Protein AF-A0A812TA51-F1 (afdb_monomer)

pLDDT: mean 84.19, std 13.65, range [32.12, 98.38]

Nearest PDB structures (foldseek):
  8odw-assembly1_A  TM=7.036E-01  e=1.328E-13  Gynuella sunshinyii
  3uov-assembly1_B  TM=6.657E-01  e=6.209E-14  Pseudomonas putida
  3uox-assembly2_B  TM=6.621E-01  e=3.345E-13  Pseudomonas putida
  3uox-assembly3_A  TM=6.411E-01  e=1.564E-13  Pseudomonas putida
  3uov-assembly1_A  TM=6.539E-01  e=4.893E-13  Pseudomonas putida

Structure (mmCIF, N/CA/C/O backbone):
data_AF-A0A812TA51-F1
#
_entry.id   AF-A0A812TA51-F1
#
loop_
_atom_site.group_PDB
_atom_site.id
_atom_site.type_symbol
_atom_site.label_atom_id
_atom_site.label_alt_id
_atom_site.label_comp_id
_atom_site.label_asym_id
_atom_site.label_entity_id
_atom_site.label_seq_id
_atom_site.pdbx_PDB_ins_code
_atom_site.Cartn_x
_atom_site.Cartn_y
_atom_site.Cartn_z
_atom_site.occupancy
_atom_site.B_iso_or_equiv
_atom_site.auth_seq_id
_atom_site.auth_comp_id
_atom_site.auth_asym_id
_atom_site.auth_atom_id
_atom_site.pdbx_PDB_model_num
ATOM 1 N N . MET A 1 1 ? 15.847 -28.244 -24.852 1.00 55.25 1 MET A N 1
ATOM 2 C CA . MET A 1 1 ? 16.273 -29.662 -24.983 1.00 55.25 1 MET A CA 1
ATOM 3 C C . MET A 1 1 ? 16.470 -30.056 -26.441 1.00 55.25 1 MET A C 1
ATOM 5 O O . MET A 1 1 ? 15.527 -29.988 -27.220 1.00 55.25 1 MET A O 1
ATOM 9 N N . GLY A 1 2 ? 17.674 -30.485 -26.818 1.00 74.06 2 GLY A N 1
ATOM 10 C CA . GLY A 1 2 ? 17.892 -31.100 -28.129 1.00 74.06 2 GLY A CA 1
ATOM 11 C C . GLY A 1 2 ? 19.292 -30.904 -28.686 1.00 74.06 2 GLY A C 1
ATOM 12 O O . GLY A 1 2 ? 19.811 -31.839 -29.279 1.00 74.06 2 GLY A O 1
ATOM 13 N N . ARG A 1 3 ? 19.920 -29.742 -28.461 1.00 85.31 3 ARG A N 1
ATOM 14 C CA . ARG A 1 3 ? 21.224 -29.397 -29.049 1.00 85.31 3 ARG A CA 1
ATOM 15 C C . ARG A 1 3 ? 22.321 -30.416 -28.737 1.00 85.31 3 ARG A C 1
ATOM 17 O O . ARG A 1 3 ? 23.038 -30.824 -29.641 1.00 85.31 3 ARG A O 1
ATOM 24 N N . HIS A 1 4 ? 22.444 -30.836 -27.481 1.00 81.25 4 HIS A N 1
ATOM 25 C CA . HIS A 1 4 ? 23.480 -31.762 -27.007 1.00 81.25 4 HIS A CA 1
ATOM 26 C C . HIS A 1 4 ? 23.044 -33.230 -26.970 1.00 81.25 4 HIS A C 1
ATOM 28 O O . HIS A 1 4 ? 23.866 -34.093 -26.674 1.00 81.25 4 HIS A O 1
ATOM 34 N N . THR A 1 5 ? 21.770 -33.516 -27.252 1.00 83.25 5 THR A N 1
ATOM 35 C CA . THR A 1 5 ? 21.203 -34.873 -27.234 1.00 83.25 5 THR A CA 1
ATOM 36 C C . THR A 1 5 ? 20.758 -35.308 -28.628 1.00 83.25 5 THR A C 1
ATOM 38 O O . THR A 1 5 ? 21.472 -36.036 -29.305 1.00 83.25 5 THR A O 1
ATOM 41 N N . ARG A 1 6 ? 19.586 -34.854 -29.083 1.00 84.62 6 ARG A N 1
ATOM 42 C CA . ARG A 1 6 ? 18.958 -35.260 -30.355 1.00 84.62 6 ARG A CA 1
ATOM 43 C C . ARG A 1 6 ? 19.627 -34.665 -31.602 1.00 84.62 6 ARG A C 1
ATOM 45 O O . ARG A 1 6 ? 19.520 -35.235 -32.681 1.00 84.62 6 ARG A O 1
ATOM 52 N N . TRP A 1 7 ? 20.271 -33.515 -31.449 1.00 88.56 7 TRP A N 1
ATOM 53 C CA . TRP A 1 7 ? 20.865 -32.713 -32.519 1.00 88.56 7 TRP A CA 1
ATOM 54 C C . TRP A 1 7 ? 22.360 -32.469 -32.276 1.00 88.56 7 TRP A C 1
ATOM 56 O O . TRP A 1 7 ? 22.900 -31.437 -32.672 1.00 88.56 7 TRP A O 1
ATOM 66 N N . SER A 1 8 ? 23.039 -33.411 -31.610 1.00 88.38 8 SER A N 1
ATOM 67 C CA . SER A 1 8 ? 24.464 -33.302 -31.264 1.00 88.38 8 SER A CA 1
ATOM 68 C C . SER A 1 8 ? 25.380 -33.157 -32.481 1.00 88.38 8 SER A C 1
ATOM 70 O O . SER A 1 8 ? 26.480 -32.631 -32.351 1.00 88.38 8 SER A O 1
ATOM 72 N N . GLN A 1 9 ? 24.922 -33.617 -33.646 1.00 92.44 9 GLN A N 1
ATOM 73 C CA . GLN A 1 9 ? 25.617 -33.548 -34.929 1.00 92.44 9 GLN A CA 1
ATOM 74 C C . GLN A 1 9 ? 25.598 -32.162 -35.585 1.00 92.44 9 GLN A C 1
ATOM 76 O O . GLN A 1 9 ? 26.424 -31.916 -36.455 1.00 92.44 9 GLN A O 1
ATOM 81 N N . LEU A 1 10 ? 24.662 -31.283 -35.209 1.00 92.69 10 LEU A N 1
ATOM 82 C CA . LEU A 1 10 ? 24.579 -29.937 -35.780 1.00 92.69 10 LEU A CA 1
ATOM 83 C C . LEU A 1 10 ? 25.637 -29.021 -35.157 1.00 92.69 10 LEU A C 1
ATOM 85 O O . LEU A 1 10 ? 26.047 -29.216 -34.011 1.00 92.69 10 LEU A O 1
ATOM 89 N N . THR A 1 11 ? 26.058 -27.999 -35.892 1.00 92.12 11 THR A N 1
ATOM 90 C CA . THR A 1 11 ? 26.741 -26.824 -35.338 1.00 92.12 11 THR A CA 1
ATOM 91 C C . THR A 1 11 ? 25.745 -25.925 -34.598 1.00 92.12 11 THR A C 1
ATOM 93 O O . THR A 1 11 ? 24.528 -26.074 -34.722 1.00 92.12 11 THR A O 1
ATOM 96 N N . ASP A 1 12 ? 26.245 -24.970 -33.813 1.00 90.38 12 ASP A N 1
ATOM 97 C CA . ASP A 1 12 ? 25.374 -24.036 -33.087 1.00 90.38 12 ASP A CA 1
ATOM 98 C C . ASP A 1 12 ? 24.570 -23.146 -34.043 1.00 90.38 12 ASP A C 1
ATOM 100 O O . ASP A 1 12 ? 23.387 -22.924 -33.807 1.00 90.38 12 ASP A O 1
ATOM 104 N N . ALA A 1 13 ? 25.171 -22.713 -35.157 1.00 92.69 13 ALA A N 1
ATOM 105 C CA . ALA A 1 13 ? 24.486 -21.929 -36.184 1.00 92.69 13 ALA A CA 1
ATOM 106 C C . ALA A 1 13 ? 23.358 -22.728 -36.860 1.00 92.69 13 ALA A C 1
ATOM 108 O O . ALA A 1 13 ? 22.232 -22.247 -36.952 1.00 92.69 13 ALA A O 1
ATOM 109 N N . GLU A 1 14 ? 23.625 -23.975 -37.260 1.00 94.38 14 GLU A N 1
ATOM 110 C CA . GLU A 1 14 ? 22.601 -24.850 -37.852 1.00 94.38 14 GLU A CA 1
ATOM 111 C C . GLU A 1 14 ? 21.464 -25.148 -36.867 1.00 94.38 14 GLU A C 1
ATOM 113 O O . GLU A 1 14 ? 20.295 -25.200 -37.250 1.00 94.38 14 GLU A O 1
ATOM 118 N N . PHE A 1 15 ? 21.785 -25.321 -35.581 1.00 93.56 15 PHE A N 1
ATOM 119 C CA . PHE A 1 15 ? 20.768 -25.519 -34.556 1.00 93.56 15 PHE A CA 1
ATOM 120 C C . PHE A 1 15 ? 19.924 -24.260 -34.314 1.00 93.56 15 PHE A C 1
ATOM 122 O O . PHE A 1 15 ? 18.725 -24.389 -34.071 1.00 93.56 15 PHE A O 1
ATOM 129 N N . LEU A 1 16 ? 20.508 -23.059 -34.390 1.00 93.50 16 LEU A N 1
ATOM 130 C CA . LEU A 1 16 ? 19.763 -21.802 -34.264 1.00 93.50 16 LEU A CA 1
ATOM 131 C C . LEU A 1 16 ? 18.792 -21.589 -35.428 1.00 93.50 16 LEU A C 1
ATOM 133 O O . LEU A 1 16 ? 17.656 -21.195 -35.179 1.00 93.50 16 LEU A O 1
ATOM 137 N N . GLU A 1 17 ? 19.180 -21.916 -36.664 1.00 95.19 17 GLU A N 1
ATOM 138 C CA . GLU A 1 17 ? 18.256 -21.878 -37.809 1.00 95.19 17 GLU A CA 1
ATOM 139 C C . GLU A 1 17 ? 17.095 -22.865 -37.622 1.00 95.19 17 GLU A C 1
ATOM 141 O O . GLU A 1 17 ? 15.931 -22.510 -37.804 1.00 95.19 17 GLU A O 1
ATOM 146 N N . LEU A 1 18 ? 17.380 -24.081 -37.141 1.00 93.88 18 LEU A N 1
ATOM 147 C CA . LEU A 1 18 ? 16.334 -25.046 -36.793 1.00 93.88 18 LEU A CA 1
ATOM 148 C C . LEU A 1 18 ? 15.418 -24.525 -35.670 1.00 93.88 18 LEU A C 1
ATOM 150 O O . LEU A 1 18 ? 14.198 -24.686 -35.732 1.00 93.88 18 LEU A O 1
ATOM 154 N N . ALA A 1 19 ? 15.988 -23.915 -34.628 1.00 93.19 19 ALA A N 1
ATOM 155 C CA . ALA A 1 19 ? 15.228 -23.332 -33.526 1.00 93.19 19 ALA A CA 1
ATOM 156 C C . ALA A 1 19 ? 14.328 -22.189 -34.011 1.00 93.19 19 ALA A C 1
ATOM 158 O O . ALA A 1 19 ? 13.166 -22.129 -33.612 1.00 93.19 19 ALA A O 1
ATOM 159 N N . LYS A 1 20 ? 14.827 -21.344 -34.918 1.00 95.31 20 LYS A N 1
ATOM 160 C CA . LYS A 1 20 ? 14.058 -20.278 -35.560 1.00 95.31 20 LYS A CA 1
ATOM 161 C C . LYS A 1 20 ? 12.870 -20.833 -36.345 1.00 95.31 20 LYS A C 1
ATOM 163 O O . LYS A 1 20 ? 11.744 -20.416 -36.091 1.00 95.31 20 LYS A O 1
ATOM 168 N N . SER A 1 21 ? 13.078 -21.838 -37.200 1.00 95.81 21 SER A N 1
ATOM 169 C CA . SER A 1 21 ? 11.971 -22.488 -37.920 1.00 95.81 21 SER A CA 1
ATOM 170 C C . SER A 1 21 ? 10.935 -23.109 -36.973 1.00 95.81 21 SER A C 1
ATOM 172 O O . SER A 1 21 ? 9.736 -23.051 -37.239 1.00 95.81 21 SER A O 1
ATOM 174 N N . ASN A 1 22 ? 11.366 -23.664 -35.833 1.00 94.94 22 ASN A N 1
ATOM 175 C CA . ASN A 1 22 ? 10.446 -24.184 -34.818 1.00 94.94 22 ASN A CA 1
ATOM 176 C C . ASN A 1 22 ? 9.636 -23.071 -34.136 1.00 94.94 22 ASN A C 1
ATOM 178 O O . ASN A 1 22 ? 8.450 -23.267 -33.876 1.00 94.94 22 ASN A O 1
ATOM 182 N N . VAL A 1 23 ? 10.246 -21.915 -33.853 1.00 95.38 23 VAL A N 1
ATOM 183 C CA . VAL A 1 23 ? 9.545 -20.742 -33.303 1.00 95.38 23 VAL A CA 1
ATOM 184 C C . VAL A 1 23 ? 8.532 -20.194 -34.308 1.00 95.38 23 VAL A C 1
ATOM 186 O O . VAL A 1 23 ? 7.398 -19.914 -33.926 1.00 95.38 23 VAL A O 1
ATOM 189 N N . GLU A 1 24 ? 8.883 -20.108 -35.592 1.00 96.69 24 GLU A N 1
ATOM 190 C CA . GLU A 1 24 ? 7.961 -19.692 -36.658 1.00 96.69 24 GLU A CA 1
ATOM 191 C C . GLU A 1 24 ? 6.761 -20.645 -36.772 1.00 96.69 24 GLU A C 1
ATOM 193 O O . GLU A 1 24 ? 5.610 -20.202 -36.789 1.00 96.69 24 GLU A O 1
ATOM 198 N N . ALA A 1 25 ? 7.013 -21.958 -36.768 1.00 97.19 25 ALA A N 1
ATOM 199 C CA . ALA A 1 25 ? 5.963 -22.972 -36.791 1.00 97.19 25 ALA A CA 1
ATOM 200 C C . ALA A 1 25 ? 5.070 -22.912 -35.540 1.00 97.19 25 ALA A C 1
ATOM 202 O O . ALA A 1 25 ? 3.845 -22.976 -35.652 1.00 97.19 25 ALA A O 1
ATOM 203 N N . LEU A 1 26 ? 5.666 -22.738 -34.355 1.00 95.75 26 LEU A N 1
ATOM 204 C CA . LEU A 1 26 ? 4.941 -22.570 -33.096 1.00 95.75 26 LEU A CA 1
ATOM 205 C C . LEU A 1 26 ? 4.053 -21.320 -33.136 1.00 95.75 26 LEU A C 1
ATOM 207 O O . LEU A 1 26 ? 2.868 -21.393 -32.832 1.00 95.75 26 LEU A O 1
ATOM 211 N N . ASN A 1 27 ? 4.593 -20.185 -33.577 1.00 96.44 27 ASN A N 1
ATOM 212 C CA . ASN A 1 27 ? 3.855 -18.929 -33.691 1.00 96.44 27 ASN A CA 1
ATOM 213 C C . ASN A 1 27 ? 2.714 -18.990 -34.709 1.00 96.44 27 ASN A C 1
ATOM 215 O O . ASN A 1 27 ? 1.698 -18.318 -34.523 1.00 96.44 27 ASN A O 1
ATOM 219 N N . ARG A 1 28 ? 2.873 -19.776 -35.780 1.00 96.94 28 ARG A N 1
ATOM 220 C CA . ARG A 1 28 ? 1.803 -20.058 -36.742 1.00 96.94 28 ARG A CA 1
ATOM 221 C C . ARG A 1 28 ? 0.717 -20.933 -36.118 1.00 96.94 28 ARG A C 1
ATOM 223 O O . ARG A 1 28 ? -0.456 -20.651 -36.315 1.00 96.94 28 ARG A O 1
ATOM 230 N N . ALA A 1 29 ? 1.093 -21.955 -35.349 1.00 96.12 29 ALA A N 1
ATOM 231 C CA . ALA A 1 29 ? 0.146 -22.844 -34.673 1.00 96.12 29 ALA A CA 1
ATOM 232 C C . ALA A 1 29 ? -0.656 -22.148 -33.558 1.00 96.12 29 ALA A C 1
ATOM 234 O O . ALA A 1 29 ? -1.759 -22.578 -33.236 1.00 96.12 29 ALA A O 1
ATOM 235 N N . LEU A 1 30 ? -0.105 -21.085 -32.971 1.00 94.31 30 LEU A N 1
ATOM 236 C CA . LEU A 1 30 ? -0.722 -20.316 -31.890 1.00 94.31 30 LEU A CA 1
ATOM 237 C C . LEU A 1 30 ? -1.511 -19.089 -32.378 1.00 94.31 30 LEU A C 1
ATOM 239 O O . LEU A 1 30 ? -1.933 -18.291 -31.549 1.00 94.31 30 LEU A O 1
ATOM 243 N N . GLU A 1 31 ? -1.692 -18.888 -33.689 1.00 94.44 31 GLU A N 1
ATOM 244 C CA . GLU A 1 31 ? -2.226 -17.619 -34.208 1.00 94.44 31 GLU A CA 1
ATOM 245 C C . GLU A 1 31 ? -3.636 -17.264 -33.720 1.00 94.44 31 GLU A C 1
ATOM 247 O O . GLU A 1 31 ? -3.907 -16.089 -33.479 1.00 94.44 31 GLU A O 1
ATOM 252 N N . ASP A 1 32 ? -4.479 -18.278 -33.517 1.00 95.12 32 ASP A N 1
ATOM 253 C CA . ASP A 1 32 ? -5.867 -18.137 -33.065 1.00 95.12 32 ASP A CA 1
ATOM 254 C C . ASP A 1 32 ? -6.017 -18.355 -31.548 1.00 95.12 32 ASP A C 1
ATOM 256 O O . ASP A 1 32 ? -7.131 -18.429 -31.026 1.00 95.12 32 ASP A O 1
ATOM 260 N N . VAL A 1 33 ? -4.901 -18.479 -30.820 1.00 94.50 33 VAL A N 1
ATOM 261 C CA . VAL A 1 33 ? -4.892 -18.655 -29.365 1.00 94.50 33 VAL A CA 1
ATOM 262 C C . VAL A 1 33 ? -4.462 -17.338 -28.709 1.00 94.50 33 VAL A C 1
ATOM 264 O O . VAL A 1 33 ? -3.353 -16.863 -28.964 1.00 94.50 33 VAL A O 1
ATOM 267 N N . PRO A 1 34 ? -5.292 -16.734 -27.838 1.00 90.12 34 PRO A N 1
ATOM 268 C CA . PRO A 1 34 ? -4.911 -15.519 -27.123 1.00 90.12 34 PRO A CA 1
ATOM 269 C C . PRO A 1 34 ? -3.630 -15.721 -26.300 1.00 90.12 34 PRO A C 1
ATOM 271 O O . PRO A 1 34 ? -3.508 -16.694 -25.550 1.00 90.12 34 PRO A O 1
ATOM 274 N N . ALA A 1 35 ? -2.669 -14.802 -26.426 1.00 85.50 35 ALA A N 1
ATOM 275 C CA . ALA A 1 35 ? -1.326 -14.948 -25.859 1.00 85.50 35 ALA A CA 1
ATOM 276 C C . ALA A 1 35 ? -1.325 -15.131 -24.332 1.00 85.50 35 ALA A C 1
ATOM 278 O O . ALA A 1 35 ? -0.478 -15.836 -23.782 1.00 85.50 35 ALA A O 1
ATOM 279 N N . GLU A 1 36 ? -2.276 -14.515 -23.628 1.00 85.69 36 GLU A N 1
ATOM 280 C CA . GLU A 1 36 ? -2.511 -14.640 -22.186 1.00 85.69 36 GLU A CA 1
ATOM 281 C C . GLU A 1 36 ? -2.886 -16.058 -21.728 1.00 85.69 36 GLU A C 1
ATOM 283 O O . GLU A 1 36 ? -2.722 -16.380 -20.553 1.00 85.69 36 GLU A O 1
ATOM 288 N N . GLN A 1 37 ? -3.330 -16.933 -22.634 1.00 89.81 37 GLN A N 1
ATOM 289 C CA . GLN A 1 37 ? -3.605 -18.342 -22.329 1.00 89.81 37 GLN A CA 1
ATOM 290 C C . GLN A 1 37 ? -2.374 -19.237 -22.525 1.00 89.81 37 GLN A C 1
ATOM 292 O O . GLN A 1 37 ? -2.401 -20.420 -22.182 1.00 89.81 37 GLN A O 1
ATOM 297 N N . ILE A 1 38 ? -1.281 -18.689 -23.060 1.00 92.19 38 ILE A N 1
ATOM 298 C CA . ILE A 1 38 ? -0.128 -19.462 -23.512 1.00 92.19 38 ILE A CA 1
ATOM 299 C C . ILE A 1 38 ? 1.029 -19.300 -22.530 1.00 92.19 38 ILE A C 1
ATOM 301 O O . ILE A 1 38 ? 1.453 -18.190 -22.190 1.00 92.19 38 ILE A O 1
ATOM 305 N N . ARG A 1 39 ? 1.580 -20.443 -22.109 1.00 93.69 39 ARG A N 1
ATOM 306 C CA . ARG A 1 39 ? 2.831 -20.521 -21.352 1.00 93.69 39 ARG A CA 1
ATOM 307 C C . ARG A 1 39 ? 3.829 -21.371 -22.118 1.00 93.69 39 ARG A C 1
ATOM 309 O O . ARG A 1 39 ? 3.510 -22.501 -22.482 1.00 93.69 39 ARG A O 1
ATOM 316 N N . ILE A 1 40 ? 5.031 -20.849 -22.323 1.00 93.19 40 ILE A N 1
ATOM 317 C CA . ILE A 1 40 ? 6.144 -21.608 -22.884 1.00 93.19 40 ILE A CA 1
ATOM 318 C C . ILE A 1 40 ? 7.143 -21.924 -21.780 1.00 93.19 40 ILE A C 1
ATOM 320 O O . ILE A 1 40 ? 7.471 -21.071 -20.960 1.00 93.19 40 ILE A O 1
ATOM 324 N N . HIS A 1 41 ? 7.615 -23.164 -21.753 1.00 92.62 41 HIS A N 1
ATOM 325 C CA . HIS A 1 41 ? 8.649 -23.602 -20.832 1.00 92.62 41 HIS A CA 1
ATOM 326 C C . HIS A 1 41 ? 9.933 -23.906 -21.600 1.00 92.62 41 HIS A C 1
ATOM 328 O O . HIS A 1 41 ? 9.934 -24.711 -22.532 1.00 92.62 41 HIS A O 1
ATOM 334 N N . VAL A 1 42 ? 11.018 -23.254 -21.193 1.00 90.38 42 VAL A N 1
ATOM 335 C CA . VAL A 1 42 ? 12.348 -23.395 -21.776 1.00 90.38 42 VAL A CA 1
ATOM 336 C C . VAL A 1 42 ? 13.291 -23.966 -20.720 1.00 90.38 42 VAL A C 1
ATOM 338 O O . VAL A 1 42 ? 13.522 -23.349 -19.682 1.00 90.38 42 VAL A O 1
ATOM 341 N N . CYS A 1 43 ? 13.845 -25.143 -21.012 1.00 89.31 43 CYS A N 1
ATOM 342 C CA . CYS A 1 43 ? 14.869 -25.801 -20.204 1.00 89.31 43 CYS A CA 1
ATOM 343 C C . CYS A 1 43 ? 15.913 -26.517 -21.069 1.00 89.31 43 CYS A C 1
ATOM 345 O O . CYS A 1 43 ? 15.698 -26.849 -22.253 1.00 89.31 43 CYS A O 1
ATOM 347 N N . TRP A 1 44 ? 17.038 -26.820 -20.436 1.00 88.62 44 TRP A N 1
ATOM 348 C CA . TRP A 1 44 ? 18.145 -27.577 -21.008 1.00 88.62 44 TRP A CA 1
ATOM 349 C C . TRP A 1 44 ? 17.991 -29.082 -20.791 1.00 88.62 44 TRP A C 1
ATOM 351 O O . TRP A 1 44 ? 18.412 -29.878 -21.632 1.00 88.62 44 TRP A O 1
ATOM 361 N N . GLY A 1 45 ? 17.199 -29.475 -19.796 1.00 85.50 45 GLY A N 1
ATOM 362 C CA . GLY A 1 45 ? 16.646 -30.816 -19.664 1.00 85.50 45 GLY A CA 1
ATOM 363 C C . GLY A 1 45 ? 16.499 -31.233 -18.214 1.00 85.50 45 GLY A C 1
ATOM 364 O O . GLY A 1 45 ? 17.415 -31.072 -17.418 1.00 85.50 45 GLY A O 1
ATOM 365 N N . ASN A 1 46 ? 15.356 -31.831 -17.878 1.00 85.88 46 ASN A N 1
ATOM 366 C CA . ASN A 1 46 ? 15.040 -32.189 -16.499 1.00 85.88 46 ASN A CA 1
ATOM 367 C C . ASN A 1 46 ? 15.635 -33.550 -16.101 1.00 85.88 46 ASN A C 1
ATOM 369 O O . ASN A 1 46 ? 14.924 -34.547 -15.966 1.00 85.88 46 ASN A O 1
ATOM 373 N N . TYR A 1 47 ? 16.959 -33.603 -15.976 1.00 82.62 47 TYR A N 1
ATOM 374 C CA . TYR A 1 47 ? 17.696 -34.765 -15.486 1.00 82.62 47 TYR A CA 1
ATOM 375 C C . TYR A 1 47 ? 18.972 -34.330 -14.760 1.00 82.62 47 TYR A C 1
ATOM 377 O O . TYR A 1 47 ? 19.574 -33.307 -15.089 1.00 82.62 47 TYR A O 1
ATOM 385 N N . ALA A 1 48 ? 19.413 -35.140 -13.796 1.00 79.81 48 ALA A N 1
ATOM 386 C CA . ALA A 1 48 ? 20.678 -34.937 -13.098 1.00 79.81 48 ALA A CA 1
ATOM 387 C C . ALA A 1 48 ? 21.848 -35.344 -14.014 1.00 79.81 48 ALA A C 1
ATOM 389 O O . ALA A 1 48 ? 22.252 -36.506 -14.053 1.00 79.81 48 ALA A O 1
ATOM 390 N N . GLY A 1 49 ? 22.350 -34.395 -14.804 1.00 81.69 49 GLY A N 1
ATOM 391 C CA . GLY A 1 49 ? 23.436 -34.604 -15.758 1.00 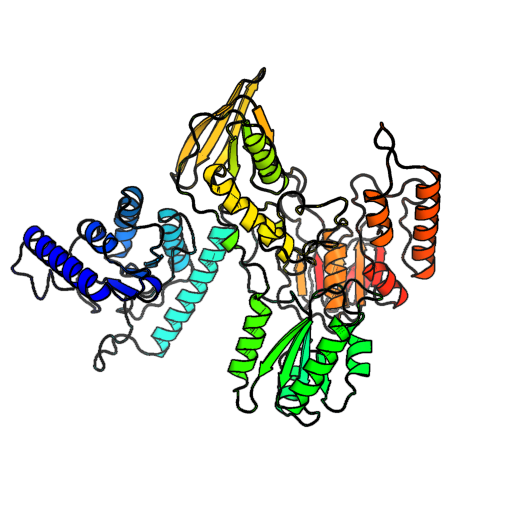81.69 49 GLY A CA 1
ATOM 392 C C . GLY A 1 49 ? 24.488 -33.497 -15.728 1.00 81.69 49 GLY A C 1
ATOM 393 O O . GLY A 1 49 ? 24.330 -32.508 -15.018 1.00 81.69 49 GLY A O 1
ATOM 394 N N . PRO A 1 50 ? 25.587 -33.651 -16.490 1.00 84.50 50 PRO A N 1
ATOM 395 C CA . PRO A 1 50 ? 26.720 -32.739 -16.396 1.00 84.50 50 PRO A CA 1
ATOM 396 C C . PRO A 1 50 ? 26.492 -31.381 -17.073 1.00 84.50 50 PRO A C 1
ATOM 398 O O . PRO A 1 50 ? 27.276 -30.480 -16.804 1.00 84.50 50 PRO A O 1
ATOM 401 N N . HIS A 1 51 ? 25.505 -31.240 -17.976 1.00 88.12 51 HIS A N 1
ATOM 402 C CA . HIS A 1 51 ? 25.045 -29.944 -18.534 1.00 88.12 51 HIS A CA 1
ATOM 403 C C . HIS A 1 51 ? 26.161 -29.018 -19.103 1.00 88.12 51 HIS A C 1
ATOM 405 O O . HIS A 1 51 ? 26.029 -27.813 -19.289 1.00 88.12 51 HIS A O 1
ATOM 411 N N . HIS A 1 52 ? 27.321 -29.597 -19.429 1.00 87.62 52 HIS A N 1
ATOM 412 C CA . HIS A 1 52 ? 28.525 -28.885 -19.883 1.00 87.62 52 HIS A CA 1
ATOM 413 C C . HIS A 1 52 ? 28.515 -28.553 -21.383 1.00 87.62 52 HIS A C 1
ATOM 415 O O . HIS A 1 52 ? 29.376 -27.810 -21.846 1.00 87.62 52 HIS A O 1
ATOM 421 N N . LYS A 1 53 ? 27.565 -29.118 -22.138 1.00 88.38 53 LYS A N 1
ATOM 422 C CA . LYS A 1 53 ? 27.368 -28.891 -23.583 1.00 88.38 53 LYS A CA 1
ATOM 423 C C . LYS A 1 53 ? 26.076 -28.139 -23.892 1.00 88.38 53 LYS A C 1
ATOM 425 O O . LYS A 1 53 ? 25.635 -28.120 -25.039 1.00 88.38 53 LYS A O 1
ATOM 430 N N . ASP A 1 54 ? 25.453 -27.577 -22.867 1.00 89.75 54 ASP A N 1
ATOM 431 C CA . ASP A 1 54 ? 24.256 -26.780 -23.036 1.00 89.75 54 ASP A CA 1
ATOM 432 C C . ASP A 1 54 ? 24.545 -25.521 -23.841 1.00 89.75 54 ASP A C 1
ATOM 434 O O . ASP A 1 54 ? 25.594 -24.890 -23.699 1.00 89.75 54 ASP A O 1
ATOM 438 N N . MET A 1 55 ? 23.596 -25.179 -24.709 1.00 89.38 55 MET A N 1
ATOM 439 C CA . MET A 1 55 ? 23.698 -23.991 -25.540 1.00 89.38 55 MET A CA 1
ATOM 440 C C . MET A 1 55 ? 23.632 -22.733 -24.664 1.00 89.38 55 MET A C 1
ATOM 442 O O . MET A 1 55 ? 22.745 -22.668 -23.806 1.00 89.38 55 MET A O 1
ATOM 446 N N . PRO A 1 56 ? 24.502 -21.731 -24.893 1.00 90.06 56 PRO A N 1
ATOM 447 C CA . PRO A 1 56 ? 24.443 -20.461 -24.181 1.00 90.06 56 PRO A CA 1
ATOM 448 C C . PRO A 1 56 ? 23.082 -19.782 -24.344 1.00 90.06 56 PRO A C 1
ATOM 450 O O . PRO A 1 56 ? 22.571 -19.641 -25.458 1.00 90.06 56 PRO A O 1
ATOM 453 N N . ALA A 1 57 ? 22.503 -19.333 -23.234 1.00 90.06 57 ALA A N 1
ATOM 454 C CA . ALA A 1 57 ? 21.157 -18.774 -23.226 1.00 90.06 57 ALA A CA 1
ATOM 455 C C . ALA A 1 57 ? 21.041 -17.450 -24.006 1.00 90.06 57 ALA A C 1
ATOM 457 O O . ALA A 1 57 ? 20.016 -17.176 -24.628 1.00 90.06 57 ALA A O 1
ATOM 458 N N . GLU A 1 58 ? 22.126 -16.669 -24.057 1.00 91.38 58 GLU A N 1
ATOM 459 C CA . GLU A 1 58 ? 22.228 -15.411 -24.814 1.00 91.38 58 GLU A CA 1
ATOM 460 C C . GLU A 1 58 ? 21.916 -15.553 -26.311 1.00 91.38 58 GLU A C 1
ATOM 462 O O . GLU A 1 58 ? 21.380 -14.623 -26.912 1.00 91.38 58 GLU A O 1
ATOM 467 N N . LEU A 1 59 ? 22.187 -16.723 -26.899 1.00 92.12 59 LEU A N 1
ATOM 468 C CA . LEU A 1 59 ? 21.888 -17.011 -28.304 1.00 92.12 59 LEU A CA 1
ATOM 469 C C . LEU A 1 59 ? 20.404 -17.333 -28.531 1.00 92.12 59 LEU A C 1
ATOM 471 O O . LEU A 1 59 ? 19.901 -17.193 -29.644 1.00 92.12 59 LEU A O 1
ATOM 475 N N . LEU A 1 60 ? 19.698 -17.767 -27.484 1.00 91.69 60 LEU A N 1
ATOM 476 C CA . LEU A 1 60 ? 18.310 -18.224 -27.552 1.00 91.69 60 LEU A CA 1
ATOM 477 C C . LEU A 1 60 ? 17.303 -17.122 -27.195 1.00 91.69 60 LEU A C 1
ATOM 479 O O . LEU A 1 60 ? 16.179 -17.148 -27.694 1.00 91.69 60 LEU A O 1
ATOM 483 N N . TRP A 1 61 ? 17.680 -16.144 -26.364 1.00 92.56 61 TRP A N 1
ATOM 484 C CA . TRP A 1 61 ? 16.791 -15.054 -25.931 1.00 92.56 61 TRP A CA 1
ATOM 485 C C . TRP A 1 61 ? 16.124 -14.251 -27.056 1.00 92.56 61 TRP A C 1
ATOM 487 O O . TRP A 1 61 ? 14.931 -13.977 -26.908 1.00 92.56 61 TRP A O 1
ATOM 497 N N . PRO A 1 62 ? 16.793 -13.917 -28.179 1.00 93.56 62 PRO A N 1
ATOM 498 C CA . PRO A 1 62 ? 16.124 -13.253 -29.298 1.00 93.56 62 PRO A CA 1
ATOM 499 C C . PRO A 1 62 ? 14.961 -14.087 -29.853 1.00 93.56 62 PRO A C 1
ATOM 501 O O . PRO A 1 62 ? 13.859 -13.574 -30.006 1.00 93.56 62 PRO A O 1
ATOM 504 N N . LEU A 1 63 ? 15.184 -15.390 -30.063 1.00 94.44 63 LEU A N 1
ATOM 505 C CA . LEU A 1 63 ? 14.181 -16.315 -30.600 1.00 94.44 63 LEU A CA 1
ATOM 506 C C . LEU A 1 63 ? 13.036 -16.552 -29.609 1.00 94.44 63 LEU A C 1
ATOM 508 O O . LEU A 1 63 ? 11.869 -16.580 -29.985 1.00 94.44 63 LEU A O 1
ATOM 512 N N . ILE A 1 64 ? 13.357 -16.704 -28.322 1.00 93.62 64 ILE A N 1
ATOM 513 C CA . ILE A 1 64 ? 12.356 -16.929 -27.271 1.00 93.62 64 ILE A CA 1
ATOM 514 C C . ILE A 1 64 ? 11.475 -15.689 -27.075 1.00 93.62 64 ILE A C 1
ATOM 516 O O . ILE A 1 64 ? 10.270 -15.827 -26.872 1.00 93.62 64 ILE A O 1
ATOM 520 N N . GLY A 1 65 ? 12.046 -14.486 -27.183 1.00 92.50 65 GLY A N 1
ATOM 521 C CA . GLY A 1 65 ? 11.300 -13.228 -27.106 1.00 92.50 65 GLY A CA 1
ATOM 522 C C . GLY A 1 65 ? 10.275 -13.041 -28.233 1.00 92.50 65 GLY A C 1
ATOM 523 O O . GLY A 1 65 ? 9.291 -12.324 -28.042 1.00 92.50 65 GLY A O 1
ATOM 524 N N . GLU A 1 66 ? 10.456 -13.708 -29.378 1.00 94.38 66 GLU A N 1
ATOM 525 C CA . GLU A 1 66 ? 9.531 -13.682 -30.523 1.00 94.38 66 GLU A CA 1
ATOM 526 C C . GLU A 1 66 ? 8.345 -14.647 -30.387 1.00 94.38 66 GLU A C 1
ATOM 528 O O . GLU A 1 66 ? 7.397 -14.568 -31.173 1.00 94.38 66 GLU A O 1
ATOM 533 N N . ILE A 1 67 ? 8.361 -15.556 -29.407 1.00 94.50 67 ILE A N 1
ATOM 534 C CA . ILE A 1 67 ? 7.255 -16.493 -29.194 1.00 94.50 67 ILE A CA 1
ATOM 535 C C . ILE A 1 67 ? 6.003 -15.709 -28.776 1.00 94.50 67 ILE A C 1
ATOM 537 O O . ILE A 1 67 ? 6.034 -14.913 -27.833 1.00 94.50 67 ILE A O 1
ATOM 541 N N . LYS A 1 68 ? 4.877 -15.967 -29.453 1.00 92.75 68 LYS A N 1
ATOM 542 C CA . LYS A 1 68 ? 3.546 -15.408 -29.167 1.00 92.75 68 LYS A CA 1
ATOM 543 C C . LYS A 1 68 ? 2.947 -16.023 -27.895 1.00 92.75 68 LYS A C 1
ATOM 545 O O . LYS A 1 68 ? 1.914 -16.678 -27.932 1.00 92.75 68 LYS A O 1
ATOM 550 N N . ALA A 1 69 ? 3.620 -15.836 -26.764 1.00 92.81 69 ALA A N 1
ATOM 551 C CA . ALA A 1 69 ? 3.196 -16.301 -25.451 1.00 92.81 69 ALA A CA 1
ATOM 552 C C . ALA A 1 69 ? 3.354 -15.187 -24.417 1.00 92.81 69 ALA A C 1
ATOM 554 O O . ALA A 1 69 ? 4.366 -14.487 -24.406 1.00 92.81 69 ALA A O 1
ATOM 555 N N . THR A 1 70 ? 2.382 -15.063 -23.513 1.00 93.31 70 THR A N 1
ATOM 556 C CA . THR A 1 70 ? 2.475 -14.119 -22.394 1.00 93.31 70 THR A CA 1
ATOM 557 C C . THR A 1 70 ? 3.426 -14.627 -21.319 1.00 93.31 70 THR A C 1
ATOM 559 O O . THR A 1 70 ? 4.190 -13.834 -20.787 1.00 93.31 70 THR A O 1
ATOM 562 N N . TYR A 1 71 ? 3.429 -15.924 -20.993 1.00 96.00 71 TYR A N 1
ATOM 563 C CA . TYR A 1 71 ? 4.261 -16.452 -19.904 1.00 96.00 71 TYR A CA 1
ATOM 564 C C . TYR A 1 71 ? 5.451 -17.250 -20.435 1.00 96.00 71 TYR A C 1
ATOM 566 O O . TYR A 1 71 ? 5.269 -18.250 -21.128 1.00 96.00 71 TYR A O 1
ATOM 574 N N . ILE A 1 72 ? 6.663 -16.848 -20.056 1.00 95.44 72 ILE A N 1
ATOM 575 C CA . ILE A 1 72 ? 7.911 -17.502 -20.465 1.00 95.44 72 ILE A CA 1
ATOM 576 C C . ILE A 1 72 ? 8.608 -18.042 -19.221 1.00 95.44 72 ILE A C 1
ATOM 578 O O . ILE A 1 72 ? 9.189 -17.282 -18.449 1.00 95.44 72 ILE A O 1
ATOM 582 N N . LEU A 1 73 ? 8.538 -19.356 -19.017 1.00 95.12 73 LEU A N 1
ATOM 583 C CA . LEU A 1 73 ? 9.210 -20.046 -17.923 1.00 95.12 73 LEU A CA 1
ATOM 584 C C . LEU A 1 73 ? 10.633 -20.384 -18.357 1.00 95.12 73 LEU A C 1
ATOM 586 O O . LEU A 1 73 ? 10.813 -21.127 -19.324 1.00 95.12 73 LEU A O 1
ATOM 590 N N . VAL A 1 74 ? 11.623 -19.864 -17.638 1.00 92.56 74 VAL A N 1
ATOM 591 C CA . VAL A 1 74 ? 13.046 -20.078 -17.934 1.00 92.56 74 VAL A CA 1
ATOM 592 C C . VAL A 1 74 ? 13.709 -20.804 -16.780 1.00 92.56 74 VAL A C 1
ATOM 594 O O . VAL A 1 74 ? 13.515 -20.438 -15.628 1.00 92.56 74 VAL A O 1
ATOM 597 N N . GLU A 1 75 ? 14.490 -21.830 -17.077 1.00 92.00 75 GLU A N 1
ATOM 598 C CA . GLU A 1 75 ? 15.326 -22.503 -16.084 1.00 92.00 75 GLU A CA 1
ATOM 599 C C . GLU A 1 75 ? 16.418 -21.549 -15.549 1.00 92.00 75 GLU A C 1
ATOM 601 O O . GLU A 1 75 ? 17.030 -20.806 -16.316 1.00 92.00 75 GLU A O 1
ATOM 606 N N . GLY A 1 76 ? 16.629 -21.524 -14.228 1.00 93.25 76 GLY A N 1
ATOM 607 C CA . GLY A 1 76 ? 17.494 -20.532 -13.575 1.00 93.25 76 GLY A CA 1
ATOM 608 C C . GLY A 1 76 ? 17.887 -20.811 -12.117 1.00 93.25 76 GLY A C 1
ATOM 609 O O . GLY A 1 76 ? 18.638 -20.019 -11.540 1.00 93.25 76 GLY A O 1
ATOM 610 N N . ALA A 1 77 ? 17.424 -21.905 -11.506 1.00 93.88 77 ALA A N 1
ATOM 611 C CA . ALA A 1 77 ? 17.789 -22.282 -10.142 1.00 93.88 77 ALA A CA 1
ATOM 612 C C . ALA A 1 77 ? 19.031 -23.173 -10.114 1.00 93.88 77 ALA A C 1
ATOM 614 O O . ALA A 1 77 ? 19.880 -23.014 -9.230 1.00 93.88 77 ALA A O 1
ATOM 615 N N . ASN A 1 78 ? 19.151 -24.087 -11.083 1.00 89.56 78 ASN A N 1
ATOM 616 C CA . ASN A 1 78 ? 20.275 -25.007 -11.143 1.00 89.56 78 ASN A CA 1
ATOM 617 C C . ASN A 1 78 ? 21.624 -24.251 -11.232 1.00 89.56 78 ASN A C 1
ATOM 619 O O . ASN A 1 78 ? 21.711 -23.170 -11.830 1.00 89.56 78 ASN A O 1
ATOM 623 N N . PRO A 1 79 ? 22.719 -24.813 -10.684 1.00 87.81 79 PRO A N 1
ATOM 624 C CA . PRO A 1 79 ? 23.999 -24.108 -10.598 1.00 87.81 79 PRO A CA 1
ATOM 625 C C . PRO A 1 79 ? 24.609 -23.687 -11.942 1.00 87.81 79 PRO A C 1
ATOM 627 O O . PRO A 1 79 ? 25.421 -22.763 -11.9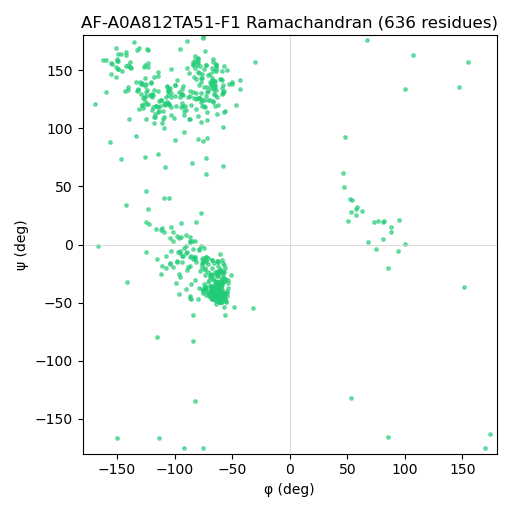64 1.00 87.81 79 PRO A O 1
ATOM 630 N N . ARG A 1 80 ? 24.259 -24.361 -13.048 1.00 89.25 80 ARG A N 1
ATOM 631 C CA . ARG A 1 80 ? 24.803 -24.078 -14.382 1.00 89.25 80 ARG A CA 1
ATOM 632 C C . ARG A 1 80 ? 24.127 -22.868 -15.018 1.00 89.25 80 ARG A C 1
ATOM 634 O O . ARG A 1 80 ? 24.830 -21.994 -15.511 1.00 89.25 80 ARG A O 1
ATOM 641 N N . HIS A 1 81 ? 22.800 -22.816 -14.968 1.00 91.00 81 HIS A N 1
ATOM 642 C CA . HIS A 1 81 ? 21.982 -21.813 -15.657 1.00 91.00 81 HIS A CA 1
ATOM 643 C C . HIS A 1 81 ? 21.604 -20.622 -14.780 1.00 91.00 81 HIS A C 1
ATOM 645 O O . HIS A 1 81 ? 21.140 -19.597 -15.269 1.00 91.00 81 HIS A O 1
ATOM 651 N N . ARG A 1 82 ? 21.908 -20.670 -13.481 1.00 89.38 82 ARG A N 1
ATOM 652 C CA . ARG A 1 82 ? 21.729 -19.516 -12.595 1.00 89.38 82 ARG A CA 1
ATOM 653 C C . ARG A 1 82 ? 22.500 -18.264 -13.024 1.00 89.38 82 ARG A C 1
ATOM 655 O O . ARG A 1 82 ? 22.106 -17.155 -12.671 1.00 89.38 82 ARG A O 1
ATOM 662 N N . ILE A 1 83 ? 23.589 -18.418 -13.778 1.00 89.19 83 ILE A N 1
ATOM 663 C CA . ILE A 1 83 ? 24.364 -17.295 -14.324 1.00 89.19 83 ILE A CA 1
ATOM 664 C C . ILE A 1 83 ? 23.647 -16.584 -15.486 1.00 89.19 83 ILE A C 1
ATOM 666 O O . ILE A 1 83 ? 23.900 -15.401 -15.724 1.00 89.19 83 ILE A O 1
ATOM 670 N N . ASP A 1 84 ? 22.704 -17.255 -16.157 1.00 92.19 84 ASP A N 1
ATOM 671 C CA . ASP A 1 84 ? 22.061 -16.776 -17.391 1.00 92.19 84 ASP A CA 1
ATOM 672 C C . ASP A 1 84 ? 21.166 -15.553 -17.175 1.00 92.19 84 ASP A C 1
ATOM 674 O O . ASP A 1 84 ? 20.832 -14.844 -18.125 1.00 92.19 84 ASP A O 1
ATOM 678 N N . VAL A 1 85 ? 20.845 -15.227 -15.921 1.00 91.00 85 VAL A N 1
ATOM 679 C CA . VAL A 1 85 ? 20.174 -13.973 -15.561 1.00 91.00 85 VAL A CA 1
ATOM 680 C C . VAL A 1 85 ? 20.949 -12.735 -16.050 1.00 91.00 85 VAL A C 1
ATOM 682 O O . VAL A 1 85 ? 20.331 -11.732 -16.391 1.00 91.00 85 VAL A O 1
ATOM 685 N N . ALA A 1 86 ? 22.284 -12.801 -16.162 1.00 91.19 86 ALA A N 1
ATOM 686 C CA . ALA A 1 86 ? 23.088 -11.711 -16.727 1.00 91.19 86 ALA A CA 1
ATOM 687 C C . ALA A 1 86 ? 22.841 -11.531 -18.237 1.00 91.19 86 ALA A C 1
ATOM 689 O O . ALA A 1 86 ? 22.681 -10.410 -18.722 1.00 91.19 86 ALA A O 1
ATOM 690 N N . ALA A 1 87 ? 22.753 -12.641 -18.975 1.00 92.19 87 ALA A N 1
ATOM 691 C CA . ALA A 1 87 ? 22.382 -12.634 -20.387 1.00 92.19 87 ALA A CA 1
ATOM 692 C C . ALA A 1 87 ? 20.924 -12.187 -20.581 1.00 92.19 87 ALA A C 1
ATOM 694 O O . ALA A 1 87 ? 20.606 -11.477 -21.534 1.00 92.19 87 ALA A O 1
ATOM 695 N N . PHE A 1 88 ? 20.036 -12.564 -19.660 1.00 93.00 88 PHE A N 1
ATOM 696 C CA . PHE A 1 88 ? 18.648 -12.112 -19.654 1.00 93.00 88 PHE A CA 1
ATOM 697 C C . PHE A 1 88 ? 18.539 -10.591 -19.439 1.00 93.00 88 PHE A C 1
ATOM 699 O O . PHE A 1 88 ? 17.828 -9.921 -20.186 1.00 93.00 88 PHE A O 1
ATOM 706 N N . GLU A 1 89 ? 19.281 -10.016 -18.485 1.00 89.62 89 GLU A N 1
ATOM 707 C CA . GLU A 1 89 ? 19.358 -8.559 -18.270 1.00 89.62 89 GLU A CA 1
ATOM 708 C C . GLU A 1 89 ? 19.778 -7.815 -19.548 1.00 89.62 89 GLU A C 1
ATOM 710 O O . GLU A 1 89 ? 19.220 -6.768 -19.882 1.00 89.62 89 GLU A O 1
ATOM 715 N N . ASP A 1 90 ? 20.745 -8.361 -20.287 1.00 90.00 90 ASP A N 1
ATOM 716 C CA . ASP A 1 90 ? 21.180 -7.814 -21.572 1.00 90.00 90 ASP A CA 1
ATOM 717 C C . ASP A 1 90 ? 20.112 -7.924 -22.666 1.00 90.00 90 ASP A C 1
ATOM 719 O O . ASP A 1 90 ? 19.846 -6.951 -23.374 1.00 90.00 90 ASP A O 1
ATOM 723 N N . ALA A 1 91 ? 19.433 -9.066 -22.750 1.00 91.75 91 ALA A N 1
ATOM 724 C CA . ALA A 1 91 ? 18.335 -9.279 -23.686 1.00 91.75 91 ALA A CA 1
ATOM 725 C C . ALA A 1 91 ? 17.158 -8.319 -23.447 1.00 91.75 91 ALA A C 1
ATOM 727 O O . ALA A 1 91 ? 16.581 -7.793 -24.403 1.00 91.75 91 ALA A O 1
ATOM 728 N N . VAL A 1 92 ? 16.817 -8.047 -22.182 1.00 88.62 92 VAL A N 1
ATOM 729 C CA . VAL A 1 92 ? 15.790 -7.054 -21.842 1.00 88.62 92 VAL A CA 1
ATOM 730 C C . VAL A 1 92 ? 16.239 -5.648 -22.249 1.00 88.62 92 VAL A C 1
ATOM 732 O O . VAL A 1 92 ? 15.465 -4.942 -22.894 1.00 88.62 92 VAL A O 1
ATOM 735 N N . ARG A 1 93 ? 17.496 -5.260 -21.972 1.00 84.56 93 ARG A N 1
ATOM 736 C CA . ARG A 1 93 ? 18.059 -3.964 -22.408 1.00 84.56 93 ARG A CA 1
ATOM 737 C C . ARG A 1 93 ? 18.034 -3.787 -23.930 1.00 84.56 93 ARG A C 1
ATOM 739 O O . ARG A 1 93 ? 17.808 -2.677 -24.402 1.00 84.56 93 ARG A O 1
ATOM 746 N N . LYS A 1 94 ? 18.229 -4.866 -24.693 1.00 87.88 94 LYS A N 1
ATOM 747 C CA . LYS A 1 94 ? 18.154 -4.879 -26.167 1.00 87.88 94 LYS A CA 1
ATOM 748 C C . LYS A 1 94 ? 16.723 -4.910 -26.723 1.00 87.88 94 LYS A C 1
ATOM 750 O O . LYS A 1 94 ? 16.547 -4.838 -27.935 1.00 87.88 94 LYS A O 1
ATOM 755 N N . GLY A 1 95 ? 15.699 -5.010 -25.871 1.00 87.69 95 GLY A N 1
ATOM 756 C CA . GLY A 1 95 ? 14.293 -5.008 -26.289 1.00 87.69 95 GLY A CA 1
ATOM 757 C C . GLY A 1 95 ? 13.798 -6.330 -26.889 1.00 87.69 95 GLY A C 1
ATOM 758 O O . GLY A 1 95 ? 12.789 -6.341 -27.604 1.00 87.69 95 GLY A O 1
ATOM 759 N N . TYR A 1 96 ? 14.481 -7.448 -26.612 1.00 92.12 96 TYR A N 1
ATOM 760 C CA . TYR A 1 96 ? 14.052 -8.765 -2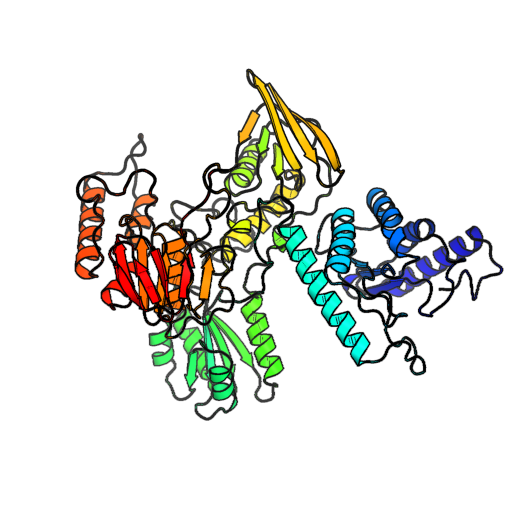7.096 1.00 92.12 96 TYR A CA 1
ATOM 761 C C . TYR A 1 96 ? 12.744 -9.216 -26.434 1.00 92.12 96 TYR A C 1
ATOM 763 O O . TYR A 1 96 ? 11.828 -9.649 -27.131 1.00 92.12 96 TYR A O 1
ATOM 771 N N . PHE A 1 97 ? 12.602 -9.016 -25.121 1.00 90.94 97 PHE A N 1
ATOM 772 C CA . PHE A 1 97 ? 11.372 -9.330 -24.389 1.00 90.94 97 PHE A CA 1
ATOM 773 C C . PHE A 1 97 ? 10.367 -8.171 -24.425 1.00 90.94 97 PHE A C 1
ATOM 775 O O . PHE A 1 97 ? 10.685 -7.030 -24.077 1.00 90.94 97 PHE A O 1
ATOM 782 N N . LYS A 1 98 ? 9.126 -8.463 -24.817 1.00 86.94 98 LYS A N 1
ATOM 783 C CA . LYS A 1 98 ? 8.045 -7.482 -24.987 1.00 86.94 98 LYS A CA 1
ATOM 784 C C . LYS A 1 98 ? 7.397 -7.114 -23.651 1.00 86.94 98 LYS A C 1
ATOM 786 O O . LYS A 1 98 ? 7.380 -7.902 -22.711 1.00 86.94 98 LYS A O 1
ATOM 791 N N . GLN A 1 99 ? 6.814 -5.916 -23.571 1.00 82.00 99 GLN A N 1
ATOM 792 C CA . GLN A 1 99 ? 6.209 -5.389 -22.335 1.00 82.00 99 GLN A CA 1
ATOM 793 C C . GLN A 1 99 ? 5.056 -6.250 -21.794 1.00 82.00 99 GLN A C 1
ATOM 795 O O . GLN A 1 99 ? 4.897 -6.357 -20.583 1.00 82.00 99 GLN A O 1
ATOM 800 N N . HIS A 1 100 ? 4.292 -6.901 -22.676 1.00 80.81 100 HIS A N 1
ATOM 801 C CA . HIS A 1 100 ? 3.201 -7.795 -22.277 1.00 80.81 100 HIS A CA 1
ATOM 802 C C . HIS A 1 100 ? 3.688 -9.157 -21.751 1.00 80.81 100 HIS A C 1
ATOM 804 O O . HIS A 1 100 ? 2.905 -9.879 -21.145 1.00 80.81 100 HIS A O 1
ATOM 810 N N . GLN A 1 101 ? 4.955 -9.522 -21.979 1.00 89.19 101 GLN A N 1
ATOM 811 C CA . GLN A 1 101 ? 5.496 -10.806 -21.542 1.00 89.19 101 GLN A CA 1
ATOM 812 C C . GLN A 1 101 ? 5.834 -10.779 -20.044 1.00 89.19 101 GLN A C 1
ATOM 814 O O . GLN A 1 101 ? 6.426 -9.822 -19.529 1.00 89.19 101 GLN A O 1
ATOM 819 N N . VAL A 1 102 ? 5.472 -11.873 -19.376 1.00 92.94 102 VAL A N 1
ATOM 820 C CA . VAL A 1 102 ? 5.725 -12.206 -17.977 1.00 92.94 102 VAL A CA 1
ATOM 821 C C . VAL A 1 102 ? 6.769 -13.315 -17.930 1.00 92.94 102 VAL A C 1
ATOM 823 O O . VAL A 1 102 ? 6.579 -14.404 -18.474 1.00 92.94 102 VAL A O 1
ATOM 826 N N . ILE A 1 103 ? 7.874 -13.045 -17.249 1.00 95.38 103 ILE A N 1
ATOM 827 C CA . ILE A 1 103 ? 8.995 -13.970 -17.132 1.00 95.38 103 ILE A CA 1
ATOM 828 C C . ILE A 1 103 ? 8.848 -14.763 -15.848 1.00 95.38 103 ILE A C 1
ATOM 830 O O . ILE A 1 103 ? 8.685 -14.208 -14.766 1.00 95.38 103 ILE A O 1
ATOM 834 N N . ALA A 1 104 ? 8.900 -16.077 -15.962 1.00 96.56 104 ALA A N 1
ATOM 835 C CA . ALA A 1 104 ? 8.719 -16.985 -14.854 1.00 96.56 104 ALA A CA 1
ATOM 836 C C . ALA A 1 104 ? 10.029 -17.739 -14.579 1.00 96.56 104 ALA A C 1
ATOM 838 O O . ALA A 1 104 ? 10.182 -18.877 -15.027 1.00 96.56 104 ALA A O 1
ATOM 839 N N . PRO A 1 105 ? 11.018 -17.105 -13.917 1.00 95.94 105 PRO A N 1
ATOM 840 C CA . PRO A 1 105 ? 12.293 -17.752 -13.663 1.00 95.94 105 PRO A CA 1
ATOM 841 C C . PRO A 1 105 ? 12.123 -18.938 -12.719 1.00 95.94 105 PRO A C 1
ATOM 843 O O . PRO A 1 105 ? 11.409 -18.864 -11.713 1.00 95.94 105 PRO A O 1
ATOM 846 N N . GLY A 1 106 ? 12.819 -20.019 -13.038 1.00 96.25 106 GLY A N 1
ATOM 847 C CA . GLY A 1 106 ? 13.039 -21.140 -12.156 1.00 96.25 106 GLY A CA 1
ATOM 848 C C . GLY A 1 106 ? 13.902 -20.702 -10.980 1.00 96.25 106 GLY A C 1
ATOM 849 O O . GLY A 1 106 ? 14.975 -20.123 -11.147 1.00 96.25 106 GLY A O 1
ATOM 850 N N . LEU A 1 107 ? 13.382 -20.908 -9.774 1.00 96.69 107 LEU A N 1
ATOM 851 C CA . LEU A 1 107 ? 14.007 -20.506 -8.509 1.00 96.69 107 LEU A CA 1
ATOM 852 C C . LEU A 1 107 ? 14.166 -21.680 -7.541 1.00 96.69 107 LEU A C 1
ATOM 854 O O . LEU A 1 107 ? 14.797 -21.538 -6.497 1.00 96.69 107 LEU A O 1
ATOM 858 N N . VAL A 1 108 ? 13.605 -22.833 -7.905 1.00 95.62 108 VAL A N 1
ATOM 859 C CA . VAL A 1 108 ? 13.825 -24.114 -7.240 1.00 95.62 108 VAL A CA 1
ATOM 860 C C . VAL A 1 108 ? 14.201 -25.155 -8.287 1.00 95.62 108 VAL A C 1
ATOM 862 O O . VAL A 1 108 ? 13.518 -25.298 -9.306 1.00 95.62 108 VAL A O 1
ATOM 865 N N . ASP A 1 109 ? 15.292 -25.871 -8.034 1.00 93.50 109 ASP A N 1
ATOM 866 C CA . ASP A 1 109 ? 15.822 -26.886 -8.940 1.00 93.50 109 ASP A CA 1
ATOM 867 C C . ASP A 1 109 ? 14.996 -28.173 -8.776 1.00 93.50 109 ASP A C 1
ATOM 869 O O . ASP A 1 109 ? 14.794 -28.678 -7.661 1.00 93.50 109 ASP A O 1
ATOM 873 N N . SER A 1 110 ? 14.471 -28.682 -9.891 1.00 91.50 110 SER A N 1
ATOM 874 C CA . SER A 1 110 ? 13.597 -29.861 -9.945 1.00 91.50 110 SER A CA 1
ATOM 875 C C . SER A 1 110 ? 14.346 -31.195 -9.984 1.00 91.50 110 SER A C 1
ATOM 877 O O . SER A 1 110 ? 13.710 -32.247 -9.941 1.00 91.50 110 SER A O 1
ATOM 879 N N . THR A 1 111 ? 15.678 -31.174 -10.045 1.00 89.00 111 THR A N 1
ATOM 880 C CA . THR A 1 111 ? 16.544 -32.356 -10.190 1.00 89.00 111 THR A CA 1
ATOM 881 C C . THR A 1 111 ? 17.304 -32.724 -8.911 1.00 89.00 111 THR A C 1
ATOM 883 O O . THR A 1 111 ? 17.890 -33.803 -8.826 1.00 89.00 111 THR A O 1
ATOM 886 N N . THR A 1 112 ? 17.276 -31.858 -7.891 1.00 89.12 112 THR A N 1
ATOM 887 C CA . THR A 1 112 ? 17.996 -32.018 -6.616 1.00 89.12 112 THR A CA 1
ATOM 888 C C . THR A 1 112 ? 17.052 -32.030 -5.418 1.00 89.12 112 THR A C 1
ATOM 890 O O . THR A 1 112 ? 16.127 -31.230 -5.322 1.00 89.12 112 THR A O 1
ATOM 893 N N . ALA A 1 113 ? 17.321 -32.897 -4.439 1.00 90.62 113 ALA A N 1
ATOM 894 C CA . ALA A 1 113 ? 16.546 -32.985 -3.198 1.00 90.62 113 ALA A CA 1
ATOM 895 C C . ALA A 1 113 ? 16.776 -31.808 -2.225 1.00 90.62 113 ALA A C 1
ATOM 897 O O . ALA A 1 113 ? 16.059 -31.674 -1.236 1.00 90.62 113 ALA A O 1
ATOM 898 N N . ARG A 1 114 ? 17.781 -30.956 -2.475 1.00 93.06 114 ARG A N 1
ATOM 899 C CA . ARG A 1 114 ? 18.094 -29.799 -1.618 1.00 93.06 114 ARG A CA 1
ATOM 900 C C . ARG A 1 114 ? 16.997 -28.750 -1.733 1.00 93.06 114 ARG A C 1
ATOM 902 O O . ARG A 1 114 ? 16.735 -28.298 -2.838 1.00 93.06 114 ARG A O 1
ATOM 909 N N . VAL A 1 115 ? 16.400 -28.348 -0.616 1.00 96.12 115 VAL A N 1
ATOM 910 C CA . VAL A 1 115 ? 15.426 -27.249 -0.571 1.00 96.12 115 VAL A CA 1
ATOM 911 C C . VAL A 1 115 ? 16.177 -25.918 -0.574 1.00 96.12 115 VAL A C 1
ATOM 913 O O . VAL A 1 115 ? 17.074 -25.710 0.241 1.00 96.12 115 VAL A O 1
ATOM 916 N N . GLU A 1 116 ? 15.839 -25.035 -1.505 1.00 96.88 116 GLU A N 1
ATOM 917 C CA . GLU A 1 116 ? 16.432 -23.706 -1.630 1.00 96.88 116 GLU A CA 1
ATOM 918 C C . GLU A 1 116 ? 16.017 -22.805 -0.461 1.00 96.88 116 GLU A C 1
ATOM 920 O O . GLU A 1 116 ? 14.904 -22.918 0.051 1.00 96.88 116 GLU A O 1
ATOM 925 N N . ASP A 1 117 ? 16.897 -21.896 -0.035 1.00 97.12 117 ASP A N 1
ATOM 926 C CA . ASP A 1 117 ? 16.579 -20.926 1.018 1.00 97.12 117 ASP A CA 1
ATOM 927 C C . ASP A 1 117 ? 15.651 -19.814 0.473 1.00 97.12 117 ASP A C 1
ATOM 929 O O . ASP A 1 117 ? 15.936 -19.261 -0.600 1.00 97.12 117 ASP A O 1
ATOM 933 N N . PRO A 1 118 ? 14.583 -19.416 1.195 1.00 96.81 118 PRO A N 1
ATOM 934 C CA . PRO A 1 118 ? 13.687 -18.338 0.769 1.00 96.81 118 PRO A CA 1
ATOM 935 C C . PRO A 1 118 ? 14.393 -17.013 0.435 1.00 96.81 118 PRO A C 1
ATOM 937 O O . PRO A 1 118 ? 13.955 -16.291 -0.462 1.00 96.81 118 PRO A O 1
ATOM 940 N N . LYS A 1 119 ? 15.499 -16.669 1.111 1.00 93.56 119 LYS A N 1
ATOM 941 C CA . LYS A 1 119 ? 16.275 -15.447 0.825 1.00 93.56 119 LYS A CA 1
ATOM 942 C C . LYS A 1 119 ? 16.967 -15.524 -0.531 1.00 93.56 119 LYS A C 1
ATOM 944 O O . LYS A 1 119 ? 17.016 -14.526 -1.244 1.00 93.56 119 LYS A O 1
ATOM 949 N N . LEU A 1 120 ? 17.450 -16.710 -0.897 1.00 94.19 120 LEU A N 1
ATOM 950 C CA . LEU A 1 120 ? 18.099 -16.963 -2.179 1.00 94.19 120 LEU A CA 1
ATOM 951 C C . LEU A 1 120 ? 17.113 -16.818 -3.343 1.00 94.19 120 LEU A C 1
ATOM 953 O O . LEU A 1 120 ? 17.421 -16.190 -4.362 1.00 94.19 120 LEU A O 1
ATOM 957 N N . ILE A 1 121 ? 15.915 -17.379 -3.161 1.00 95.88 121 ILE A N 1
ATOM 958 C CA . ILE A 1 121 ? 14.779 -17.235 -4.075 1.00 95.88 121 ILE A CA 1
ATOM 959 C C . ILE A 1 121 ? 14.424 -15.754 -4.215 1.00 95.88 121 ILE A C 1
ATOM 961 O O . ILE A 1 121 ? 14.295 -15.258 -5.334 1.00 95.88 121 ILE A O 1
ATOM 965 N N . ALA A 1 122 ? 14.325 -15.032 -3.095 1.00 92.12 122 ALA A N 1
ATOM 966 C CA . ALA A 1 122 ? 13.944 -13.628 -3.100 1.00 92.12 122 ALA A CA 1
ATOM 967 C C . ALA A 1 122 ? 14.953 -12.741 -3.845 1.00 92.12 122 ALA A C 1
ATOM 969 O O . ALA A 1 122 ? 14.563 -11.942 -4.694 1.00 92.12 122 ALA A O 1
ATOM 970 N N . GLU A 1 123 ? 16.249 -12.897 -3.563 1.00 90.31 123 GLU A N 1
ATOM 971 C CA . GLU A 1 123 ? 17.328 -12.166 -4.236 1.00 90.31 123 GLU A CA 1
ATOM 972 C C . GLU A 1 123 ? 17.316 -12.401 -5.752 1.00 90.31 123 GLU A C 1
ATOM 974 O O . GLU A 1 123 ? 17.406 -11.453 -6.539 1.00 90.31 123 GLU A O 1
ATOM 979 N N . SER A 1 124 ? 17.152 -13.663 -6.151 1.00 92.12 124 SER A N 1
ATOM 980 C CA . SER A 1 124 ? 17.132 -14.065 -7.556 1.00 92.12 124 SER A CA 1
ATOM 981 C C . SER A 1 124 ? 15.895 -13.497 -8.261 1.00 92.12 124 SER A C 1
ATOM 983 O O . SER A 1 124 ? 16.031 -12.862 -9.304 1.00 92.12 124 SER A O 1
ATOM 985 N N . LEU A 1 125 ? 14.704 -13.608 -7.659 1.00 92.25 125 LEU A N 1
ATOM 986 C CA . LEU A 1 125 ? 13.466 -13.039 -8.204 1.00 92.25 125 LEU A CA 1
ATOM 987 C C . LEU A 1 125 ? 13.560 -11.513 -8.360 1.00 92.25 125 LEU A C 1
ATOM 989 O O . LEU A 1 125 ? 13.206 -10.977 -9.408 1.00 92.25 125 LEU A O 1
ATOM 993 N N . LEU A 1 126 ? 14.098 -10.808 -7.360 1.00 88.25 126 LEU A N 1
ATOM 994 C CA . LEU A 1 126 ? 14.305 -9.356 -7.409 1.00 88.25 126 LEU A CA 1
ATOM 995 C C . LEU A 1 126 ? 15.228 -8.925 -8.547 1.00 88.25 126 LEU A C 1
ATOM 997 O O . LEU A 1 126 ? 15.050 -7.842 -9.101 1.00 88.25 126 LEU A O 1
ATOM 1001 N N . ARG A 1 127 ? 16.217 -9.749 -8.900 1.00 87.75 127 ARG A N 1
ATOM 1002 C CA . ARG A 1 127 ? 17.095 -9.479 -10.040 1.00 87.75 127 ARG A CA 1
ATOM 1003 C C . ARG A 1 127 ? 16.316 -9.489 -11.357 1.00 87.75 127 ARG A C 1
ATOM 1005 O O . ARG A 1 127 ? 16.416 -8.525 -12.109 1.00 87.75 127 ARG A O 1
ATOM 1012 N N . TYR A 1 128 ? 15.456 -10.487 -11.571 1.00 90.31 128 TYR A N 1
ATOM 1013 C CA . TYR A 1 128 ? 14.549 -10.505 -12.725 1.00 90.31 128 TYR A CA 1
ATOM 1014 C C . TYR A 1 128 ? 13.584 -9.316 -12.718 1.00 90.31 128 TYR A C 1
ATOM 1016 O O . TYR A 1 128 ? 13.400 -8.681 -13.753 1.00 90.31 128 TYR A O 1
ATOM 1024 N N . VAL A 1 129 ? 13.017 -8.958 -11.558 1.00 87.25 129 VAL A N 1
ATOM 1025 C CA . VAL A 1 129 ? 12.116 -7.796 -11.439 1.00 87.25 129 VAL A CA 1
ATOM 1026 C C . VAL A 1 129 ? 12.831 -6.499 -11.820 1.00 87.25 129 VAL A C 1
ATOM 1028 O O . VAL A 1 129 ? 12.280 -5.702 -12.577 1.00 87.25 129 VAL A O 1
ATOM 1031 N N . ARG A 1 130 ? 14.069 -6.294 -11.349 1.00 82.31 130 ARG A N 1
ATOM 1032 C CA . ARG A 1 130 ? 14.892 -5.133 -11.727 1.00 82.31 130 ARG A CA 1
ATOM 1033 C C . ARG A 1 130 ? 15.189 -5.099 -13.222 1.00 82.31 130 ARG A C 1
ATOM 1035 O O . ARG A 1 130 ? 15.147 -4.024 -13.805 1.00 82.31 130 ARG A O 1
ATOM 1042 N N . ALA A 1 131 ? 15.435 -6.255 -13.836 1.00 83.50 131 ALA A N 1
ATOM 1043 C CA . ALA A 1 131 ? 15.673 -6.345 -15.271 1.00 83.50 131 ALA A CA 1
ATOM 1044 C C . ALA A 1 131 ? 14.437 -5.930 -16.087 1.00 83.50 131 ALA A C 1
ATOM 1046 O O . ALA A 1 131 ? 14.559 -5.125 -17.004 1.00 83.50 131 ALA A O 1
ATOM 1047 N N . VAL A 1 132 ? 13.243 -6.438 -15.747 1.00 82.00 132 VAL A N 1
ATOM 1048 C CA . VAL A 1 132 ? 12.005 -6.170 -16.514 1.00 82.00 132 VAL A CA 1
ATOM 1049 C C . VAL A 1 132 ? 11.267 -4.889 -16.104 1.00 82.00 132 VAL A C 1
ATOM 1051 O O . VAL A 1 132 ? 10.322 -4.481 -16.779 1.00 82.00 132 VAL A O 1
ATOM 1054 N N . GLY A 1 133 ? 11.650 -4.261 -14.995 1.00 72.56 133 GLY A N 1
ATOM 1055 C CA . GLY A 1 133 ? 11.134 -2.962 -14.555 1.00 72.56 133 GLY A CA 1
ATOM 1056 C C . GLY A 1 133 ? 9.834 -2.989 -13.745 1.00 72.56 133 GLY A C 1
ATOM 1057 O O . GLY A 1 133 ? 9.569 -2.029 -13.027 1.00 72.56 133 GLY A O 1
ATOM 1058 N N . HIS A 1 134 ? 9.032 -4.059 -13.808 1.00 76.31 134 HIS A N 1
ATOM 1059 C CA . HIS A 1 134 ? 7.748 -4.144 -13.099 1.00 76.31 134 HIS A CA 1
ATOM 1060 C C . HIS A 1 134 ? 7.499 -5.546 -12.501 1.00 76.31 134 HIS A C 1
ATOM 1062 O O . HIS A 1 134 ? 7.635 -6.541 -13.214 1.00 76.31 134 HIS A O 1
ATOM 1068 N N . PRO A 1 135 ? 7.082 -5.674 -11.224 1.00 80.31 135 PRO A N 1
ATOM 1069 C CA . PRO A 1 135 ? 6.936 -6.963 -10.546 1.00 80.31 135 PRO A CA 1
ATOM 1070 C C . PRO A 1 135 ? 5.800 -7.821 -11.109 1.00 80.31 135 PRO A C 1
ATOM 1072 O O . PRO A 1 135 ? 5.887 -9.038 -11.036 1.00 80.31 135 PRO A O 1
ATOM 1075 N N . SER A 1 136 ? 4.765 -7.233 -11.724 1.00 80.25 136 SER A N 1
ATOM 1076 C CA . SER A 1 136 ? 3.731 -8.028 -12.420 1.00 80.25 136 SER A CA 1
ATOM 1077 C C . SER A 1 136 ? 4.262 -8.774 -13.648 1.00 80.25 136 SER A C 1
ATOM 1079 O O . SER A 1 136 ? 3.608 -9.696 -14.126 1.00 80.25 136 SER A O 1
ATOM 1081 N N . ARG A 1 137 ? 5.445 -8.395 -14.153 1.00 86.31 137 ARG A N 1
ATOM 1082 C CA . ARG A 1 137 ? 6.117 -9.059 -15.273 1.00 86.31 137 ARG A CA 1
ATOM 1083 C C . ARG A 1 137 ? 7.044 -10.184 -14.819 1.00 86.31 137 ARG A C 1
ATOM 1085 O O . ARG A 1 137 ? 7.770 -10.721 -15.651 1.00 86.31 137 ARG A O 1
ATOM 1092 N N . VAL A 1 138 ? 7.033 -10.550 -13.533 1.00 90.31 138 VAL A N 1
ATOM 1093 C CA . VAL A 1 138 ? 7.810 -11.682 -13.022 1.00 90.31 138 VAL A CA 1
ATOM 1094 C C . VAL A 1 138 ? 6.960 -12.589 -12.142 1.00 90.31 138 VAL A C 1
ATOM 1096 O O . VAL A 1 138 ? 6.259 -12.124 -11.247 1.00 90.31 138 VAL A O 1
ATOM 1099 N N . LEU A 1 139 ? 7.052 -13.898 -12.369 1.00 92.62 139 LEU A N 1
ATOM 1100 C CA . LEU A 1 139 ? 6.370 -14.917 -11.576 1.00 92.62 139 LEU A CA 1
ATOM 1101 C C . LEU A 1 139 ? 7.379 -15.935 -11.035 1.00 92.62 139 LEU A C 1
ATOM 1103 O O . LEU A 1 139 ? 8.144 -16.515 -11.790 1.00 92.62 139 LEU A O 1
ATOM 1107 N N . ALA A 1 140 ? 7.379 -16.196 -9.732 1.00 94.44 140 ALA A N 1
ATOM 1108 C CA . ALA A 1 140 ? 8.233 -17.243 -9.178 1.00 94.44 140 ALA A CA 1
ATOM 1109 C C . ALA A 1 140 ? 7.828 -18.623 -9.735 1.00 94.44 140 ALA A C 1
ATOM 1111 O O . ALA A 1 140 ? 6.657 -18.995 -9.655 1.00 94.44 140 ALA A O 1
ATOM 1112 N N . SER A 1 141 ? 8.783 -19.374 -10.290 1.00 95.56 141 SER A N 1
ATOM 1113 C CA . SER A 1 141 ? 8.551 -20.695 -10.887 1.00 95.56 141 SER A CA 1
ATOM 1114 C C . SER A 1 141 ? 9.580 -21.720 -10.409 1.00 95.56 141 SER A C 1
ATOM 1116 O O . SER A 1 141 ? 10.596 -21.390 -9.798 1.00 95.56 141 SER A O 1
ATOM 1118 N N . THR A 1 142 ? 9.310 -22.990 -10.687 1.00 94.44 142 THR A N 1
ATOM 1119 C CA . THR A 1 142 ? 10.303 -24.067 -10.650 1.00 94.44 142 THR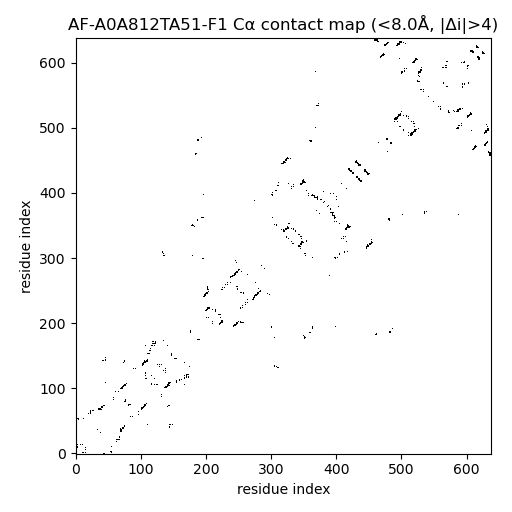 A CA 1
ATOM 1120 C C . THR A 1 142 ? 11.102 -24.094 -11.956 1.00 94.44 142 THR A C 1
ATOM 1122 O O . THR A 1 142 ? 10.625 -23.580 -12.972 1.00 94.44 142 THR A O 1
ATOM 1125 N N . ASP A 1 143 ? 12.297 -24.695 -11.936 1.00 92.00 143 ASP A N 1
ATOM 1126 C CA . ASP A 1 143 ? 13.087 -24.931 -13.155 1.00 92.00 143 ASP A CA 1
ATOM 1127 C C . ASP A 1 143 ? 12.324 -25.800 -14.154 1.00 92.00 143 ASP A C 1
ATOM 1129 O O . ASP A 1 143 ? 12.232 -25.454 -15.321 1.00 92.00 143 ASP A O 1
ATOM 1133 N N . CYS A 1 144 ? 11.735 -26.907 -13.698 1.00 89.81 144 CYS A N 1
ATOM 1134 C CA . CYS A 1 144 ? 10.857 -27.773 -14.483 1.00 89.81 144 CYS A CA 1
ATOM 1135 C C . CYS A 1 144 ? 9.819 -28.443 -13.559 1.00 89.81 144 CYS A C 1
ATOM 1137 O O . CYS A 1 144 ? 9.635 -28.043 -12.406 1.00 89.81 144 CYS A O 1
ATOM 1139 N N . GLY A 1 145 ? 9.118 -29.472 -14.039 1.00 87.81 145 GLY A N 1
ATOM 1140 C CA . GLY A 1 145 ? 8.245 -30.302 -13.206 1.00 87.81 145 GLY A CA 1
ATOM 1141 C C . GLY A 1 145 ? 9.030 -31.305 -12.352 1.00 87.81 145 GLY A C 1
ATOM 1142 O O . GLY A 1 145 ? 9.992 -31.904 -12.820 1.00 87.81 145 GLY A O 1
ATOM 1143 N N . PHE A 1 146 ? 8.586 -31.567 -11.118 1.00 87.81 146 PHE A N 1
ATOM 1144 C CA . PHE A 1 146 ? 9.213 -32.560 -10.223 1.00 87.81 146 PHE A CA 1
ATOM 1145 C C . PHE A 1 146 ? 9.065 -34.022 -10.691 1.00 87.81 146 PHE A C 1
ATOM 1147 O O . PHE A 1 146 ? 9.750 -34.908 -10.182 1.00 87.81 146 PHE A O 1
ATOM 1154 N N . ALA A 1 147 ? 8.183 -34.272 -11.663 1.00 77.75 147 ALA A N 1
ATOM 1155 C CA . ALA A 1 147 ? 7.953 -35.577 -12.274 1.00 77.75 147 ALA A CA 1
ATOM 1156 C C . ALA A 1 147 ? 7.585 -35.417 -13.761 1.00 77.75 147 ALA A C 1
ATOM 1158 O O . ALA A 1 147 ? 6.429 -35.555 -14.153 1.00 77.75 147 ALA A O 1
ATOM 1159 N N . SER A 1 148 ? 8.563 -35.083 -14.613 1.00 64.88 148 SER A N 1
ATOM 1160 C CA . SER A 1 148 ? 8.321 -34.827 -16.048 1.00 64.88 148 SER A CA 1
ATOM 1161 C C . SER A 1 148 ? 7.807 -36.035 -16.839 1.00 64.88 148 SER A C 1
ATOM 1163 O O . SER A 1 148 ? 7.345 -35.869 -17.963 1.00 64.88 148 SER A O 1
ATOM 1165 N N . THR A 1 149 ? 7.890 -37.251 -16.290 1.00 66.00 149 THR A N 1
ATOM 1166 C CA . THR A 1 149 ? 7.285 -38.452 -16.880 1.00 66.00 149 THR A CA 1
ATOM 1167 C C . THR A 1 149 ? 6.691 -39.329 -15.784 1.00 66.00 149 THR A C 1
ATOM 1169 O O . THR A 1 149 ? 7.195 -39.343 -14.665 1.00 66.00 149 THR A O 1
ATOM 1172 N N . ALA A 1 150 ? 5.685 -40.142 -16.121 1.00 65.19 150 ALA A N 1
ATOM 1173 C CA . ALA A 1 150 ? 5.063 -41.091 -15.187 1.00 65.19 150 ALA A CA 1
ATOM 1174 C C . ALA A 1 150 ? 6.048 -42.109 -14.567 1.00 65.19 150 ALA A C 1
ATOM 1176 O O . ALA A 1 150 ? 5.716 -42.764 -13.585 1.00 65.19 150 ALA A O 1
ATOM 1177 N N . LYS A 1 151 ? 7.252 -42.258 -15.141 1.00 62.59 151 LYS A N 1
ATOM 1178 C CA . LYS A 1 151 ? 8.313 -43.164 -14.671 1.00 62.59 151 LYS A CA 1
ATOM 1179 C C . LYS A 1 151 ? 9.448 -42.452 -13.926 1.00 62.59 151 LYS A C 1
ATOM 1181 O O . LYS A 1 151 ? 10.351 -43.120 -13.437 1.00 62.59 151 LYS A O 1
ATOM 1186 N N . SER A 1 152 ? 9.445 -41.120 -13.874 1.00 64.25 152 SER A N 1
ATOM 1187 C CA . SER A 1 152 ? 10.510 -40.328 -13.261 1.00 64.25 152 SER A CA 1
ATOM 1188 C C . SER A 1 152 ? 9.999 -39.670 -11.987 1.00 64.25 152 SER A C 1
ATOM 1190 O O . SER A 1 152 ? 9.270 -38.684 -12.033 1.00 64.25 152 SER A O 1
ATOM 1192 N N . THR A 1 153 ? 10.405 -40.216 -10.844 1.00 64.12 153 THR A N 1
ATOM 1193 C CA . THR A 1 153 ? 10.263 -39.588 -9.525 1.00 64.12 153 THR A CA 1
ATOM 1194 C C . THR A 1 153 ? 11.645 -39.155 -9.052 1.00 64.12 153 THR A C 1
ATOM 1196 O O . THR A 1 153 ? 12.206 -39.741 -8.128 1.00 64.12 153 THR A O 1
ATOM 1199 N N . ALA A 1 154 ? 12.240 -38.175 -9.742 1.00 70.50 154 ALA A N 1
ATOM 1200 C CA . ALA A 1 154 ? 13.543 -37.628 -9.353 1.00 70.50 154 ALA A CA 1
ATOM 1201 C C . ALA A 1 154 ? 13.501 -37.037 -7.931 1.00 70.50 154 ALA A C 1
ATOM 1203 O O . ALA A 1 154 ? 14.492 -37.093 -7.207 1.00 70.50 154 ALA A O 1
ATOM 1204 N N . ILE A 1 155 ? 12.332 -36.524 -7.527 1.00 85.44 155 ILE A N 1
ATOM 1205 C CA . ILE A 1 155 ? 12.060 -35.912 -6.227 1.00 85.44 155 ILE A CA 1
ATOM 1206 C C . ILE A 1 155 ? 10.803 -36.549 -5.622 1.00 85.44 155 ILE A C 1
ATOM 1208 O O . ILE A 1 155 ? 9.819 -36.783 -6.325 1.00 85.44 155 ILE A O 1
ATOM 1212 N N . SER A 1 156 ? 10.828 -36.839 -4.319 1.00 88.06 156 SER A N 1
ATOM 1213 C CA . SER A 1 156 ? 9.647 -37.329 -3.598 1.00 88.06 156 SER A CA 1
ATOM 1214 C C . SER A 1 156 ? 8.616 -36.214 -3.394 1.00 88.06 156 SER A C 1
ATOM 1216 O O . SER A 1 156 ? 8.959 -35.031 -3.336 1.00 88.06 156 SER A O 1
ATOM 1218 N N . ALA A 1 157 ? 7.341 -36.583 -3.243 1.00 88.88 157 ALA A N 1
ATOM 1219 C CA . ALA A 1 157 ? 6.255 -35.617 -3.063 1.00 88.88 157 ALA A CA 1
ATOM 1220 C C . ALA A 1 157 ? 6.476 -34.692 -1.851 1.00 88.88 157 ALA A C 1
ATOM 1222 O O . ALA A 1 157 ? 6.276 -33.484 -1.962 1.00 88.88 157 ALA A O 1
ATOM 1223 N N . ASP A 1 158 ? 6.951 -35.233 -0.725 1.00 91.44 158 ASP A N 1
ATOM 1224 C CA . ASP A 1 158 ? 7.202 -34.450 0.491 1.00 91.44 158 ASP A CA 1
ATOM 1225 C C . ASP A 1 158 ? 8.250 -33.353 0.256 1.00 91.44 158 ASP A C 1
ATOM 1227 O O . ASP A 1 158 ? 8.050 -32.199 0.636 1.00 91.44 158 ASP A O 1
ATOM 1231 N N . ILE A 1 159 ? 9.336 -33.681 -0.450 1.00 92.50 159 ILE A N 1
ATOM 1232 C CA . ILE A 1 159 ? 10.398 -32.722 -0.779 1.00 92.50 159 ILE A CA 1
ATOM 1233 C C . ILE A 1 159 ? 9.897 -31.686 -1.790 1.00 92.50 159 ILE A C 1
ATOM 1235 O O . ILE A 1 159 ? 10.192 -30.498 -1.647 1.00 92.50 159 ILE A O 1
ATOM 1239 N N . ALA A 1 160 ? 9.105 -32.101 -2.783 1.00 92.44 160 ALA A N 1
ATOM 1240 C CA . ALA A 1 160 ? 8.485 -31.177 -3.729 1.00 92.44 160 ALA A CA 1
ATOM 1241 C C . ALA A 1 160 ? 7.605 -30.142 -3.002 1.00 92.44 160 ALA A C 1
ATOM 1243 O O . ALA A 1 160 ? 7.724 -28.944 -3.258 1.00 92.44 160 ALA A O 1
ATOM 1244 N N . TRP A 1 161 ? 6.792 -30.567 -2.028 1.00 93.81 161 TRP A N 1
ATOM 1245 C CA . TRP A 1 161 ? 5.985 -29.651 -1.215 1.00 93.81 161 TRP A CA 1
ATOM 1246 C C . TRP A 1 161 ? 6.826 -28.728 -0.327 1.00 93.81 161 TRP A C 1
ATOM 1248 O O . TRP A 1 161 ? 6.484 -27.552 -0.184 1.00 93.81 161 TRP A O 1
ATOM 1258 N N . MET A 1 162 ? 7.939 -29.209 0.235 1.00 96.75 162 MET A N 1
ATOM 1259 C CA . MET A 1 162 ? 8.880 -28.355 0.975 1.00 96.75 162 MET A CA 1
ATOM 1260 C C . MET A 1 162 ? 9.489 -27.270 0.075 1.00 96.75 162 MET A C 1
ATOM 1262 O O . MET A 1 162 ? 9.542 -26.105 0.471 1.00 96.75 162 MET A O 1
ATOM 1266 N N . LYS A 1 163 ? 9.880 -27.618 -1.157 1.00 96.44 163 LYS A N 1
ATOM 1267 C CA . LYS A 1 163 ? 10.385 -26.661 -2.154 1.00 96.44 163 LYS A CA 1
ATOM 1268 C C . LYS A 1 163 ? 9.335 -25.637 -2.566 1.00 96.44 163 LYS A C 1
ATOM 1270 O O . LYS A 1 163 ? 9.634 -24.449 -2.595 1.00 96.44 163 LYS A O 1
ATOM 1275 N N . LEU A 1 164 ? 8.100 -26.067 -2.832 1.00 96.25 164 LEU A N 1
ATOM 1276 C CA . LEU A 1 164 ? 7.001 -25.158 -3.179 1.00 96.25 164 LEU A CA 1
ATOM 1277 C C . LEU A 1 164 ? 6.673 -24.188 -2.035 1.00 96.25 164 LEU A C 1
ATOM 1279 O O . LEU A 1 164 ? 6.402 -23.015 -2.288 1.00 96.25 164 LEU A O 1
ATOM 1283 N N . ARG A 1 165 ? 6.752 -24.644 -0.778 1.00 96.19 165 ARG A N 1
ATOM 1284 C CA . ARG A 1 165 ? 6.615 -23.771 0.395 1.00 96.19 165 ARG A CA 1
ATOM 1285 C C . ARG A 1 165 ? 7.731 -22.726 0.444 1.00 96.19 165 ARG A C 1
ATOM 1287 O O . ARG A 1 165 ? 7.431 -21.544 0.580 1.00 96.19 165 ARG A O 1
ATOM 1294 N N . SER A 1 166 ? 8.984 -23.143 0.257 1.00 97.06 166 SER A N 1
ATOM 1295 C CA . SER A 1 166 ? 10.125 -22.220 0.205 1.00 97.06 166 SER A CA 1
ATOM 1296 C C . SER A 1 166 ? 10.002 -21.205 -0.942 1.00 97.06 166 SER A C 1
ATOM 1298 O O . SER A 1 166 ? 10.223 -20.011 -0.743 1.00 97.06 166 SER A O 1
ATOM 1300 N N . LEU A 1 167 ? 9.550 -21.643 -2.126 1.00 97.38 167 LEU A N 1
ATOM 1301 C CA . LEU A 1 167 ? 9.263 -20.776 -3.274 1.00 97.38 167 LEU A CA 1
ATOM 1302 C C . LEU A 1 167 ? 8.232 -19.694 -2.924 1.00 97.38 167 LEU A C 1
ATOM 1304 O O . LEU A 1 167 ? 8.454 -18.518 -3.213 1.00 97.38 167 LEU A O 1
ATOM 1308 N N . ALA A 1 168 ? 7.130 -20.078 -2.273 1.00 92.75 168 ALA A N 1
ATOM 1309 C CA . ALA A 1 168 ? 6.092 -19.145 -1.841 1.00 92.75 168 ALA A CA 1
ATOM 1310 C C . ALA A 1 168 ? 6.611 -18.146 -0.790 1.00 92.75 168 ALA A C 1
ATOM 1312 O O . ALA A 1 168 ? 6.372 -16.942 -0.909 1.00 92.75 168 ALA A O 1
ATOM 1313 N N . GLU A 1 169 ? 7.365 -18.621 0.204 1.00 91.19 169 GLU A N 1
ATOM 1314 C CA . GLU A 1 169 ? 7.994 -17.779 1.229 1.00 91.19 169 GLU A CA 1
ATOM 1315 C C . GLU A 1 169 ? 8.994 -16.784 0.616 1.00 91.19 169 GLU A C 1
ATOM 1317 O O . GLU A 1 169 ? 8.978 -15.595 0.951 1.00 91.19 169 GLU A O 1
ATOM 1322 N N . GLY A 1 170 ? 9.821 -17.240 -0.328 1.00 91.62 170 GLY A N 1
ATOM 1323 C CA . GLY A 1 170 ? 10.785 -16.409 -1.044 1.00 91.62 170 GLY A CA 1
ATOM 1324 C C . GLY A 1 170 ? 10.126 -15.377 -1.962 1.00 91.62 170 GLY A C 1
ATOM 1325 O O . GLY A 1 170 ? 10.541 -14.219 -1.982 1.00 91.62 170 GLY A O 1
ATOM 1326 N N . ALA A 1 171 ? 9.048 -15.736 -2.665 1.00 89.62 171 ALA A N 1
ATOM 1327 C CA . ALA A 1 171 ? 8.278 -14.797 -3.484 1.00 89.62 171 ALA A CA 1
ATOM 1328 C C . ALA A 1 171 ? 7.590 -13.708 -2.637 1.00 89.62 171 ALA A C 1
ATOM 1330 O O . ALA A 1 171 ? 7.595 -12.525 -3.001 1.00 89.62 171 ALA A O 1
ATOM 1331 N N . ALA A 1 172 ? 7.048 -14.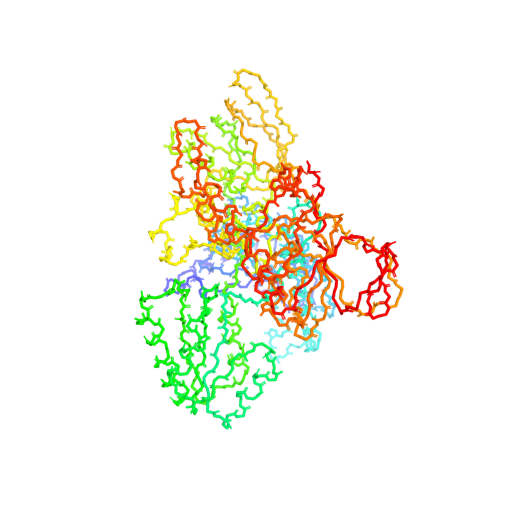080 -1.471 1.00 80.88 172 ALA A N 1
ATOM 1332 C CA . ALA A 1 172 ? 6.488 -13.129 -0.514 1.00 80.88 172 ALA A CA 1
ATOM 1333 C C . ALA A 1 172 ? 7.567 -12.184 0.045 1.00 80.88 172 ALA A C 1
ATOM 1335 O O . ALA A 1 172 ? 7.339 -10.978 0.178 1.00 80.88 172 ALA A O 1
ATOM 1336 N N . LEU A 1 173 ? 8.763 -12.710 0.331 1.00 83.56 173 LEU A N 1
ATOM 1337 C CA . LEU A 1 173 ? 9.910 -11.913 0.759 1.00 83.56 173 LEU A CA 1
ATOM 1338 C C . LEU A 1 173 ? 10.405 -10.967 -0.348 1.00 83.56 173 LEU A C 1
ATOM 1340 O O . LEU A 1 173 ? 10.667 -9.803 -0.066 1.00 83.56 173 LEU A O 1
ATOM 1344 N N . ALA A 1 174 ? 10.492 -11.410 -1.601 1.00 85.81 174 ALA A N 1
ATOM 1345 C CA . ALA A 1 174 ? 10.853 -10.544 -2.725 1.00 85.81 174 ALA A CA 1
ATOM 1346 C C . ALA A 1 174 ? 9.855 -9.401 -2.915 1.00 85.81 174 ALA A C 1
ATOM 1348 O O . ALA A 1 174 ? 10.263 -8.254 -3.061 1.00 85.81 174 ALA A O 1
ATOM 1349 N N . THR A 1 175 ? 8.553 -9.695 -2.863 1.00 80.00 175 THR A N 1
ATOM 1350 C CA . THR A 1 175 ? 7.500 -8.671 -2.951 1.00 80.00 175 THR A CA 1
ATOM 1351 C C . THR A 1 175 ? 7.684 -7.618 -1.860 1.00 80.00 175 THR A C 1
ATOM 1353 O O . THR A 1 175 ? 7.636 -6.421 -2.141 1.00 80.00 175 THR A O 1
ATOM 1356 N N . ARG A 1 176 ? 8.002 -8.061 -0.635 1.00 73.56 176 ARG A N 1
ATOM 1357 C CA . ARG A 1 176 ? 8.344 -7.192 0.497 1.00 73.56 176 ARG A CA 1
ATOM 1358 C C . ARG A 1 176 ? 9.500 -6.276 0.160 1.00 73.56 176 ARG A C 1
ATOM 1360 O O . ARG A 1 176 ? 9.328 -5.066 0.119 1.00 73.56 176 ARG A O 1
ATOM 1367 N N . LEU A 1 177 ? 10.638 -6.876 -0.153 1.00 76.75 177 LEU A N 1
ATOM 1368 C CA . LEU A 1 177 ? 11.881 -6.167 -0.401 1.00 76.75 177 LEU A CA 1
ATOM 1369 C C . LEU A 1 177 ? 11.778 -5.228 -1.607 1.00 76.75 177 LEU A C 1
ATOM 1371 O O . LEU A 1 177 ? 12.390 -4.171 -1.587 1.00 76.75 177 LEU A O 1
ATOM 1375 N N . PHE A 1 178 ? 11.015 -5.573 -2.647 1.00 76.94 178 PHE A N 1
ATOM 1376 C CA . PHE A 1 178 ? 10.840 -4.719 -3.824 1.00 76.94 178 PHE A CA 1
ATOM 1377 C C . PHE A 1 178 ? 10.006 -3.469 -3.524 1.00 76.94 178 PHE A C 1
ATOM 1379 O O . PHE A 1 178 ? 10.355 -2.369 -3.949 1.00 76.94 178 PHE A O 1
ATOM 1386 N N . ILE A 1 179 ? 8.906 -3.642 -2.786 1.00 70.00 179 ILE A N 1
ATOM 1387 C CA . ILE A 1 179 ? 8.018 -2.552 -2.352 1.00 70.00 179 ILE A CA 1
ATOM 1388 C C . ILE A 1 179 ? 8.714 -1.668 -1.296 1.00 70.00 179 ILE A C 1
ATOM 1390 O O . ILE A 1 179 ? 8.465 -0.460 -1.210 1.00 70.00 179 ILE A O 1
ATOM 1394 N N . GLU A 1 180 ? 9.600 -2.264 -0.496 1.00 63.81 180 GLU A N 1
ATOM 1395 C CA . GLU A 1 180 ? 10.358 -1.596 0.565 1.00 63.81 180 GLU A CA 1
ATOM 1396 C C . GLU A 1 180 ? 11.691 -0.981 0.107 1.00 63.81 180 GLU A C 1
ATOM 1398 O O . GLU A 1 180 ? 12.225 -0.132 0.823 1.00 63.81 180 GLU A O 1
ATOM 1403 N N . GLN A 1 181 ? 12.259 -1.387 -1.038 1.00 58.22 181 GLN A N 1
ATOM 1404 C CA . GLN A 1 181 ? 13.600 -0.958 -1.451 1.00 58.22 181 GLN A CA 1
ATOM 1405 C C . GLN A 1 181 ? 13.691 0.583 -1.506 1.00 58.22 181 GLN A C 1
ATOM 1407 O O . GLN A 1 181 ? 13.044 1.236 -2.324 1.00 58.22 181 GLN A O 1
ATOM 1412 N N . ARG A 1 182 ? 14.536 1.120 -0.603 1.00 53.53 182 ARG A N 1
ATOM 1413 C CA . ARG A 1 182 ? 14.861 2.537 -0.312 1.00 53.53 182 ARG A CA 1
ATOM 1414 C C . ARG A 1 182 ? 13.893 3.342 0.581 1.00 53.53 182 ARG A C 1
ATOM 1416 O O . ARG A 1 182 ? 14.004 4.563 0.622 1.00 53.53 182 ARG A O 1
ATOM 1423 N N . ALA A 1 183 ? 13.034 2.701 1.375 1.00 42.41 183 ALA A N 1
ATOM 1424 C CA . ALA A 1 183 ? 12.540 3.317 2.616 1.00 42.41 183 ALA A CA 1
ATOM 1425 C C . ALA A 1 183 ? 13.560 3.094 3.755 1.00 42.41 183 ALA A C 1
ATOM 1427 O O . ALA A 1 183 ? 14.169 2.020 3.807 1.00 42.41 183 ALA A O 1
ATOM 1428 N N . PRO A 1 184 ? 13.766 4.041 4.690 1.00 34.66 184 PRO A N 1
ATOM 1429 C CA . PRO A 1 184 ? 14.343 3.670 5.971 1.00 34.66 184 PRO A CA 1
ATOM 1430 C C . PRO A 1 184 ? 13.341 2.680 6.625 1.00 34.66 184 PRO A C 1
ATOM 1432 O O . PRO A 1 184 ? 12.157 2.960 6.735 1.00 34.66 184 PRO A O 1
ATOM 1435 N N . VAL A 1 185 ? 13.825 1.468 6.887 1.00 35.06 185 VAL A N 1
ATOM 1436 C CA . VAL A 1 185 ? 13.230 0.174 7.329 1.00 35.06 185 VAL A CA 1
ATOM 1437 C C . VAL A 1 185 ? 11.952 0.215 8.221 1.00 35.06 185 VAL A C 1
ATOM 1439 O O . VAL A 1 185 ? 11.876 1.102 9.066 1.00 35.06 185 VAL A O 1
ATOM 1442 N N . PRO A 1 186 ? 11.089 -0.839 8.304 1.00 43.31 186 PRO A N 1
ATOM 1443 C CA . PRO A 1 186 ? 10.469 -1.760 7.321 1.00 43.31 186 PRO A CA 1
ATOM 1444 C C . PRO A 1 186 ? 8.906 -1.777 7.392 1.00 43.31 186 PRO A C 1
ATOM 1446 O O . PRO A 1 186 ? 8.311 -1.345 8.376 1.00 43.31 186 PRO A O 1
ATOM 1449 N N . CYS A 1 187 ? 8.217 -2.385 6.415 1.00 34.03 187 CYS A N 1
ATOM 1450 C CA . CYS A 1 187 ? 6.781 -2.709 6.486 1.00 34.03 187 CYS A CA 1
ATOM 1451 C C . CYS A 1 187 ? 6.529 -4.091 5.867 1.00 34.03 187 CYS A C 1
ATOM 1453 O O . CYS A 1 187 ? 6.583 -4.252 4.646 1.00 34.03 187 CYS A O 1
ATOM 1455 N N . ARG A 1 188 ? 6.220 -5.101 6.700 1.00 33.81 188 ARG A N 1
ATOM 1456 C CA . ARG A 1 188 ? 5.925 -6.466 6.229 1.00 33.81 188 ARG A CA 1
ATOM 1457 C C . ARG A 1 188 ? 4.950 -6.401 5.051 1.00 33.81 188 ARG A C 1
ATOM 1459 O O . ARG A 1 188 ? 3.841 -5.904 5.196 1.00 33.81 188 ARG A O 1
ATOM 1466 N N . SER A 1 189 ? 5.385 -6.919 3.896 1.00 32.53 189 SER A N 1
ATOM 1467 C CA . SER A 1 189 ? 4.543 -7.055 2.700 1.00 32.53 189 SER A CA 1
ATOM 1468 C C . SER A 1 189 ? 3.168 -7.572 3.089 1.00 32.53 189 SER A C 1
ATOM 1470 O O . SER A 1 189 ? 3.103 -8.455 3.954 1.00 32.53 189 SER A O 1
ATOM 1472 N N . PRO A 1 190 ? 2.106 -7.063 2.450 1.00 35.69 190 PRO A N 1
ATOM 1473 C CA . PRO A 1 190 ? 0.751 -7.321 2.882 1.00 35.69 190 PRO A CA 1
ATOM 1474 C C . PRO A 1 190 ? 0.511 -8.827 2.907 1.00 35.69 190 PRO A C 1
ATOM 1476 O O . PRO A 1 190 ? 0.488 -9.500 1.878 1.00 35.69 190 PRO A O 1
ATOM 1479 N N . SER A 1 191 ? 0.303 -9.356 4.108 1.00 32.12 191 SER A N 1
ATOM 1480 C CA . SER A 1 191 ? -0.694 -10.403 4.239 1.00 32.12 191 SER A CA 1
ATOM 1481 C C . SER A 1 191 ? -2.012 -9.673 4.071 1.00 32.12 191 SER A C 1
ATOM 1483 O O . SER A 1 191 ? -2.374 -8.856 4.913 1.00 32.12 191 SER A O 1
ATOM 1485 N N . PHE A 1 192 ? -2.657 -9.880 2.924 1.00 33.88 192 PHE A N 1
ATOM 1486 C CA . PHE A 1 192 ? -3.982 -9.343 2.660 1.00 33.88 192 PHE A CA 1
ATOM 1487 C C . PHE A 1 192 ? -4.923 -9.868 3.739 1.00 33.88 192 PHE A C 1
ATOM 1489 O O . PHE A 1 192 ? -5.354 -11.020 3.695 1.00 33.88 192 PHE A O 1
ATOM 1496 N N . VAL A 1 193 ? -5.208 -9.019 4.722 1.00 35.00 193 VAL A N 1
ATOM 1497 C CA . VAL A 1 193 ? -6.287 -9.234 5.671 1.00 35.00 193 VAL A CA 1
ATOM 1498 C C . VAL A 1 193 ? -7.291 -8.096 5.470 1.00 35.00 193 VAL A C 1
ATOM 1500 O O . VAL A 1 193 ? -6.928 -6.927 5.580 1.00 35.00 193 VAL A O 1
ATOM 1503 N N . PRO A 1 194 ? -8.534 -8.419 5.099 1.00 42.44 194 PRO A N 1
ATOM 1504 C CA . PRO A 1 194 ? -9.575 -7.458 4.755 1.00 42.44 194 PRO A CA 1
ATOM 1505 C C . PRO A 1 194 ? -10.154 -6.754 5.988 1.00 42.44 194 PRO A C 1
ATOM 1507 O O . PRO A 1 194 ? -10.356 -7.375 7.028 1.00 42.44 194 PRO A O 1
ATOM 1510 N N . THR A 1 195 ? -10.620 -5.516 5.812 1.00 45.53 195 THR A N 1
ATOM 1511 C CA . THR A 1 195 ? -12.081 -5.292 5.751 1.00 45.53 195 THR A CA 1
ATOM 1512 C C . THR A 1 195 ? -12.417 -4.001 4.991 1.00 45.53 195 THR A C 1
ATOM 1514 O O . THR A 1 195 ? -12.561 -2.937 5.581 1.00 45.53 195 THR A O 1
ATOM 1517 N N . PRO A 1 196 ? -12.566 -4.077 3.657 1.00 51.47 196 PRO A N 1
ATOM 1518 C CA . PRO A 1 196 ? -13.056 -2.969 2.835 1.00 51.47 196 PRO A CA 1
ATOM 1519 C C . PRO A 1 196 ? -14.591 -2.940 2.755 1.00 51.47 196 PRO A C 1
ATOM 1521 O O . PRO A 1 196 ? -15.139 -2.134 2.015 1.00 51.47 196 PRO A O 1
ATOM 1524 N N . PHE A 1 197 ? -15.279 -3.843 3.465 1.00 54.88 197 PHE A N 1
ATOM 1525 C CA . PHE A 1 197 ? -16.735 -3.978 3.563 1.00 54.88 197 PHE A CA 1
ATOM 1526 C C . PHE A 1 197 ? -17.098 -4.826 4.792 1.00 54.88 197 PHE A C 1
ATOM 1528 O O . PHE A 1 197 ? -16.286 -5.625 5.253 1.00 54.88 197 PHE A O 1
ATOM 1535 N N . ARG A 1 198 ? -18.327 -4.713 5.300 1.00 68.19 198 ARG A N 1
ATOM 1536 C CA . ARG A 1 198 ? -18.865 -5.576 6.359 1.00 68.19 198 ARG A CA 1
ATOM 1537 C C . ARG A 1 198 ? -19.592 -6.772 5.725 1.00 68.19 198 ARG A C 1
ATOM 1539 O O . ARG A 1 198 ? -20.589 -6.561 5.028 1.00 68.19 198 ARG A O 1
ATOM 1546 N N . PRO A 1 199 ? -19.110 -8.015 5.915 1.00 69.88 199 PRO A N 1
ATOM 1547 C CA . PRO A 1 199 ? -19.802 -9.194 5.416 1.00 69.88 199 PRO A CA 1
ATOM 1548 C C . PRO A 1 199 ? -21.064 -9.460 6.238 1.00 69.88 199 PRO A C 1
ATOM 1550 O O . PRO A 1 199 ? -21.037 -9.425 7.472 1.00 69.88 199 PRO A O 1
ATOM 1553 N N . VAL A 1 200 ? -22.155 -9.760 5.542 1.00 77.94 200 VAL A N 1
ATOM 1554 C CA . VAL A 1 200 ? -23.444 -10.105 6.136 1.00 77.94 200 VAL A CA 1
ATOM 1555 C C . VAL A 1 200 ? -23.949 -11.379 5.473 1.00 77.94 200 VAL A C 1
ATOM 1557 O O . VAL A 1 200 ? -24.182 -11.402 4.267 1.00 77.94 200 VAL A O 1
ATOM 1560 N N . ILE A 1 201 ? -24.090 -12.452 6.244 1.00 78.75 201 ILE A N 1
ATOM 1561 C CA . ILE A 1 201 ? -24.587 -13.730 5.737 1.00 78.75 201 ILE A CA 1
ATOM 1562 C C . ILE A 1 201 ? -26.079 -13.840 6.006 1.00 78.75 201 ILE A C 1
ATOM 1564 O O . ILE A 1 201 ? -26.520 -13.648 7.133 1.00 78.75 201 ILE A O 1
ATOM 1568 N N . PHE A 1 202 ? -26.835 -14.203 4.979 1.00 83.56 202 PHE A N 1
ATOM 1569 C CA . PHE A 1 202 ? -28.252 -14.522 5.069 1.00 83.56 202 PHE A CA 1
ATOM 1570 C C . PHE A 1 202 ? -28.414 -16.020 4.841 1.00 83.56 202 PHE A C 1
ATOM 1572 O O . PHE A 1 202 ? -28.101 -16.517 3.760 1.00 83.56 202 PHE A O 1
ATOM 1579 N N . ALA A 1 203 ? -28.865 -16.748 5.859 1.00 79.19 203 ALA A N 1
ATOM 1580 C CA . ALA A 1 203 ? -28.959 -18.207 5.821 1.00 79.19 203 ALA A CA 1
ATOM 1581 C C . ALA A 1 203 ? -30.119 -18.705 6.682 1.00 79.19 203 ALA A C 1
ATOM 1583 O O . ALA A 1 203 ? -30.544 -18.014 7.603 1.00 79.19 203 ALA A O 1
ATOM 1584 N N . LYS A 1 204 ? -30.627 -19.915 6.436 1.00 73.00 204 LYS A N 1
ATOM 1585 C CA . LYS A 1 204 ? -31.660 -20.512 7.294 1.00 73.00 204 LYS A CA 1
ATOM 1586 C C . LYS A 1 204 ? -31.139 -20.679 8.726 1.00 73.00 204 LYS A C 1
ATOM 1588 O O . LYS A 1 204 ? -29.988 -21.046 8.931 1.00 73.00 204 LYS A O 1
ATOM 1593 N N . SER A 1 205 ? -31.983 -20.461 9.732 1.00 63.56 205 SER A N 1
ATOM 1594 C CA . SER A 1 205 ? -31.590 -20.500 11.154 1.00 63.56 205 SER A CA 1
ATOM 1595 C C . SER A 1 205 ? -31.029 -21.863 11.599 1.00 63.56 205 SER A C 1
ATOM 1597 O O . SER A 1 205 ? -30.297 -21.946 12.579 1.00 63.56 205 SER A O 1
ATOM 1599 N N . SER A 1 206 ? -31.365 -22.934 10.874 1.00 62.53 206 SER A N 1
ATOM 1600 C CA . SER A 1 206 ? -30.886 -24.306 11.086 1.00 62.53 206 SER A CA 1
ATOM 1601 C C . SER A 1 206 ? -29.685 -24.689 10.209 1.00 62.53 206 SER A C 1
ATOM 1603 O O . SER A 1 206 ? -29.312 -25.862 10.168 1.00 62.53 206 SER A O 1
ATOM 1605 N N . ASP A 1 207 ? -29.121 -23.749 9.450 1.00 67.19 207 ASP A N 1
ATOM 1606 C CA . ASP A 1 207 ? -28.038 -24.023 8.514 1.00 67.19 207 ASP A CA 1
ATOM 1607 C C . ASP A 1 207 ? -26.724 -24.302 9.266 1.00 67.19 207 ASP A C 1
ATOM 1609 O O . ASP A 1 207 ? -26.142 -23.442 9.937 1.00 67.19 207 ASP A O 1
ATOM 1613 N N . LYS A 1 208 ? -26.246 -25.546 9.158 1.00 66.56 208 LYS A N 1
ATOM 1614 C CA . LYS A 1 208 ? -25.020 -26.016 9.813 1.00 66.56 208 LYS A CA 1
ATOM 1615 C C . LYS A 1 208 ? -23.776 -25.273 9.306 1.00 66.56 208 LYS A C 1
ATOM 1617 O O . LYS A 1 208 ? -22.812 -25.136 10.060 1.00 66.56 208 LYS A O 1
ATOM 1622 N N . TYR A 1 209 ? -23.794 -24.775 8.070 1.00 65.88 209 TYR A N 1
ATOM 1623 C CA . TYR A 1 209 ? -22.698 -24.020 7.469 1.00 65.88 209 TYR A CA 1
ATOM 1624 C C . TYR A 1 209 ? -22.638 -22.595 7.995 1.00 65.88 209 TYR A C 1
ATOM 1626 O O . TYR A 1 209 ? -21.545 -22.107 8.267 1.00 65.88 209 TYR A O 1
ATOM 1634 N N . ALA A 1 210 ? -23.781 -21.946 8.221 1.00 63.88 210 ALA A N 1
ATOM 1635 C CA . ALA A 1 210 ? -23.816 -20.626 8.847 1.00 63.88 210 ALA A CA 1
ATOM 1636 C C . ALA A 1 210 ? -23.172 -20.653 10.247 1.00 63.88 210 ALA A C 1
ATOM 1638 O O . ALA A 1 210 ? -22.333 -19.809 10.561 1.00 63.88 210 ALA A O 1
ATOM 1639 N N . LEU A 1 211 ? -23.468 -21.690 11.039 1.00 65.62 211 LEU A N 1
ATOM 1640 C CA . LEU A 1 211 ? -22.847 -21.915 12.350 1.00 65.62 211 LEU A CA 1
ATOM 1641 C C . LEU A 1 211 ? -21.335 -22.187 12.248 1.00 65.62 211 LEU A C 1
ATOM 1643 O O . LEU A 1 211 ? -20.554 -21.663 13.041 1.00 65.62 211 LEU A O 1
ATOM 1647 N N . GLN A 1 212 ? -20.902 -22.974 11.259 1.00 65.69 212 GLN A N 1
ATOM 1648 C CA . GLN A 1 212 ? -19.478 -23.237 11.013 1.00 65.69 212 GLN A CA 1
ATOM 1649 C C . GLN A 1 212 ? -18.722 -21.989 10.545 1.00 65.69 212 GLN A C 1
ATOM 1651 O O . GLN A 1 212 ? -17.605 -21.752 10.996 1.00 65.69 212 GLN A O 1
ATOM 1656 N N . LEU A 1 213 ? -19.318 -21.177 9.671 1.00 61.91 213 LEU A N 1
ATOM 1657 C CA . LEU A 1 213 ? -18.740 -19.919 9.201 1.00 61.91 213 LEU A CA 1
ATOM 1658 C C . LEU A 1 213 ? -18.655 -18.896 10.326 1.00 61.91 213 LEU A C 1
ATOM 1660 O O . LEU A 1 213 ? -17.640 -18.224 10.436 1.00 61.91 213 LEU A O 1
ATOM 1664 N N . GLN A 1 214 ? -19.668 -18.807 11.185 1.00 62.00 214 GLN A N 1
ATOM 1665 C CA . GLN A 1 214 ? -19.640 -17.935 12.356 1.00 62.00 214 GLN A CA 1
ATOM 1666 C C . GLN A 1 214 ? -18.566 -18.369 13.369 1.00 62.00 214 GLN A C 1
ATOM 1668 O O . GLN A 1 214 ? -17.935 -17.527 14.005 1.00 62.00 214 GLN A O 1
ATOM 1673 N N . ALA A 1 215 ? -18.304 -19.677 13.479 1.00 62.12 215 ALA A N 1
ATOM 1674 C CA . ALA A 1 215 ? -17.200 -20.208 14.276 1.00 62.12 215 ALA A CA 1
ATOM 1675 C C . ALA A 1 215 ? -15.820 -19.975 13.624 1.00 62.12 215 ALA A C 1
ATOM 1677 O O . ALA A 1 215 ? -14.849 -19.704 14.328 1.00 62.12 215 ALA A O 1
ATOM 1678 N N . ALA A 1 216 ? -15.723 -20.068 12.293 1.00 52.56 216 ALA A N 1
ATOM 1679 C CA . ALA A 1 216 ? -14.474 -19.915 11.540 1.00 52.56 216 ALA A CA 1
ATOM 1680 C C . ALA A 1 216 ? -14.088 -18.448 11.273 1.00 52.56 216 ALA A C 1
ATOM 1682 O O . ALA A 1 216 ? -12.903 -18.129 11.180 1.00 52.56 216 ALA A O 1
ATOM 1683 N N . PHE A 1 217 ? -15.074 -17.557 11.149 1.00 53.03 217 PHE A N 1
ATOM 1684 C CA . PHE A 1 217 ? -14.912 -16.142 10.828 1.00 53.03 217 PHE A CA 1
ATOM 1685 C C . PHE A 1 217 ? -15.576 -15.291 11.892 1.00 53.03 217 PHE A C 1
ATOM 1687 O O . PHE A 1 217 ? -16.791 -15.171 12.011 1.00 53.03 217 PHE A O 1
ATOM 1694 N N . SER A 1 218 ? -14.730 -14.666 12.680 1.00 48.88 218 SER A N 1
ATOM 1695 C CA . SER A 1 218 ? -15.068 -14.373 14.052 1.00 48.88 218 SER A CA 1
ATOM 1696 C C . SER A 1 218 ? -15.761 -12.995 14.231 1.00 48.88 218 SER A C 1
ATOM 1698 O O . SER A 1 218 ? -16.239 -12.666 15.314 1.00 48.88 218 SER A O 1
ATOM 1700 N N . GLY A 1 219 ? -15.952 -12.238 13.141 1.00 50.31 219 GLY A N 1
ATOM 1701 C CA . GLY A 1 219 ? -16.733 -10.987 13.061 1.00 50.31 219 GLY A CA 1
ATOM 1702 C C . GLY A 1 219 ? -17.876 -11.014 12.034 1.00 50.31 219 GLY A C 1
ATOM 1703 O O . GLY A 1 219 ? -18.358 -9.970 11.599 1.00 50.31 219 GLY A O 1
ATOM 1704 N N . LEU A 1 220 ? -18.279 -12.203 11.592 1.00 60.75 220 LEU A N 1
ATOM 1705 C CA . LEU A 1 220 ? -19.292 -12.384 10.560 1.00 60.75 220 LEU A CA 1
ATOM 1706 C C . LEU A 1 220 ? -20.699 -12.136 11.139 1.00 60.75 220 LEU A C 1
ATOM 1708 O O . LEU A 1 220 ? -21.123 -12.829 12.064 1.00 60.75 220 LEU A O 1
ATOM 1712 N N . THR A 1 221 ? -21.434 -11.153 10.608 1.00 67.50 221 THR A N 1
ATOM 1713 C CA . THR A 1 221 ? -22.853 -10.970 10.964 1.00 67.50 221 THR A CA 1
ATOM 1714 C C . THR A 1 221 ? -23.671 -12.017 10.209 1.00 67.50 221 THR A C 1
ATOM 1716 O O . THR A 1 221 ? -23.588 -12.072 8.984 1.00 67.50 221 THR A O 1
ATOM 1719 N N . VAL A 1 222 ? -24.434 -12.851 10.918 1.00 70.69 222 VAL A N 1
ATOM 1720 C CA . VAL A 1 222 ? -25.333 -13.847 10.317 1.00 70.69 222 VAL A CA 1
ATOM 1721 C C . VAL A 1 222 ? -26.769 -13.470 10.662 1.00 70.69 222 VAL A C 1
ATOM 1723 O O . VAL A 1 222 ? -27.155 -13.518 11.828 1.00 70.69 222 VAL A O 1
ATOM 1726 N N . HIS A 1 223 ? -27.558 -13.111 9.654 1.00 74.44 223 HIS A N 1
ATOM 1727 C CA . HIS A 1 223 ? -28.998 -12.944 9.780 1.00 74.44 223 HIS A CA 1
ATOM 1728 C C . HIS A 1 223 ? -29.695 -14.263 9.446 1.00 74.44 223 HIS A C 1
ATOM 1730 O O . HIS A 1 223 ? -29.569 -14.759 8.318 1.00 74.44 223 HIS A O 1
ATOM 1736 N N . PRO A 1 224 ? -30.444 -14.845 10.395 1.00 70.00 224 PRO A N 1
ATOM 1737 C CA . PRO A 1 224 ? -31.237 -16.017 10.096 1.00 70.00 224 PRO A CA 1
ATOM 1738 C C . PRO A 1 224 ? -32.392 -15.627 9.167 1.00 70.00 224 PRO A C 1
ATOM 1740 O O . PRO A 1 224 ? -33.037 -14.607 9.378 1.00 70.00 224 PRO A O 1
ATOM 1743 N N . ALA A 1 225 ? -32.712 -16.463 8.178 1.00 66.06 225 ALA A N 1
ATOM 1744 C CA . ALA A 1 225 ? -33.786 -16.230 7.206 1.00 66.06 225 ALA A CA 1
ATOM 1745 C C . ALA A 1 225 ? -35.184 -16.102 7.847 1.00 66.06 225 ALA A C 1
ATOM 1747 O O . ALA A 1 225 ? -36.147 -15.757 7.171 1.00 66.06 225 ALA A O 1
ATOM 1748 N N . SER A 1 226 ? -35.294 -16.378 9.150 1.00 66.69 226 SER A N 1
ATOM 1749 C CA . SER A 1 226 ? -36.495 -16.189 9.958 1.00 66.69 226 SER A CA 1
ATOM 1750 C C . SER A 1 226 ? -36.782 -14.735 10.353 1.00 66.69 226 SER A C 1
ATOM 1752 O O . SER A 1 226 ? -37.868 -14.489 10.867 1.00 66.69 226 SER A O 1
ATOM 1754 N N . ILE A 1 227 ? -35.845 -13.793 10.174 1.00 76.94 227 ILE A N 1
ATOM 1755 C CA . ILE A 1 227 ? -36.103 -12.366 10.442 1.00 76.94 227 ILE A CA 1
ATOM 1756 C C . ILE A 1 227 ? -36.773 -11.688 9.248 1.00 76.94 227 ILE A C 1
ATOM 1758 O O . ILE A 1 227 ? -36.605 -12.104 8.098 1.00 76.94 227 ILE A O 1
ATOM 1762 N N . PHE A 1 228 ? -37.495 -10.599 9.505 1.00 84.19 228 PHE A N 1
ATOM 1763 C CA . PHE A 1 228 ? -38.067 -9.797 8.427 1.00 84.19 228 PHE A CA 1
ATOM 1764 C C . PHE A 1 228 ? -36.999 -8.925 7.759 1.00 84.19 228 PHE A C 1
ATOM 1766 O O . PHE A 1 228 ? -36.102 -8.391 8.409 1.00 84.19 228 PHE A O 1
ATOM 1773 N N . ALA A 1 229 ? -37.141 -8.695 6.450 1.00 85.38 229 ALA A N 1
ATOM 1774 C CA . ALA A 1 229 ? -36.252 -7.797 5.708 1.00 85.38 229 ALA A CA 1
ATOM 1775 C C . ALA A 1 229 ? -36.231 -6.366 6.280 1.00 85.38 229 ALA A C 1
ATOM 1777 O O . ALA A 1 229 ? -35.231 -5.671 6.124 1.00 85.38 229 ALA A O 1
ATOM 1778 N N . GLU A 1 230 ? -37.321 -5.943 6.934 1.00 86.75 230 GLU A N 1
ATOM 1779 C CA . GLU A 1 230 ? -37.434 -4.673 7.667 1.00 86.75 230 GLU A CA 1
ATOM 1780 C C . GLU A 1 230 ? -36.478 -4.618 8.864 1.00 86.75 230 GLU A C 1
ATOM 1782 O O . GLU A 1 230 ? -35.784 -3.629 9.049 1.00 86.75 230 GLU A O 1
ATOM 1787 N N . GLU A 1 231 ? -36.388 -5.697 9.643 1.00 85.25 231 GLU A N 1
ATOM 1788 C CA . GLU A 1 231 ? -35.507 -5.775 10.814 1.00 85.25 231 GLU A CA 1
ATOM 1789 C C . GLU A 1 231 ? -34.040 -5.756 10.379 1.00 85.25 231 GLU A C 1
ATOM 1791 O O . GLU A 1 231 ? -33.248 -4.958 10.876 1.00 85.25 231 GLU A O 1
ATOM 1796 N N . ALA A 1 232 ? -33.697 -6.561 9.367 1.00 85.12 232 ALA A N 1
ATOM 1797 C CA . ALA A 1 232 ? -32.366 -6.540 8.765 1.00 85.12 232 ALA A CA 1
ATOM 1798 C C . ALA A 1 232 ? -32.019 -5.153 8.192 1.00 85.12 232 ALA A C 1
ATOM 1800 O O . ALA A 1 232 ? -30.886 -4.689 8.309 1.00 85.12 232 ALA A O 1
ATOM 1801 N N . PHE A 1 233 ? -32.991 -4.470 7.580 1.00 87.81 233 PHE A N 1
ATOM 1802 C CA . PHE A 1 233 ? -32.819 -3.102 7.104 1.00 87.81 233 PHE A CA 1
ATOM 1803 C C . PHE A 1 233 ? -32.571 -2.125 8.260 1.00 87.81 233 PHE A C 1
ATOM 1805 O O . PHE A 1 233 ? -31.614 -1.363 8.184 1.00 87.81 233 PHE A O 1
ATOM 1812 N N . GLU A 1 234 ? -33.361 -2.155 9.335 1.00 85.06 234 GLU A N 1
ATOM 1813 C CA . GLU A 1 234 ? -33.196 -1.257 10.487 1.00 85.06 234 GLU A CA 1
ATOM 1814 C C . GLU A 1 234 ? -31.851 -1.438 11.204 1.00 85.06 234 GLU A C 1
ATOM 1816 O O . GLU A 1 234 ? -31.263 -0.463 11.677 1.00 85.06 234 GLU A O 1
ATOM 1821 N N . GLU A 1 235 ? -31.307 -2.654 11.226 1.00 81.75 235 GLU A N 1
ATOM 1822 C CA . GLU A 1 235 ? -29.960 -2.894 11.747 1.00 81.75 235 GLU A CA 1
ATOM 1823 C C . GLU A 1 235 ? -28.866 -2.364 10.808 1.00 81.75 235 GLU A C 1
ATOM 1825 O O . GLU A 1 235 ? -27.892 -1.746 11.248 1.00 81.75 235 GLU A O 1
ATOM 1830 N N . LEU A 1 236 ? -29.016 -2.589 9.500 1.00 82.00 236 LEU A N 1
ATOM 1831 C CA . LEU A 1 236 ? -27.982 -2.274 8.512 1.00 82.00 236 LEU A CA 1
ATOM 1832 C C . LEU A 1 236 ? -28.044 -0.833 7.998 1.00 82.00 236 LEU A C 1
ATOM 1834 O O . LEU A 1 236 ? -27.048 -0.332 7.471 1.00 82.00 236 LEU A O 1
ATOM 1838 N N . ARG A 1 237 ? -29.170 -0.127 8.165 1.00 79.81 237 ARG A N 1
ATOM 1839 C CA . ARG A 1 237 ? -29.361 1.222 7.610 1.00 79.81 237 ARG A CA 1
ATOM 1840 C C . ARG A 1 237 ? -28.378 2.245 8.174 1.00 79.81 237 ARG A C 1
ATOM 1842 O O . ARG A 1 237 ? -28.072 3.222 7.491 1.00 79.81 237 ARG A O 1
ATOM 1849 N N . TRP A 1 238 ? -27.857 1.992 9.372 1.00 74.25 238 TRP A N 1
ATOM 1850 C CA . TRP A 1 238 ? -26.893 2.843 10.068 1.00 74.25 238 TRP A CA 1
ATOM 1851 C C . TRP A 1 238 ? -25.433 2.490 9.757 1.00 74.25 238 TRP A C 1
ATOM 1853 O O . TRP A 1 238 ? -24.531 3.232 10.138 1.00 74.25 238 TRP A O 1
ATOM 1863 N N . VAL A 1 239 ? -25.176 1.389 9.039 1.00 72.25 239 VAL A N 1
ATOM 1864 C CA . VAL A 1 239 ? -23.828 1.028 8.579 1.00 72.25 239 VAL A CA 1
ATOM 1865 C C . VAL A 1 239 ? -23.501 1.850 7.340 1.00 72.25 239 VAL A C 1
ATOM 1867 O O . VAL A 1 239 ? -23.828 1.467 6.219 1.00 72.25 239 VAL A O 1
ATOM 1870 N N . VAL A 1 240 ? -22.901 3.020 7.550 1.00 67.56 240 VAL A N 1
ATOM 1871 C CA . VAL A 1 240 ? -22.681 4.007 6.478 1.00 67.56 240 VAL A CA 1
ATOM 1872 C C . VAL A 1 240 ? -21.217 4.202 6.118 1.00 67.56 240 VAL A C 1
ATOM 1874 O O . VAL A 1 240 ? -20.913 4.513 4.969 1.00 67.56 240 VAL A O 1
ATOM 1877 N N . ASP A 1 241 ? -20.311 3.925 7.055 1.00 64.25 241 ASP A N 1
ATOM 1878 C CA . ASP A 1 241 ? -18.869 4.091 6.868 1.00 64.25 241 ASP A CA 1
ATOM 1879 C C . ASP A 1 241 ? -18.201 2.910 6.135 1.00 64.25 241 ASP A C 1
ATOM 1881 O O . ASP A 1 241 ? -17.069 3.045 5.671 1.00 64.25 241 ASP A O 1
ATOM 1885 N N . ALA A 1 242 ? -18.896 1.776 5.967 1.00 66.06 242 ALA A N 1
ATOM 1886 C CA . ALA A 1 242 ? -18.388 0.584 5.282 1.00 66.06 242 ALA A CA 1
ATOM 1887 C C . ALA A 1 242 ? -19.364 0.098 4.193 1.00 66.06 242 ALA A C 1
ATOM 1889 O O . ALA A 1 242 ? -20.571 0.056 4.440 1.00 66.06 242 ALA A O 1
ATOM 1890 N N . PRO A 1 243 ? -18.878 -0.314 3.005 1.00 69.19 243 PRO A N 1
ATOM 1891 C CA . PRO A 1 243 ? -19.688 -1.080 2.062 1.00 69.19 243 PRO A CA 1
ATOM 1892 C C . PRO A 1 243 ? -20.207 -2.364 2.720 1.00 69.19 243 PRO A C 1
ATOM 1894 O O . PRO A 1 243 ? -19.579 -2.892 3.637 1.00 69.19 243 PRO A O 1
ATOM 1897 N N . LEU A 1 244 ? -21.330 -2.899 2.253 1.00 76.12 244 LEU A N 1
ATOM 1898 C CA . LEU A 1 244 ? -21.857 -4.183 2.726 1.00 76.12 244 LEU A CA 1
ATOM 1899 C C . LEU A 1 244 ? -21.632 -5.249 1.651 1.00 76.12 244 LEU A C 1
ATOM 1901 O O . LEU A 1 244 ? -21.887 -4.998 0.472 1.00 76.12 244 LEU A O 1
ATOM 1905 N N . ALA A 1 245 ? -21.189 -6.444 2.040 1.00 75.25 245 ALA A N 1
ATOM 1906 C CA . ALA A 1 245 ? -21.197 -7.598 1.140 1.00 75.25 245 ALA A CA 1
ATOM 1907 C C . ALA A 1 245 ? -22.119 -8.671 1.699 1.00 75.25 245 ALA A C 1
ATOM 1909 O O . ALA A 1 245 ? -21.837 -9.294 2.723 1.00 75.25 245 ALA A O 1
ATOM 1910 N N . PHE A 1 246 ? -23.239 -8.860 1.021 1.00 82.38 246 PHE A N 1
ATOM 1911 C CA . PHE A 1 246 ? -24.228 -9.858 1.356 1.00 82.38 246 PHE A CA 1
ATOM 1912 C C . PHE A 1 246 ? -23.813 -11.191 0.751 1.00 82.38 246 PHE A C 1
ATOM 1914 O O . PHE A 1 246 ? -23.494 -11.274 -0.436 1.00 82.38 246 PHE A O 1
ATOM 1921 N N . VAL A 1 247 ? -23.841 -12.230 1.575 1.00 77.56 247 VAL A N 1
ATOM 1922 C CA . VAL A 1 247 ? -23.633 -13.615 1.163 1.00 77.56 247 VAL A CA 1
ATOM 1923 C C . VAL A 1 247 ? -24.914 -14.368 1.465 1.00 77.56 247 VAL A C 1
ATOM 1925 O O . VAL A 1 247 ? -25.265 -14.568 2.625 1.00 77.56 247 VAL A O 1
ATOM 1928 N N . ALA A 1 248 ? -25.635 -14.758 0.423 1.00 81.50 248 ALA A N 1
ATOM 1929 C CA . ALA A 1 248 ? -26.855 -15.537 0.571 1.00 81.50 248 ALA A CA 1
ATOM 1930 C C . ALA A 1 248 ? -26.558 -17.037 0.481 1.00 81.50 248 ALA A C 1
ATOM 1932 O O . ALA A 1 248 ? -25.936 -17.475 -0.489 1.00 81.50 248 ALA A O 1
ATOM 1933 N N . LEU A 1 249 ? -27.033 -17.806 1.464 1.00 76.06 249 LEU A N 1
ATOM 1934 C CA . LEU A 1 249 ? -26.989 -19.269 1.484 1.00 76.06 249 LEU A CA 1
ATOM 1935 C C . LEU A 1 249 ? -28.397 -19.835 1.285 1.00 76.06 249 LEU A C 1
ATOM 1937 O O . LEU A 1 249 ? -29.311 -19.567 2.073 1.00 76.06 249 LEU A O 1
ATOM 1941 N N . GLY A 1 250 ? -28.554 -20.624 0.222 1.00 75.81 250 GLY A N 1
ATOM 1942 C CA . GLY A 1 250 ? -29.822 -21.245 -0.143 1.00 75.81 250 GLY A CA 1
ATOM 1943 C C . GLY A 1 250 ? -30.900 -20.254 -0.589 1.00 75.81 250 GLY A C 1
ATOM 1944 O O . GLY A 1 250 ? -30.732 -19.030 -0.575 1.00 75.81 250 GLY A O 1
ATOM 1945 N N . ARG A 1 251 ? -32.046 -20.794 -1.017 1.00 80.75 251 ARG A N 1
ATOM 1946 C CA . ARG A 1 251 ? -33.120 -19.985 -1.619 1.00 80.75 251 ARG A CA 1
ATOM 1947 C C . ARG A 1 251 ? -33.748 -18.975 -0.652 1.00 80.75 251 ARG A C 1
ATOM 1949 O O . ARG A 1 251 ? -34.026 -17.846 -1.049 1.00 80.75 251 ARG A O 1
ATOM 1956 N N . GLU A 1 252 ? -33.958 -19.369 0.603 1.00 80.94 252 GLU A N 1
ATOM 1957 C CA . GLU A 1 252 ? -34.551 -18.510 1.642 1.00 80.94 252 GLU A CA 1
ATOM 1958 C C . GLU A 1 252 ? -33.615 -17.345 2.008 1.00 80.94 252 GLU A C 1
ATOM 1960 O O . GLU A 1 252 ? -34.047 -16.193 2.062 1.00 80.94 252 GLU A O 1
ATOM 1965 N N . GLY A 1 253 ? -32.316 -17.622 2.179 1.00 83.44 253 GLY A N 1
ATOM 1966 C CA . GLY A 1 253 ? -31.308 -16.593 2.441 1.00 83.44 253 GLY A CA 1
ATOM 1967 C C . GLY A 1 253 ? -31.193 -15.589 1.293 1.00 83.44 253 GLY A C 1
ATOM 1968 O O . GLY A 1 253 ? -31.098 -14.387 1.533 1.00 83.44 253 GLY A O 1
ATOM 1969 N N . LEU A 1 254 ? -31.283 -16.060 0.044 1.00 85.00 254 LEU A N 1
ATOM 1970 C CA . LEU A 1 254 ? -31.257 -15.197 -1.140 1.00 85.00 254 LEU A CA 1
ATOM 1971 C C . LEU A 1 254 ? -32.454 -14.246 -1.205 1.00 85.00 254 LEU A C 1
ATOM 1973 O O . LEU A 1 254 ? -32.274 -13.064 -1.496 1.00 85.00 254 LEU A O 1
ATOM 1977 N N . GLN A 1 255 ? -33.658 -14.738 -0.910 1.00 87.19 255 GLN A N 1
ATOM 1978 C CA . GLN A 1 255 ? -34.865 -13.908 -0.888 1.00 87.19 255 GLN A CA 1
ATOM 1979 C C . GLN A 1 255 ? -34.771 -12.801 0.165 1.00 87.19 255 GLN A C 1
ATOM 1981 O O . GLN A 1 255 ? -35.051 -11.642 -0.148 1.00 87.19 255 GLN A O 1
ATOM 1986 N N . LEU A 1 256 ? -34.334 -13.139 1.383 1.00 87.56 256 LEU A N 1
ATOM 1987 C CA . LEU A 1 256 ? -34.157 -12.155 2.449 1.00 87.56 256 LEU A CA 1
ATOM 1988 C C . LEU A 1 256 ? -33.076 -11.127 2.086 1.00 87.56 256 LEU A C 1
ATOM 1990 O O . LEU A 1 256 ? -33.327 -9.927 2.168 1.00 87.56 256 LEU A O 1
ATOM 1994 N N . ALA A 1 257 ? -31.909 -11.584 1.622 1.00 88.00 257 ALA A N 1
ATOM 1995 C CA . ALA A 1 257 ? -30.803 -10.705 1.250 1.00 88.00 257 ALA A CA 1
ATOM 1996 C C . ALA A 1 257 ? -31.195 -9.713 0.145 1.00 88.00 257 ALA A C 1
ATOM 1998 O O . ALA A 1 257 ? -30.871 -8.528 0.238 1.00 88.00 257 ALA A O 1
ATOM 1999 N N . GLN A 1 258 ? -31.915 -10.180 -0.882 1.00 89.69 258 GLN A N 1
ATOM 2000 C CA . GLN A 1 258 ? -32.395 -9.332 -1.972 1.00 89.69 258 GLN A CA 1
ATOM 2001 C C . GLN A 1 258 ? -33.415 -8.302 -1.468 1.00 89.69 258 GLN A C 1
ATOM 2003 O O . GLN A 1 258 ? -33.266 -7.114 -1.744 1.00 89.69 258 GLN A O 1
ATOM 2008 N N . ALA A 1 259 ? -34.393 -8.726 -0.661 1.00 90.75 259 ALA A N 1
ATOM 2009 C CA . ALA A 1 259 ? -35.398 -7.825 -0.098 1.00 90.75 259 ALA A CA 1
ATOM 2010 C C . ALA A 1 259 ? -34.777 -6.748 0.811 1.00 90.75 259 ALA A C 1
ATOM 2012 O O . ALA A 1 259 ? -35.166 -5.581 0.753 1.00 90.75 259 ALA A O 1
ATOM 2013 N N . THR A 1 260 ? -33.787 -7.111 1.631 1.00 90.38 260 THR A N 1
ATOM 2014 C CA . THR A 1 260 ? -33.030 -6.153 2.449 1.00 90.38 260 THR A CA 1
ATOM 2015 C C . THR A 1 260 ? -32.204 -5.206 1.580 1.00 90.38 260 THR A C 1
ATOM 2017 O O . THR A 1 260 ? -32.185 -4.002 1.834 1.00 90.38 260 THR A O 1
ATOM 2020 N N . LEU A 1 261 ? -31.551 -5.713 0.528 1.00 88.94 261 LEU A N 1
ATOM 2021 C CA . LEU A 1 261 ? -30.763 -4.896 -0.395 1.00 88.94 261 LEU A CA 1
ATOM 2022 C C . LEU A 1 261 ? -31.624 -3.856 -1.123 1.00 88.94 261 LEU A C 1
ATOM 2024 O O . LEU A 1 261 ? -31.219 -2.700 -1.234 1.00 88.94 261 LEU A O 1
ATOM 2028 N N . ASP A 1 262 ? -32.809 -4.243 -1.590 1.00 89.94 262 ASP A N 1
ATOM 2029 C CA . ASP A 1 262 ? -33.722 -3.342 -2.298 1.00 89.94 262 ASP A CA 1
ATOM 2030 C C . ASP A 1 262 ? -34.227 -2.222 -1.378 1.00 89.94 262 ASP A C 1
ATOM 2032 O O . ASP A 1 262 ? -34.260 -1.059 -1.781 1.00 89.94 262 ASP A O 1
ATOM 2036 N N . ARG A 1 263 ? -34.505 -2.537 -0.105 1.00 90.00 263 ARG A N 1
ATOM 2037 C CA . ARG A 1 263 ? -34.834 -1.538 0.928 1.00 90.00 263 ARG A CA 1
ATOM 2038 C C . ARG A 1 263 ? -33.682 -0.573 1.187 1.00 90.00 263 ARG A C 1
ATOM 2040 O O . ARG A 1 263 ? -33.892 0.635 1.213 1.00 90.00 263 ARG A O 1
ATOM 2047 N N . LEU A 1 264 ? -32.457 -1.087 1.316 1.00 85.94 264 LEU A N 1
ATOM 2048 C CA . LEU A 1 264 ? -31.266 -0.250 1.484 1.00 85.94 264 LEU A CA 1
ATOM 2049 C C . LEU A 1 264 ? -31.036 0.674 0.278 1.00 85.94 264 LEU A C 1
ATOM 2051 O O . LEU A 1 264 ? -30.591 1.802 0.474 1.00 85.94 264 LEU A O 1
ATOM 2055 N N . LYS A 1 265 ? -31.331 0.221 -0.948 1.00 82.62 265 LYS A N 1
ATOM 2056 C CA . LYS A 1 265 ? -31.223 1.033 -2.173 1.00 82.62 265 LYS A CA 1
ATOM 2057 C C . LYS A 1 265 ? -32.315 2.098 -2.284 1.00 82.62 265 LYS A C 1
ATOM 2059 O O . LYS A 1 265 ? -32.032 3.183 -2.781 1.00 82.62 265 LYS A O 1
ATOM 2064 N N . ALA A 1 266 ? -33.532 1.786 -1.839 1.00 84.44 266 ALA A N 1
ATOM 2065 C CA . ALA A 1 266 ? -34.673 2.700 -1.855 1.00 84.44 266 ALA A CA 1
ATOM 2066 C C . ALA A 1 266 ? -34.617 3.770 -0.746 1.00 84.44 266 ALA A C 1
ATOM 2068 O O . ALA A 1 266 ? -35.333 4.770 -0.813 1.00 84.44 266 ALA A O 1
ATOM 2069 N N . ASP A 1 267 ? -33.767 3.585 0.270 1.00 81.88 267 ASP A N 1
ATOM 2070 C CA . ASP A 1 267 ? -33.512 4.560 1.334 1.00 81.88 267 ASP A CA 1
ATOM 2071 C C . ASP A 1 267 ? -32.680 5.749 0.822 1.00 81.88 267 ASP A C 1
ATOM 2073 O O . ASP A 1 267 ? -31.489 5.892 1.093 1.00 81.88 267 ASP A O 1
ATOM 2077 N N . HIS A 1 268 ? -33.331 6.626 0.060 1.00 65.38 268 HIS A N 1
ATOM 2078 C CA . HIS A 1 268 ? -32.764 7.892 -0.410 1.00 65.38 268 HIS A CA 1
ATOM 2079 C C . HIS A 1 268 ? -32.781 8.993 0.672 1.00 65.38 268 HIS A C 1
ATOM 2081 O O . HIS A 1 268 ? -32.328 10.108 0.418 1.00 65.38 268 HIS A O 1
ATOM 2087 N N . GLY A 1 269 ? -33.354 8.715 1.852 1.00 55.09 269 GLY A N 1
ATOM 2088 C CA . GLY A 1 269 ? -33.973 9.739 2.697 1.00 55.09 269 GLY A CA 1
ATOM 2089 C C . GLY A 1 269 ? -33.203 10.212 3.929 1.00 55.09 269 GLY A C 1
ATOM 2090 O O . GLY A 1 269 ? -33.559 11.262 4.456 1.00 55.09 269 GLY A O 1
ATOM 2091 N N . ALA A 1 270 ? -32.182 9.503 4.424 1.00 50.62 270 ALA A N 1
ATOM 2092 C CA . ALA A 1 270 ? -31.602 9.872 5.727 1.00 50.62 270 ALA A CA 1
ATOM 2093 C C . ALA A 1 270 ? -30.083 9.746 5.848 1.00 50.62 270 ALA A C 1
ATOM 2095 O O . ALA A 1 270 ? -29.481 10.532 6.582 1.00 50.62 270 ALA A O 1
ATOM 2096 N N . VAL A 1 271 ? -29.446 8.788 5.164 1.00 56.19 271 VAL A N 1
ATOM 2097 C CA . VAL A 1 271 ? -28.005 8.581 5.328 1.00 56.19 271 VAL A CA 1
ATOM 2098 C C . VAL A 1 271 ? -27.314 8.204 4.024 1.00 56.19 271 VAL A C 1
ATOM 2100 O O . VAL A 1 271 ? -27.710 7.323 3.270 1.00 56.19 271 VAL A O 1
ATOM 2103 N N . ALA A 1 272 ? -26.220 8.908 3.802 1.00 56.09 272 ALA A N 1
ATOM 2104 C CA . ALA A 1 272 ? -25.200 8.735 2.794 1.00 56.09 272 ALA A CA 1
ATOM 2105 C C . ALA A 1 272 ? -24.504 7.348 2.804 1.00 56.09 272 ALA A C 1
ATOM 2107 O O . ALA A 1 272 ? -23.323 7.275 3.129 1.00 56.09 272 ALA A O 1
ATOM 2108 N N . ARG A 1 273 ? -25.184 6.242 2.467 1.00 72.00 273 ARG A N 1
ATOM 2109 C CA . ARG A 1 273 ? -24.602 4.888 2.604 1.00 72.00 273 ARG A CA 1
ATOM 2110 C C . ARG A 1 273 ? -23.601 4.527 1.493 1.00 72.00 273 ARG A C 1
ATOM 2112 O O . ARG A 1 273 ? -23.846 4.802 0.318 1.00 72.00 273 ARG A O 1
ATOM 2119 N N . ARG A 1 274 ? -22.499 3.856 1.861 1.00 69.81 274 ARG A N 1
ATOM 2120 C CA . ARG A 1 274 ? -21.630 3.110 0.927 1.00 69.81 274 ARG A CA 1
ATOM 2121 C C . ARG A 1 274 ? -22.399 1.926 0.296 1.00 69.81 274 ARG A C 1
ATOM 2123 O O . ARG A 1 274 ? -23.375 1.457 0.881 1.00 69.81 274 ARG A O 1
ATOM 2130 N N . PRO A 1 275 ? -22.020 1.439 -0.901 1.00 69.88 275 PRO A N 1
ATOM 2131 C CA . PRO A 1 275 ? -22.817 0.455 -1.631 1.00 69.88 275 PRO A CA 1
ATOM 2132 C C . PRO A 1 275 ? -22.920 -0.877 -0.885 1.00 69.88 275 PRO A C 1
ATOM 2134 O O . PRO A 1 275 ? -21.993 -1.309 -0.198 1.00 69.88 275 PRO A O 1
ATOM 2137 N N . ALA A 1 276 ? -24.047 -1.554 -1.084 1.00 74.50 276 ALA A N 1
ATOM 2138 C CA . ALA A 1 276 ? -24.234 -2.941 -0.699 1.00 74.50 276 ALA A CA 1
ATOM 2139 C C . ALA A 1 276 ? -24.195 -3.821 -1.957 1.00 74.50 276 ALA A C 1
ATOM 2141 O O . ALA A 1 276 ? -24.843 -3.521 -2.963 1.00 74.50 276 ALA A O 1
ATOM 2142 N N . THR A 1 277 ? -23.418 -4.897 -1.908 1.00 72.81 277 THR A N 1
ATOM 2143 C CA . THR A 1 277 ? -23.282 -5.889 -2.983 1.00 72.81 277 THR A CA 1
ATOM 2144 C C . THR A 1 277 ? -23.828 -7.224 -2.506 1.00 72.81 277 THR A C 1
ATOM 2146 O O . THR A 1 277 ? -23.758 -7.521 -1.319 1.00 72.81 277 THR A O 1
ATOM 2149 N N . LEU A 1 278 ? -24.384 -8.028 -3.410 1.00 75.62 278 LEU A N 1
ATOM 2150 C CA . LEU A 1 278 ? -24.901 -9.360 -3.103 1.00 75.62 278 LEU A CA 1
ATOM 2151 C C . LEU A 1 278 ? -24.162 -10.395 -3.941 1.00 75.62 278 LEU A C 1
ATOM 2153 O O . LEU A 1 278 ? -24.071 -10.266 -5.158 1.00 75.62 278 LEU A O 1
ATOM 2157 N N . SER A 1 279 ? -23.650 -11.422 -3.273 1.00 68.88 279 SER A N 1
ATOM 2158 C CA . SER A 1 279 ? -23.120 -12.639 -3.878 1.00 68.88 279 SER A CA 1
ATOM 2159 C C . SER A 1 279 ? -23.919 -13.836 -3.364 1.00 68.88 279 SER A C 1
ATOM 2161 O O . SER A 1 279 ? -24.121 -13.984 -2.159 1.00 68.88 279 SER A O 1
ATOM 2163 N N . ALA A 1 280 ? -24.399 -14.684 -4.272 1.00 62.50 280 ALA A N 1
ATOM 2164 C CA . ALA A 1 280 ? -25.171 -15.876 -3.931 1.00 62.50 280 ALA A CA 1
ATOM 2165 C C . ALA A 1 280 ? -24.278 -17.124 -3.959 1.00 62.50 280 ALA A C 1
ATOM 2167 O O . ALA A 1 280 ? -23.485 -17.284 -4.888 1.00 62.50 280 ALA A O 1
ATOM 2168 N N . ALA A 1 281 ? -24.432 -18.011 -2.975 1.00 60.28 281 ALA A N 1
ATOM 2169 C CA . ALA A 1 281 ? -23.910 -19.373 -3.027 1.00 60.28 281 ALA A CA 1
ATOM 2170 C C . ALA A 1 281 ? -25.072 -20.351 -3.266 1.00 60.28 281 ALA A C 1
ATOM 2172 O O . ALA A 1 281 ? -26.116 -20.258 -2.615 1.00 60.28 281 ALA A O 1
ATOM 2173 N N . LEU A 1 282 ? -24.901 -21.266 -4.223 1.00 55.47 282 LEU A N 1
ATOM 2174 C CA . LEU A 1 282 ? -25.855 -22.352 -4.474 1.00 55.47 282 LEU A CA 1
ATOM 2175 C C . LEU A 1 282 ? -25.768 -23.398 -3.346 1.00 55.47 282 LEU A C 1
ATOM 2177 O O . LEU A 1 282 ? -24.728 -23.528 -2.704 1.00 55.47 282 LEU A O 1
ATOM 2181 N N . GLU A 1 283 ? -26.859 -24.137 -3.115 1.00 54.78 283 GLU A N 1
ATOM 2182 C CA . GLU A 1 283 ? -27.061 -25.043 -1.963 1.00 54.78 283 GLU A CA 1
ATOM 2183 C C . GLU A 1 283 ? -25.988 -26.149 -1.805 1.00 54.78 283 GLU A C 1
ATOM 2185 O O . GLU A 1 283 ? -25.826 -26.671 -0.705 1.00 54.78 283 GLU A O 1
ATOM 2190 N N . ASP A 1 284 ? -25.200 -26.437 -2.850 1.00 54.28 284 ASP A N 1
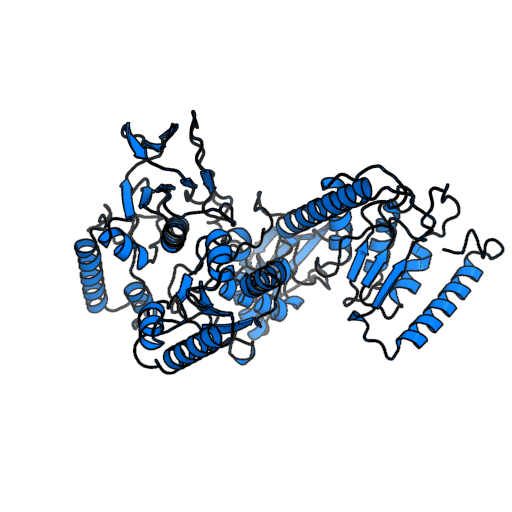ATOM 2191 C CA . ASP A 1 284 ? -24.245 -27.560 -2.908 1.00 54.28 284 ASP A CA 1
ATOM 2192 C C . ASP A 1 284 ? -22.758 -27.160 -2.859 1.00 54.28 284 ASP A C 1
ATOM 2194 O O . ASP A 1 284 ? -21.866 -27.971 -3.128 1.00 54.28 284 ASP A O 1
ATOM 2198 N N . GLU A 1 285 ? -22.440 -25.903 -2.557 1.00 54.59 285 GLU A N 1
ATOM 2199 C CA . GLU A 1 285 ? -21.064 -25.431 -2.660 1.00 54.59 285 GLU A CA 1
ATOM 2200 C C . GLU A 1 285 ? -20.197 -25.760 -1.434 1.00 54.59 285 GLU A C 1
ATOM 2202 O O . GLU A 1 285 ? -20.525 -25.421 -0.297 1.00 54.59 285 GLU A O 1
ATOM 2207 N N . ALA A 1 286 ? -19.046 -26.407 -1.660 1.00 54.41 286 ALA A N 1
ATOM 2208 C CA . ALA A 1 286 ? -18.160 -26.829 -0.578 1.00 54.41 286 ALA A CA 1
ATOM 2209 C C . ALA A 1 286 ? -17.693 -25.632 0.289 1.00 54.41 286 ALA A C 1
ATOM 2211 O O . ALA A 1 286 ? -17.322 -24.589 -0.262 1.00 54.41 286 ALA A O 1
ATOM 2212 N N . PRO A 1 287 ? -17.586 -25.782 1.629 1.00 50.44 287 PRO A N 1
ATOM 2213 C CA . PRO A 1 287 ? -17.207 -24.702 2.552 1.00 50.44 287 PRO A CA 1
ATOM 2214 C C . PRO A 1 287 ? -15.899 -23.989 2.198 1.00 50.44 287 PRO A C 1
ATOM 2216 O O . PRO A 1 287 ? -15.749 -22.801 2.465 1.00 50.44 287 PRO A O 1
ATOM 2219 N N . VAL A 1 288 ? -14.954 -24.704 1.579 1.00 48.59 288 VAL A N 1
ATOM 2220 C CA . VAL A 1 288 ? -13.677 -24.144 1.120 1.00 48.59 288 VAL A CA 1
ATOM 2221 C C . VAL A 1 288 ? -13.888 -23.192 -0.053 1.00 48.59 288 VAL A C 1
ATOM 2223 O O . VAL A 1 288 ? -13.358 -22.092 -0.018 1.00 48.59 288 VAL A O 1
ATOM 2226 N N . ALA A 1 289 ? -14.717 -23.554 -1.034 1.00 51.19 289 ALA A N 1
ATOM 2227 C CA . ALA A 1 289 ? -15.006 -22.709 -2.190 1.00 51.19 289 ALA A CA 1
ATOM 2228 C C . ALA A 1 289 ? -15.802 -21.455 -1.785 1.00 51.19 289 ALA A C 1
ATOM 2230 O O . ALA A 1 289 ? -15.534 -20.355 -2.263 1.00 51.19 289 ALA A O 1
ATOM 2231 N N . LEU A 1 290 ? -16.737 -21.591 -0.838 1.00 52.31 290 LEU A N 1
ATOM 2232 C CA . LEU A 1 290 ? -17.428 -20.450 -0.238 1.00 52.31 290 LEU A CA 1
ATOM 2233 C C . LEU A 1 290 ? -16.469 -19.567 0.571 1.00 52.31 290 LEU A C 1
ATOM 2235 O O . LEU A 1 290 ? -16.485 -18.353 0.407 1.00 52.31 290 LEU A O 1
ATOM 2239 N N . ALA A 1 291 ? -15.598 -20.149 1.399 1.00 51.44 291 ALA A N 1
ATOM 2240 C CA . ALA A 1 291 ? -14.573 -19.407 2.129 1.00 51.44 291 ALA A CA 1
ATOM 2241 C C . ALA A 1 291 ? -13.555 -18.741 1.190 1.00 51.44 291 ALA A C 1
ATOM 2243 O O . ALA A 1 291 ? -13.041 -17.680 1.525 1.00 51.44 291 ALA A O 1
ATOM 2244 N N . GLU A 1 292 ? -13.261 -19.333 0.032 1.00 49.97 292 GLU A N 1
ATOM 2245 C CA . GLU A 1 292 ? -12.420 -18.757 -1.020 1.00 49.97 292 GLU A CA 1
ATOM 2246 C C . GLU A 1 292 ? -13.130 -17.644 -1.784 1.00 49.97 292 GLU A C 1
ATOM 2248 O O . GLU A 1 292 ? -12.497 -16.640 -2.077 1.00 49.97 292 GLU A O 1
ATOM 2253 N N . ARG A 1 293 ? -14.441 -17.744 -2.038 1.00 52.66 293 ARG A N 1
ATOM 2254 C CA . ARG A 1 293 ? -15.243 -16.645 -2.606 1.00 52.66 293 ARG A CA 1
ATOM 2255 C C . ARG A 1 293 ? -15.459 -15.512 -1.623 1.00 52.66 293 ARG A C 1
ATOM 2257 O O . ARG A 1 293 ? -15.323 -14.364 -2.013 1.00 52.66 293 ARG A O 1
ATOM 2264 N N . VAL A 1 294 ? -15.736 -15.805 -0.355 1.00 49.62 294 VAL A N 1
ATOM 2265 C CA . VAL A 1 294 ? -15.757 -14.804 0.716 1.00 49.62 294 VAL A CA 1
ATOM 2266 C C . VAL A 1 294 ? -14.372 -14.173 0.832 1.00 49.62 294 VAL A C 1
ATOM 2268 O O . VAL A 1 294 ? -14.288 -12.951 0.878 1.00 49.62 294 VAL A O 1
ATOM 2271 N N . ARG A 1 295 ? -13.285 -14.957 0.745 1.00 48.38 295 ARG A N 1
ATOM 2272 C CA . ARG A 1 295 ? -11.911 -14.437 0.626 1.00 48.38 295 ARG A CA 1
ATOM 2273 C C . ARG A 1 295 ? -11.658 -13.634 -0.654 1.00 48.38 295 ARG A C 1
ATOM 2275 O O . ARG A 1 295 ? -10.900 -12.677 -0.612 1.00 48.38 295 ARG A O 1
ATOM 2282 N N . GLY A 1 296 ? -12.283 -13.990 -1.770 1.00 41.75 296 GLY A N 1
ATOM 2283 C CA . GLY A 1 296 ? -12.197 -13.298 -3.056 1.00 41.75 296 GLY A CA 1
ATOM 2284 C C . GLY A 1 296 ? -12.949 -11.969 -3.045 1.00 41.75 296 GLY A C 1
ATOM 2285 O O . GLY A 1 296 ? -12.426 -10.964 -3.504 1.00 41.75 296 GLY A O 1
ATOM 2286 N N . LEU A 1 297 ? -14.123 -11.923 -2.413 1.00 42.97 297 LEU A N 1
ATOM 2287 C CA . LEU A 1 297 ? -14.859 -10.693 -2.109 1.00 42.97 297 LEU A CA 1
ATOM 2288 C C . LEU A 1 297 ? -14.055 -9.821 -1.134 1.00 42.97 297 LEU A C 1
ATOM 2290 O O . LEU A 1 297 ? -13.980 -8.609 -1.313 1.00 42.97 297 LEU A O 1
ATOM 2294 N N . GLN A 1 298 ? -13.374 -10.447 -0.164 1.00 44.66 298 GLN A N 1
ATOM 2295 C CA . GLN A 1 298 ? -12.395 -9.836 0.748 1.00 44.66 298 GLN A CA 1
ATOM 2296 C C . GLN A 1 298 ? -11.157 -9.251 0.032 1.00 44.66 298 GLN A C 1
ATOM 2298 O O . GLN A 1 298 ? -10.472 -8.416 0.622 1.00 44.66 298 GLN A O 1
ATOM 2303 N N . GLN A 1 299 ? -10.895 -9.566 -1.245 1.00 43.06 299 GLN A N 1
ATOM 2304 C CA . GLN A 1 299 ? -9.837 -8.927 -2.053 1.00 43.06 299 GLN A CA 1
ATOM 2305 C C . GLN A 1 299 ? -10.217 -7.526 -2.569 1.00 43.06 299 GLN A C 1
ATOM 2307 O O . GLN A 1 299 ? -9.702 -7.060 -3.579 1.00 43.06 299 GLN A O 1
ATOM 2312 N N . THR A 1 300 ? -11.090 -6.806 -1.869 1.00 45.50 300 THR A N 1
ATOM 2313 C CA . THR A 1 300 ? -11.326 -5.372 -2.114 1.00 45.50 300 THR A CA 1
ATOM 2314 C C . THR A 1 300 ? -10.286 -4.479 -1.421 1.00 45.50 300 THR A C 1
ATOM 2316 O O . THR A 1 300 ? -10.373 -3.252 -1.491 1.00 45.50 300 THR A O 1
ATOM 2319 N N . GLY A 1 301 ? -9.294 -5.083 -0.749 1.00 51.47 301 GLY A N 1
ATOM 2320 C CA . GLY A 1 301 ? -8.084 -4.402 -0.304 1.00 51.47 301 GLY A CA 1
ATOM 2321 C C . GLY A 1 301 ? -7.281 -3.915 -1.507 1.00 51.47 301 GLY A C 1
ATOM 2322 O O . GLY A 1 301 ? -7.350 -4.481 -2.595 1.00 51.47 301 GLY A O 1
ATOM 2323 N N . PHE A 1 302 ? -6.533 -2.834 -1.335 1.00 59.59 302 PHE A N 1
ATOM 2324 C CA . PHE A 1 302 ? -5.754 -2.281 -2.430 1.00 59.59 302 PHE A CA 1
ATOM 2325 C C . PHE A 1 302 ? -4.434 -3.041 -2.610 1.00 59.59 302 PHE A C 1
ATOM 2327 O O . PHE A 1 302 ? -3.636 -3.156 -1.678 1.00 59.59 302 PHE A O 1
ATOM 2334 N N . ASP A 1 303 ? -4.184 -3.533 -3.822 1.00 70.00 303 ASP A N 1
ATOM 2335 C CA . ASP A 1 303 ? -2.908 -4.144 -4.170 1.00 70.00 303 ASP A CA 1
ATOM 2336 C C . ASP A 1 303 ? -1.843 -3.069 -4.402 1.00 70.00 303 ASP A C 1
ATOM 2338 O O . ASP A 1 303 ? -1.814 -2.422 -5.451 1.00 70.00 303 ASP A O 1
ATOM 2342 N N . LYS A 1 304 ? -0.922 -2.915 -3.440 1.00 74.12 304 LYS A N 1
ATOM 2343 C CA . LYS A 1 304 ? 0.193 -1.955 -3.523 1.00 74.12 304 LYS A CA 1
ATOM 2344 C C . LYS A 1 304 ? 1.066 -2.134 -4.768 1.00 74.12 304 LYS A C 1
ATOM 2346 O O . LYS A 1 304 ? 1.716 -1.173 -5.170 1.00 74.12 304 LYS A O 1
ATOM 2351 N N . ARG A 1 305 ? 1.054 -3.304 -5.422 1.00 75.00 305 ARG A N 1
ATOM 2352 C CA . ARG A 1 305 ? 1.757 -3.509 -6.701 1.00 75.00 305 ARG A CA 1
ATOM 2353 C C . ARG A 1 305 ? 1.206 -2.628 -7.821 1.00 75.00 305 ARG A C 1
ATOM 2355 O O . ARG A 1 305 ? 1.960 -2.296 -8.721 1.00 75.00 305 ARG A O 1
ATOM 2362 N N . SER A 1 306 ? -0.056 -2.206 -7.748 1.00 77.50 306 SER A N 1
ATOM 2363 C CA . SER A 1 306 ? -0.643 -1.276 -8.725 1.00 77.50 306 SER A CA 1
ATOM 2364 C C . SER A 1 306 ? -0.111 0.161 -8.617 1.00 77.50 306 SER A C 1
ATOM 2366 O O . SER A 1 306 ? -0.334 0.957 -9.521 1.00 77.50 306 SER A O 1
ATOM 2368 N N . LEU A 1 307 ? 0.626 0.497 -7.549 1.00 85.88 307 LEU A N 1
ATOM 2369 C CA . LEU A 1 307 ? 1.358 1.768 -7.431 1.00 85.88 307 LEU A CA 1
ATOM 2370 C C . LEU A 1 307 ? 2.741 1.711 -8.076 1.00 85.88 307 LEU A C 1
ATOM 2372 O O . LEU A 1 307 ? 3.426 2.733 -8.138 1.00 85.88 307 LEU A O 1
ATOM 2376 N N . VAL A 1 308 ? 3.200 0.522 -8.472 1.00 84.50 308 VAL A N 1
ATOM 2377 C CA . VAL A 1 308 ? 4.454 0.399 -9.203 1.00 84.50 308 VAL A CA 1
ATOM 2378 C C . VAL A 1 308 ? 4.190 0.884 -10.616 1.00 84.50 308 VAL A C 1
ATOM 2380 O O . VAL A 1 308 ? 3.283 0.407 -11.290 1.00 84.50 308 VAL A O 1
ATOM 2383 N N . LEU A 1 309 ? 4.978 1.856 -11.060 1.00 82.06 309 LEU A N 1
ATOM 2384 C CA . LEU A 1 309 ? 4.881 2.347 -12.426 1.00 82.06 309 LEU A CA 1
ATOM 2385 C C . LEU A 1 309 ? 5.861 1.584 -13.315 1.00 82.06 309 LEU A C 1
ATOM 2387 O O . LEU A 1 309 ? 7.009 1.369 -12.908 1.00 82.06 309 LEU A O 1
ATOM 2391 N N . PRO A 1 310 ? 5.442 1.158 -14.521 1.00 69.62 310 PRO A N 1
ATOM 2392 C CA . PRO A 1 310 ? 6.359 0.563 -15.474 1.00 69.62 310 PRO A CA 1
ATOM 2393 C C . PRO A 1 310 ? 7.369 1.627 -15.896 1.00 69.62 310 PRO A C 1
ATOM 2395 O O . PRO A 1 310 ? 7.001 2.653 -16.463 1.00 69.62 310 PRO A O 1
ATOM 2398 N N . ARG A 1 311 ? 8.653 1.385 -15.634 1.00 69.12 311 ARG A N 1
ATOM 2399 C CA . ARG A 1 311 ? 9.699 2.286 -16.107 1.00 69.12 311 ARG A CA 1
ATOM 2400 C C . ARG A 1 311 ? 10.120 1.893 -17.518 1.00 69.12 311 ARG A C 1
ATOM 2402 O O . ARG A 1 311 ? 10.763 0.865 -17.716 1.00 69.12 311 ARG A O 1
ATOM 2409 N N . SER A 1 312 ? 9.744 2.714 -18.493 1.00 57.12 312 SER A N 1
ATOM 2410 C CA . SER A 1 312 ? 10.089 2.530 -19.908 1.00 57.12 312 SER A CA 1
ATOM 2411 C C . SER A 1 312 ? 11.298 3.363 -20.352 1.00 57.12 312 SER A C 1
ATOM 2413 O O . SER A 1 312 ? 11.861 3.084 -21.409 1.00 57.12 312 SER A O 1
ATOM 2415 N N . SER A 1 313 ? 11.717 4.362 -19.564 1.00 69.50 313 SER A N 1
ATOM 2416 C CA . SER A 1 313 ? 12.734 5.346 -19.959 1.00 69.50 313 SER A CA 1
ATOM 2417 C C . SER A 1 313 ? 13.617 5.832 -18.795 1.00 69.50 313 SER A C 1
ATOM 2419 O O . SER A 1 313 ? 13.342 5.612 -17.609 1.00 69.50 313 SER A O 1
ATOM 2421 N N . GLN A 1 314 ? 14.746 6.457 -19.139 1.00 84.12 314 GLN A N 1
ATOM 2422 C CA . GLN A 1 314 ? 15.614 7.169 -18.195 1.00 84.12 314 GLN A CA 1
ATOM 2423 C C . GLN A 1 314 ? 15.116 8.605 -17.969 1.00 84.12 314 GLN A C 1
ATOM 2425 O O . GLN A 1 314 ? 14.473 9.150 -18.869 1.00 84.12 314 GLN A O 1
ATOM 2430 N N . PRO A 1 315 ? 15.427 9.234 -16.813 1.00 91.25 315 PRO A N 1
ATOM 2431 C CA . PRO A 1 315 ? 15.194 10.662 -16.626 1.00 91.25 315 PRO A CA 1
ATOM 2432 C C . PRO A 1 315 ? 15.778 11.480 -17.789 1.00 91.25 315 PRO A C 1
ATOM 2434 O O . PRO A 1 315 ? 16.880 11.167 -18.250 1.00 91.25 315 PRO A O 1
ATOM 2437 N N . PRO A 1 316 ? 15.079 12.523 -18.270 1.00 94.38 316 PRO A N 1
ATOM 2438 C CA . PRO A 1 316 ? 15.578 13.364 -19.350 1.00 94.38 316 PRO A CA 1
ATOM 2439 C C . PRO A 1 316 ? 16.805 14.164 -18.897 1.00 94.38 316 PRO A C 1
ATOM 2441 O O . PRO A 1 316 ? 17.007 14.402 -17.708 1.00 94.38 316 PRO A O 1
ATOM 2444 N N . ALA A 1 317 ? 17.600 14.646 -19.855 1.00 95.31 317 ALA A N 1
ATOM 2445 C CA . ALA A 1 317 ? 18.732 15.531 -19.563 1.00 95.31 317 ALA A CA 1
ATOM 2446 C C . ALA A 1 317 ? 18.287 16.924 -19.064 1.00 95.31 317 ALA A C 1
ATOM 2448 O O . ALA A 1 317 ? 19.020 17.591 -18.329 1.00 95.31 317 ALA A O 1
ATOM 2449 N N . SER A 1 318 ? 17.085 17.368 -19.449 1.00 96.88 318 SER A N 1
ATOM 2450 C CA . SER A 1 318 ? 16.519 18.658 -19.051 1.00 96.88 318 SER A CA 1
ATOM 2451 C C . SER A 1 318 ? 14.992 18.635 -18.963 1.00 96.88 318 SER A C 1
ATOM 2453 O O . SER A 1 318 ? 14.344 17.913 -19.719 1.00 96.88 318 SER A O 1
ATOM 2455 N N . ALA A 1 319 ? 14.429 19.471 -18.090 1.00 97.19 319 ALA A N 1
ATOM 2456 C CA . ALA A 1 319 ? 12.994 19.755 -17.978 1.00 97.19 319 ALA A CA 1
ATOM 2457 C C . ALA A 1 319 ? 12.789 21.190 -17.461 1.00 97.19 319 ALA A C 1
ATOM 2459 O O . ALA A 1 319 ? 13.674 21.734 -16.810 1.00 97.19 319 ALA A O 1
ATOM 2460 N N . ASP A 1 320 ? 11.635 21.815 -17.681 1.00 97.44 320 ASP A N 1
ATOM 2461 C CA . ASP A 1 320 ? 11.343 23.128 -17.090 1.00 97.44 320 ASP A CA 1
ATOM 2462 C C . ASP A 1 320 ? 11.245 23.021 -15.565 1.00 97.44 320 ASP A C 1
ATOM 2464 O O . ASP A 1 320 ? 11.843 23.825 -14.843 1.00 97.44 320 ASP A O 1
ATOM 2468 N N . VAL A 1 321 ? 10.529 22.003 -15.076 1.00 97.94 321 VAL A N 1
ATOM 2469 C CA . VAL A 1 321 ? 10.280 21.782 -13.648 1.00 97.94 321 VAL A CA 1
ATOM 2470 C C . VAL A 1 321 ? 10.678 20.366 -13.242 1.00 97.94 321 VAL A C 1
ATOM 2472 O O . VAL A 1 321 ? 10.192 19.383 -13.803 1.00 97.94 321 VAL A O 1
ATOM 2475 N N . VAL A 1 322 ? 11.516 20.259 -12.209 1.00 98.25 322 VAL A N 1
ATOM 2476 C CA . VAL A 1 322 ? 11.770 18.991 -11.514 1.00 98.25 322 VAL A CA 1
ATOM 2477 C C . VAL A 1 322 ? 10.947 18.926 -10.239 1.00 98.25 322 VAL A C 1
ATOM 2479 O O . VAL A 1 322 ? 11.014 19.813 -9.390 1.00 98.25 322 VAL A O 1
ATOM 2482 N N . VAL A 1 323 ? 10.199 17.843 -10.072 1.00 98.31 323 VAL A N 1
ATOM 2483 C CA . VAL A 1 323 ? 9.452 17.551 -8.847 1.00 98.31 323 VAL A CA 1
ATOM 2484 C C . VAL A 1 323 ? 10.155 16.417 -8.110 1.00 98.31 323 VAL A C 1
ATOM 2486 O O . VAL A 1 323 ? 10.410 15.363 -8.686 1.00 98.31 323 VAL A O 1
ATOM 2489 N N . VAL A 1 324 ? 10.479 16.613 -6.833 1.00 97.31 324 VAL A N 1
ATOM 2490 C CA . VAL A 1 324 ? 11.159 15.594 -6.019 1.00 97.31 324 VAL A CA 1
ATOM 2491 C C . VAL A 1 324 ? 10.139 14.880 -5.136 1.00 97.31 324 VAL A C 1
ATOM 2493 O O . VAL A 1 324 ? 9.642 15.470 -4.177 1.00 97.31 324 VAL A O 1
ATOM 2496 N N . GLY A 1 325 ? 9.853 13.615 -5.455 1.00 95.06 325 GLY A N 1
ATOM 2497 C CA . GLY A 1 325 ? 8.876 12.751 -4.785 1.00 95.06 325 GLY A CA 1
ATOM 2498 C C . GLY A 1 325 ? 7.536 12.652 -5.525 1.00 95.06 325 GLY A C 1
ATOM 2499 O O . GLY A 1 325 ? 6.947 13.662 -5.903 1.00 95.06 325 GLY A O 1
ATOM 2500 N N . ALA A 1 326 ? 7.015 11.432 -5.674 1.00 94.56 326 ALA A N 1
ATOM 2501 C CA . ALA A 1 326 ? 5.738 11.106 -6.318 1.00 94.56 326 ALA A CA 1
ATOM 2502 C C . ALA A 1 326 ? 4.638 10.746 -5.294 1.00 94.56 326 ALA A C 1
ATOM 2504 O O . ALA A 1 326 ? 3.835 9.829 -5.481 1.00 94.56 326 ALA A O 1
ATOM 2505 N N . GLY A 1 327 ? 4.593 11.475 -4.174 1.00 92.38 327 GLY A N 1
ATOM 2506 C CA . GLY A 1 327 ? 3.418 11.514 -3.295 1.00 92.38 327 GLY A CA 1
ATOM 2507 C C . GLY A 1 327 ? 2.291 12.377 -3.880 1.00 92.38 327 GLY A C 1
ATOM 2508 O O . GLY A 1 327 ? 2.427 12.919 -4.975 1.00 92.38 327 GLY A O 1
ATOM 2509 N N . LEU A 1 328 ? 1.196 12.569 -3.128 1.00 89.81 328 LEU A N 1
ATOM 2510 C CA . LEU A 1 328 ? 0.048 13.388 -3.564 1.00 89.81 328 LEU A CA 1
ATOM 2511 C C . LEU A 1 328 ? 0.469 14.753 -4.126 1.00 89.81 328 LEU A C 1
ATOM 2513 O O . LEU A 1 328 ? 0.096 15.102 -5.240 1.00 89.81 328 LEU A O 1
ATOM 2517 N N . LEU A 1 329 ? 1.253 15.517 -3.356 1.00 91.38 329 LEU A N 1
ATOM 2518 C CA . LEU A 1 329 ? 1.668 16.864 -3.756 1.00 91.38 329 LEU A CA 1
ATOM 2519 C C . LEU A 1 329 ? 2.542 16.843 -5.011 1.00 91.38 329 LEU A C 1
ATOM 2521 O O . LEU A 1 329 ? 2.404 17.723 -5.855 1.00 91.38 329 LEU A O 1
ATOM 2525 N N . GLY A 1 330 ? 3.396 15.828 -5.156 1.00 94.94 330 GLY A N 1
ATOM 2526 C CA . GLY A 1 330 ? 4.257 15.686 -6.323 1.00 94.94 330 GLY A CA 1
ATOM 2527 C C . GLY A 1 330 ? 3.462 15.399 -7.589 1.00 94.94 330 GLY A C 1
ATOM 2528 O O . GLY A 1 330 ? 3.633 16.082 -8.595 1.00 94.94 330 GLY A O 1
ATOM 2529 N N . MET A 1 331 ? 2.519 14.457 -7.517 1.00 93.81 331 MET A N 1
ATOM 2530 C CA . MET A 1 331 ? 1.645 14.128 -8.645 1.00 93.81 331 MET A CA 1
ATOM 2531 C C . MET A 1 331 ? 0.693 15.281 -8.999 1.00 93.81 331 MET A C 1
ATOM 2533 O O . MET A 1 331 ? 0.517 15.582 -10.177 1.00 93.81 331 MET A O 1
ATOM 2537 N N . LEU A 1 332 ? 0.137 15.986 -8.005 1.00 92.69 332 LEU A N 1
ATOM 2538 C CA . LEU A 1 332 ? -0.686 17.180 -8.233 1.00 92.69 332 LEU A CA 1
ATOM 2539 C C . LEU A 1 332 ? 0.124 18.306 -8.894 1.00 92.69 332 LEU A C 1
ATOM 2541 O O . LEU A 1 332 ? -0.356 18.947 -9.828 1.00 92.69 332 LEU A O 1
ATOM 2545 N N . THR A 1 333 ? 1.356 18.532 -8.427 1.00 95.19 333 THR A N 1
ATOM 2546 C CA . THR A 1 333 ? 2.273 19.518 -9.016 1.00 95.19 333 THR A CA 1
ATOM 2547 C C . THR A 1 333 ? 2.580 19.158 -10.463 1.00 95.19 333 THR A C 1
ATOM 2549 O O . THR A 1 333 ? 2.426 19.998 -11.344 1.00 95.19 333 THR A O 1
ATOM 2552 N N . ALA A 1 334 ? 2.950 17.903 -10.725 1.00 95.44 334 ALA A N 1
ATOM 2553 C CA . ALA A 1 334 ? 3.269 17.442 -12.067 1.00 95.44 334 ALA A CA 1
ATOM 2554 C C . ALA A 1 334 ? 2.084 17.583 -13.025 1.00 95.44 334 ALA A C 1
ATOM 2556 O O . ALA A 1 334 ? 2.252 18.103 -14.126 1.00 95.44 334 ALA A O 1
ATOM 2557 N N . HIS A 1 335 ? 0.882 17.207 -12.582 1.00 93.69 335 HIS A N 1
ATOM 2558 C CA . HIS A 1 335 ? -0.338 17.375 -13.362 1.00 93.69 335 HIS A CA 1
ATOM 2559 C C . HIS A 1 335 ? -0.600 18.847 -13.712 1.00 93.69 335 HIS A C 1
ATOM 2561 O O . HIS A 1 335 ? -0.799 19.170 -14.879 1.00 93.69 335 HIS A O 1
ATOM 2567 N N . ARG A 1 336 ? -0.543 19.755 -12.727 1.00 94.06 336 ARG A N 1
ATOM 2568 C CA . ARG A 1 336 ? -0.799 21.189 -12.947 1.00 94.06 336 ARG A CA 1
ATOM 2569 C C . ARG A 1 336 ? 0.268 21.853 -13.820 1.00 94.06 336 ARG A C 1
ATOM 2571 O O . ARG A 1 336 ? -0.076 22.649 -14.687 1.00 94.06 336 ARG A O 1
ATOM 2578 N N . CYS A 1 337 ? 1.545 21.527 -13.622 1.00 95.75 337 CYS A N 1
ATOM 2579 C CA . CYS A 1 337 ? 2.631 22.052 -14.451 1.00 95.75 337 CYS A CA 1
ATOM 2580 C C . CYS A 1 337 ? 2.538 21.543 -15.896 1.00 95.75 337 CYS A C 1
ATOM 2582 O O . CYS A 1 337 ? 2.658 22.342 -16.822 1.00 95.75 337 CYS A O 1
ATOM 2584 N N . SER A 1 338 ? 2.266 20.248 -16.090 1.00 94.12 338 SER A N 1
ATOM 2585 C CA . SER A 1 338 ? 2.087 19.661 -17.424 1.00 94.12 338 SER A CA 1
ATOM 2586 C C . SER A 1 338 ? 0.875 20.269 -18.143 1.00 94.12 338 SER A C 1
ATOM 2588 O O . SER A 1 338 ? 0.992 20.713 -19.283 1.00 94.12 338 SER A O 1
ATOM 2590 N N . ALA A 1 339 ? -0.259 20.433 -17.448 1.00 92.69 339 ALA A N 1
ATOM 2591 C CA . ALA A 1 339 ? -1.450 21.097 -17.990 1.00 92.69 339 ALA A CA 1
ATOM 2592 C C . ALA A 1 339 ? -1.217 22.574 -18.368 1.00 92.69 339 ALA A C 1
ATOM 2594 O O . ALA A 1 339 ? -1.877 23.094 -19.264 1.00 92.69 339 ALA A O 1
ATOM 2595 N N . ALA A 1 340 ? -0.264 23.248 -17.717 1.00 96.00 340 ALA A N 1
ATOM 2596 C CA . ALA A 1 340 ? 0.155 24.608 -18.053 1.00 96.00 340 ALA A CA 1
ATOM 2597 C C . ALA A 1 340 ? 1.214 24.675 -19.177 1.00 96.00 340 ALA A C 1
ATOM 2599 O O . ALA A 1 340 ? 1.676 25.765 -19.510 1.00 96.00 340 ALA A O 1
ATOM 2600 N N . GLY A 1 341 ? 1.600 23.537 -19.767 1.00 96.56 341 GLY A N 1
ATOM 2601 C CA . GLY A 1 341 ? 2.524 23.457 -20.903 1.00 96.56 341 GLY A CA 1
ATOM 2602 C C . GLY A 1 341 ? 4.009 23.381 -20.539 1.00 96.56 341 GLY A C 1
ATOM 2603 O O . GLY A 1 341 ? 4.851 23.503 -21.426 1.00 96.56 341 GLY A O 1
ATOM 2604 N N . PHE A 1 342 ? 4.356 23.181 -19.264 1.00 97.19 342 PHE A N 1
ATOM 2605 C CA . PHE A 1 342 ? 5.748 22.985 -18.852 1.00 97.19 342 PHE A CA 1
ATOM 2606 C C . PHE A 1 342 ? 6.192 21.539 -19.072 1.00 97.19 342 PHE A C 1
ATOM 2608 O O . PHE A 1 342 ? 5.446 20.600 -18.791 1.00 97.19 342 PHE A O 1
ATOM 2615 N N . SER A 1 343 ? 7.446 21.344 -19.484 1.00 97.31 343 SER A N 1
ATOM 2616 C CA . SER A 1 343 ? 8.070 20.020 -19.419 1.00 97.31 343 SER A CA 1
ATOM 2617 C C . SER A 1 343 ? 8.395 19.663 -17.961 1.00 97.31 343 SER A C 1
ATOM 2619 O O . SER A 1 343 ? 9.014 20.444 -17.235 1.00 97.31 343 SER A O 1
ATOM 2621 N N . VAL A 1 344 ? 7.956 18.484 -17.508 1.00 97.62 344 VAL A N 1
ATOM 2622 C CA . VAL A 1 344 ? 8.065 18.060 -16.103 1.00 97.62 344 VAL A CA 1
ATOM 2623 C C . VAL A 1 344 ? 8.766 16.713 -15.990 1.00 97.62 344 VAL A C 1
ATOM 2625 O O . VAL A 1 344 ? 8.424 15.776 -16.712 1.00 97.62 344 VAL A O 1
ATOM 2628 N N . ALA A 1 345 ? 9.685 16.613 -15.027 1.00 97.56 345 ALA A N 1
ATOM 2629 C CA . ALA A 1 345 ? 10.264 15.352 -14.576 1.00 97.56 345 ALA A CA 1
ATOM 2630 C C . ALA A 1 345 ? 10.050 15.173 -13.065 1.00 97.56 345 ALA A C 1
ATOM 2632 O O . ALA A 1 345 ? 10.507 15.984 -12.258 1.00 97.56 345 ALA A O 1
ATOM 2633 N N . VAL A 1 346 ? 9.365 14.102 -12.672 1.00 97.69 346 VAL A N 1
ATOM 2634 C CA . VAL A 1 346 ? 9.160 13.710 -11.274 1.00 97.69 346 VAL A CA 1
ATOM 2635 C C . VAL A 1 346 ? 10.168 12.625 -10.920 1.00 97.69 346 VAL A C 1
ATOM 2637 O O . VAL A 1 346 ? 10.163 11.556 -11.523 1.00 97.69 346 VAL A O 1
ATOM 2640 N N . LEU A 1 347 ? 11.026 12.883 -9.938 1.00 96.56 347 LEU A N 1
ATOM 2641 C CA . LEU A 1 347 ? 12.041 11.937 -9.478 1.00 96.56 347 LEU A CA 1
ATOM 2642 C C . LEU A 1 347 ? 11.579 11.306 -8.160 1.00 96.56 347 LEU A C 1
ATOM 2644 O O . LEU A 1 347 ? 11.482 11.994 -7.141 1.00 96.56 347 LEU A O 1
ATOM 2648 N N . GLU A 1 348 ? 11.266 10.011 -8.186 1.00 93.56 348 GLU A N 1
ATOM 2649 C CA . GLU A 1 348 ? 10.793 9.239 -7.033 1.00 93.56 348 GLU A CA 1
ATOM 2650 C C . GLU A 1 348 ? 11.831 8.186 -6.646 1.00 93.56 348 GLU A C 1
ATOM 2652 O O . GLU A 1 348 ? 12.206 7.334 -7.448 1.00 93.56 348 GLU A O 1
ATOM 2657 N N . GLN A 1 349 ? 12.287 8.225 -5.394 1.00 89.62 349 GLN A N 1
ATOM 2658 C CA . GLN A 1 349 ? 13.365 7.357 -4.922 1.00 89.62 349 GLN A CA 1
ATOM 2659 C C . GLN A 1 349 ? 12.951 5.887 -4.784 1.00 89.62 349 GLN A C 1
ATOM 2661 O O . GLN A 1 349 ? 13.819 5.011 -4.807 1.00 89.62 349 GLN A O 1
ATOM 2666 N N . ARG A 1 350 ? 11.652 5.614 -4.616 1.00 86.00 350 ARG A N 1
ATOM 2667 C CA . ARG A 1 350 ? 11.083 4.269 -4.473 1.00 86.00 350 ARG A CA 1
ATOM 2668 C C . ARG A 1 350 ? 10.592 3.729 -5.812 1.00 86.00 350 ARG A C 1
ATOM 2670 O O . ARG A 1 350 ? 10.457 4.450 -6.794 1.00 86.00 350 ARG A O 1
ATOM 2677 N N . THR A 1 351 ? 10.281 2.440 -5.834 1.00 81.69 351 THR A N 1
ATOM 2678 C CA . THR A 1 351 ? 9.698 1.742 -6.992 1.00 81.69 351 THR A CA 1
ATOM 2679 C C . THR A 1 351 ? 8.231 2.104 -7.239 1.00 81.69 351 THR A C 1
ATOM 2681 O O . THR A 1 351 ? 7.679 1.750 -8.277 1.00 81.69 351 THR A O 1
ATOM 2684 N N . LEU A 1 352 ? 7.590 2.799 -6.299 1.00 85.88 352 LEU A N 1
ATOM 2685 C CA . LEU A 1 352 ? 6.150 3.016 -6.266 1.00 85.88 352 LEU A CA 1
ATOM 2686 C C . LEU A 1 352 ? 5.785 4.450 -5.891 1.00 85.88 352 LEU A C 1
ATOM 2688 O O . LEU A 1 352 ? 6.513 5.118 -5.154 1.00 85.88 352 LEU A O 1
ATOM 2692 N N . VAL A 1 353 ? 4.630 4.893 -6.381 1.00 91.12 353 VAL A N 1
ATOM 2693 C CA . VAL A 1 353 ? 4.065 6.215 -6.084 1.00 91.12 353 VAL A CA 1
ATOM 2694 C C . VAL A 1 353 ? 3.175 6.194 -4.839 1.00 91.12 353 VAL A C 1
ATOM 2696 O O . VAL A 1 353 ? 2.900 5.151 -4.246 1.00 91.12 353 VAL A O 1
ATOM 2699 N N . GLY A 1 354 ? 2.701 7.370 -4.425 1.00 89.31 354 GLY A N 1
ATOM 2700 C CA . GLY A 1 354 ? 1.696 7.513 -3.367 1.00 89.31 354 GLY A CA 1
ATOM 2701 C C . GLY A 1 354 ? 2.245 7.881 -1.988 1.00 89.31 354 GLY A C 1
ATOM 2702 O O . GLY A 1 354 ? 1.474 8.069 -1.045 1.00 89.31 354 GLY A O 1
ATOM 2703 N N . GLY A 1 355 ? 3.565 8.047 -1.849 1.00 88.94 355 GLY A N 1
ATOM 2704 C CA . GLY A 1 355 ? 4.194 8.634 -0.659 1.00 88.94 355 GLY A CA 1
ATOM 2705 C C . GLY A 1 355 ? 3.766 7.958 0.650 1.00 88.94 355 GLY A C 1
ATOM 2706 O O . GLY A 1 355 ? 3.747 6.731 0.735 1.00 88.94 355 GLY A O 1
ATOM 2707 N N . ILE A 1 356 ? 3.394 8.743 1.669 1.00 86.25 356 ILE A N 1
ATOM 2708 C CA . ILE A 1 356 ? 3.053 8.230 3.012 1.00 86.25 356 ILE A CA 1
ATOM 2709 C C . ILE A 1 356 ? 1.944 7.175 3.015 1.00 86.25 356 ILE A C 1
ATOM 2711 O O . ILE A 1 356 ? 1.986 6.264 3.836 1.00 86.25 356 ILE A O 1
ATOM 2715 N N . TRP A 1 357 ? 0.992 7.252 2.084 1.00 87.50 357 TRP A N 1
ATOM 2716 C CA . TRP A 1 357 ? -0.109 6.294 2.005 1.00 87.50 357 TRP A CA 1
ATOM 2717 C C . TRP A 1 357 ? 0.386 4.917 1.593 1.00 87.50 357 TRP A C 1
ATOM 2719 O O . TRP A 1 357 ? -0.014 3.902 2.147 1.00 87.50 357 TRP A O 1
ATOM 2729 N N . SER A 1 358 ? 1.325 4.872 0.655 1.00 84.94 358 SER A N 1
ATOM 2730 C CA . SER A 1 358 ? 1.938 3.611 0.252 1.00 84.94 358 SER A CA 1
ATOM 2731 C C . SER A 1 358 ? 2.839 3.012 1.346 1.00 84.94 358 SER A C 1
ATOM 2733 O O . SER A 1 358 ? 2.996 1.790 1.406 1.00 84.94 358 SER A O 1
ATOM 2735 N N . MET A 1 359 ? 3.414 3.858 2.215 1.00 81.25 359 MET A N 1
ATOM 2736 C CA . MET A 1 359 ? 4.345 3.460 3.279 1.00 81.25 359 MET A CA 1
ATOM 2737 C C . MET A 1 359 ? 3.620 2.983 4.535 1.00 81.25 359 MET A C 1
ATOM 2739 O O . MET A 1 359 ? 3.784 1.835 4.933 1.00 81.25 359 MET A O 1
ATOM 2743 N N . TYR A 1 360 ? 2.815 3.862 5.131 1.00 84.69 360 TYR A N 1
ATOM 2744 C CA . TYR A 1 360 ? 2.380 3.737 6.523 1.00 84.69 360 TYR A CA 1
ATOM 2745 C C . TYR A 1 360 ? 0.882 3.521 6.691 1.00 84.69 360 TYR A C 1
ATOM 2747 O O . TYR A 1 360 ? 0.459 3.170 7.793 1.00 84.69 360 TYR A O 1
ATOM 2755 N N . ALA A 1 361 ? 0.086 3.723 5.634 1.00 83.50 361 ALA A N 1
ATOM 2756 C CA . ALA A 1 361 ? -1.340 3.449 5.717 1.00 83.50 361 ALA A CA 1
ATOM 2757 C C . ALA A 1 361 ? -1.573 1.956 5.955 1.00 83.50 361 ALA A C 1
ATOM 2759 O O . ALA A 1 361 ? -0.988 1.096 5.285 1.00 83.50 361 ALA A O 1
ATOM 2760 N N . ASN A 1 362 ? -2.449 1.699 6.912 1.00 79.81 362 ASN A N 1
ATOM 2761 C CA . ASN A 1 362 ? -3.060 0.417 7.172 1.00 79.81 362 ASN A CA 1
ATOM 2762 C C . ASN A 1 362 ? -4.203 0.186 6.177 1.00 79.81 362 ASN A C 1
ATOM 2764 O O . ASN A 1 362 ? -4.806 1.119 5.640 1.00 79.81 362 ASN A O 1
ATOM 2768 N N . SER A 1 363 ? -4.577 -1.074 6.016 1.00 74.25 363 SER A N 1
ATOM 2769 C CA . SER A 1 363 ? -5.789 -1.530 5.329 1.00 74.25 363 SER A CA 1
ATOM 2770 C C . SER A 1 363 ? -7.077 -0.846 5.814 1.00 74.25 363 SER A C 1
ATOM 2772 O O . SER A 1 363 ? -8.028 -0.720 5.045 1.00 74.25 363 SER A O 1
ATOM 2774 N N . THR A 1 364 ? -7.097 -0.366 7.061 1.00 77.06 364 THR A N 1
ATOM 2775 C CA . THR A 1 364 ? -8.226 0.340 7.697 1.00 77.06 364 THR A CA 1
ATOM 2776 C C . THR A 1 364 ? -8.027 1.856 7.798 1.00 77.06 364 THR A C 1
ATOM 2778 O O . THR A 1 364 ? -8.856 2.557 8.394 1.00 77.06 364 THR A O 1
ATOM 2781 N N . SER A 1 365 ? -6.941 2.391 7.224 1.00 84.38 365 SER A N 1
ATOM 2782 C CA . SER A 1 365 ? -6.685 3.825 7.285 1.00 84.38 365 SER A CA 1
ATOM 2783 C C . SER A 1 365 ? -7.716 4.630 6.508 1.00 84.38 365 SER A C 1
ATOM 2785 O O . SER A 1 365 ? -8.263 4.181 5.498 1.00 84.38 365 SER A O 1
ATOM 2787 N N . GLN A 1 366 ? -7.959 5.847 6.984 1.00 85.25 366 GLN A N 1
ATOM 2788 C CA . GLN A 1 366 ? -8.829 6.828 6.335 1.00 85.25 366 GLN A CA 1
ATOM 2789 C C . GLN A 1 366 ? -8.188 8.209 6.417 1.00 85.25 366 GLN A C 1
ATOM 2791 O O . GLN A 1 366 ? -7.425 8.497 7.343 1.00 85.25 366 GLN A O 1
ATOM 2796 N N . VAL A 1 367 ? -8.504 9.080 5.464 1.00 87.69 367 VAL A N 1
ATOM 2797 C CA . VAL A 1 367 ? -8.083 10.481 5.492 1.00 87.69 367 VAL A CA 1
ATOM 2798 C C . VAL A 1 367 ? -8.618 11.108 6.776 1.00 87.69 367 VAL A C 1
ATOM 2800 O O . VAL A 1 367 ? -9.787 10.961 7.106 1.00 87.69 367 VAL A O 1
ATOM 2803 N N . ASN A 1 368 ? -7.764 11.797 7.535 1.00 88.19 368 ASN A N 1
ATOM 2804 C CA . ASN A 1 368 ? -8.179 12.430 8.791 1.00 88.19 368 ASN A CA 1
ATOM 2805 C C . ASN A 1 368 ? -9.036 13.684 8.575 1.00 88.19 368 ASN A C 1
ATOM 2807 O O . ASN A 1 368 ? -9.703 14.103 9.502 1.00 88.19 368 ASN A O 1
ATOM 2811 N N . SER A 1 369 ? -8.997 14.305 7.403 1.00 87.19 369 SER A N 1
ATOM 2812 C CA . SER A 1 369 ? -9.793 15.489 7.070 1.00 87.19 369 SER A CA 1
ATOM 2813 C C . SER A 1 369 ? -10.974 15.127 6.179 1.00 87.19 369 SER A C 1
ATOM 2815 O O . SER A 1 369 ? -10.896 14.197 5.380 1.00 87.19 369 SER A O 1
ATOM 2817 N N . SER A 1 370 ? -12.041 15.904 6.299 1.00 85.94 370 SER A N 1
ATOM 2818 C CA . SER A 1 370 ? -13.195 15.829 5.413 1.00 85.94 370 SER A CA 1
ATOM 2819 C C . SER A 1 370 ? -12.801 16.207 3.979 1.00 85.94 370 SER A C 1
ATOM 2821 O O . SER A 1 370 ? -11.862 16.981 3.761 1.00 85.94 370 SER A O 1
ATOM 2823 N N . GLU A 1 371 ? -13.549 15.726 2.986 1.00 78.25 371 GLU A N 1
ATOM 2824 C CA . GLU A 1 371 ? -13.179 15.885 1.565 1.00 78.25 371 GLU A CA 1
ATOM 2825 C C . GLU A 1 371 ? -13.121 17.341 1.095 1.00 78.25 371 GLU A C 1
ATOM 2827 O O . GLU A 1 371 ? -12.382 17.652 0.170 1.00 78.25 371 GLU A O 1
ATOM 2832 N N . GLY A 1 372 ? -13.815 18.268 1.767 1.00 74.38 372 GLY A N 1
ATOM 2833 C CA . GLY A 1 372 ? -13.670 19.701 1.485 1.00 74.38 372 GLY A CA 1
ATOM 2834 C C . GLY A 1 372 ? -12.230 20.221 1.644 1.00 74.38 372 GLY A C 1
ATOM 2835 O O . GLY A 1 372 ? -11.886 21.237 1.051 1.00 74.38 372 GLY A O 1
ATOM 2836 N N . GLY A 1 373 ? -11.387 19.537 2.428 1.00 76.62 373 GLY A N 1
ATOM 2837 C CA . GLY A 1 373 ? -9.973 19.874 2.626 1.00 76.62 373 GLY A CA 1
ATOM 2838 C C . GLY A 1 373 ? -8.978 18.923 1.956 1.00 76.62 373 GLY A C 1
ATOM 2839 O O . GLY A 1 373 ? -7.821 19.292 1.751 1.00 76.62 373 GLY A O 1
ATOM 2840 N N . TYR A 1 374 ? -9.400 17.704 1.620 1.00 78.50 374 TYR A N 1
ATOM 2841 C CA . TYR A 1 374 ? -8.582 16.695 0.949 1.00 78.50 374 TYR A CA 1
ATOM 2842 C C . TYR A 1 374 ? -9.402 16.095 -0.190 1.00 78.50 374 TYR A C 1
ATOM 2844 O O . TYR A 1 374 ? -10.165 15.169 0.034 1.00 78.50 374 TYR A O 1
ATOM 2852 N N . CYS A 1 375 ? -9.263 16.640 -1.400 1.00 71.94 375 CYS A N 1
ATOM 2853 C CA . CYS A 1 375 ? -10.079 16.247 -2.545 1.00 71.94 375 CYS A CA 1
ATOM 2854 C C . CYS A 1 375 ? -9.198 15.879 -3.741 1.00 71.94 375 CYS A C 1
ATOM 2856 O O . CYS A 1 375 ? -8.488 16.724 -4.284 1.00 71.94 375 CYS A O 1
ATOM 2858 N N . ILE A 1 376 ? -9.271 14.621 -4.183 1.00 72.88 376 ILE A N 1
ATOM 2859 C CA . ILE A 1 376 ? -8.668 14.170 -5.452 1.00 72.88 376 ILE A CA 1
ATOM 2860 C C . ILE A 1 376 ? -9.720 14.162 -6.581 1.00 72.88 376 ILE A C 1
ATOM 2862 O O . ILE A 1 376 ? -9.389 13.974 -7.751 1.00 72.88 376 ILE A O 1
ATOM 2866 N N . LYS A 1 377 ? -11.004 14.406 -6.271 1.00 70.56 377 LYS A N 1
ATOM 2867 C CA . LYS A 1 377 ? -12.096 14.406 -7.265 1.00 70.56 377 LYS A CA 1
ATOM 2868 C C . LYS A 1 377 ? -11.946 15.472 -8.348 1.00 70.56 377 LYS A C 1
ATOM 2870 O O . LYS A 1 377 ? -12.447 15.277 -9.443 1.00 70.56 377 LYS A O 1
ATOM 2875 N N . GLU A 1 378 ? -11.229 16.560 -8.073 1.00 72.06 378 GLU A N 1
ATOM 2876 C CA . GLU A 1 378 ? -10.913 17.565 -9.098 1.00 72.06 378 GLU A CA 1
ATOM 2877 C C . GLU A 1 378 ? -10.002 17.018 -10.207 1.00 72.06 378 GLU A C 1
ATOM 2879 O O . GLU A 1 378 ? -9.989 17.556 -11.309 1.00 72.06 378 GLU A O 1
ATOM 2884 N N . LEU A 1 379 ? -9.225 15.967 -9.924 1.00 78.50 379 LEU A N 1
ATOM 2885 C CA . LEU A 1 379 ? -8.302 15.358 -10.883 1.00 78.50 379 LEU A CA 1
ATOM 2886 C C . LEU A 1 379 ? -8.866 14.104 -11.543 1.00 78.50 379 LEU A C 1
ATOM 2888 O O . LEU A 1 379 ? -8.493 13.793 -12.672 1.00 78.50 379 LEU A O 1
ATOM 2892 N N . LEU A 1 380 ? -9.678 13.346 -10.808 1.00 84.00 380 LEU A N 1
ATOM 2893 C CA . LEU A 1 380 ? -10.209 12.055 -11.231 1.00 84.00 380 LEU A CA 1
ATOM 2894 C C . LEU A 1 380 ? -11.727 12.057 -11.065 1.00 84.00 380 LEU A C 1
ATOM 2896 O O . LEU A 1 380 ? -12.205 12.225 -9.939 1.00 84.00 380 LEU A O 1
ATOM 2900 N N . GLY A 1 381 ? -12.451 11.851 -12.165 1.00 79.62 381 GLY A N 1
ATOM 2901 C CA . GLY A 1 381 ? -13.916 11.918 -12.231 1.00 79.62 381 GLY A CA 1
ATOM 2902 C C . GLY A 1 381 ? -14.592 10.576 -12.532 1.00 79.62 381 GLY A C 1
ATOM 2903 O O . GLY A 1 381 ? -13.970 9.517 -12.472 1.00 79.62 381 GLY A O 1
ATOM 2904 N N . GLU A 1 382 ? -15.881 10.612 -12.882 1.00 79.69 382 GLU A N 1
ATOM 2905 C CA . GLU A 1 382 ? -16.646 9.413 -13.279 1.00 79.69 382 GLU A CA 1
ATOM 2906 C C . GLU A 1 382 ? -16.049 8.727 -14.520 1.00 79.69 382 GLU A C 1
ATOM 2908 O O . GLU A 1 382 ? -16.007 7.500 -14.592 1.00 79.69 382 GLU A O 1
ATOM 2913 N N . GLU A 1 383 ? -15.490 9.507 -15.454 1.00 81.00 383 GLU A N 1
ATOM 2914 C CA . GLU A 1 383 ? -14.765 9.007 -16.634 1.00 81.00 383 GLU A CA 1
ATOM 2915 C C . GLU A 1 383 ? -13.534 8.155 -16.282 1.00 81.00 383 GLU A C 1
ATOM 2917 O O . GLU A 1 383 ? -13.114 7.295 -17.056 1.00 81.00 383 GLU A O 1
ATOM 2922 N N . ASP A 1 384 ? -12.985 8.338 -15.079 1.00 80.94 384 ASP A N 1
ATOM 2923 C CA . ASP A 1 384 ? -11.868 7.552 -14.563 1.00 80.94 384 ASP A CA 1
ATOM 2924 C C . ASP A 1 384 ? -12.308 6.261 -13.860 1.00 80.94 384 ASP A C 1
ATOM 2926 O O . ASP A 1 384 ? -11.454 5.509 -13.379 1.00 80.94 384 ASP A O 1
ATOM 2930 N N . GLY A 1 385 ? -13.615 5.983 -13.833 1.00 76.94 385 GLY A N 1
ATOM 2931 C CA . GLY A 1 385 ? -14.214 4.840 -13.152 1.00 76.94 385 GLY A CA 1
ATOM 2932 C C . GLY A 1 385 ? -14.564 5.108 -11.690 1.00 76.94 385 GLY A C 1
ATOM 2933 O O . GLY A 1 385 ? -14.794 4.148 -10.953 1.00 76.94 385 GLY A O 1
ATOM 2934 N N . LYS A 1 386 ? -14.600 6.379 -11.253 1.00 78.25 386 LYS A N 1
ATOM 2935 C CA . LYS A 1 386 ? -15.077 6.718 -9.908 1.00 78.25 386 LYS A CA 1
ATOM 2936 C C . LYS A 1 386 ? -16.579 6.550 -9.809 1.00 78.25 386 LYS A C 1
ATOM 2938 O O . LYS A 1 386 ? -17.335 7.089 -10.614 1.00 78.25 386 LYS A O 1
ATOM 2943 N N . ALA A 1 387 ? -17.009 5.860 -8.766 1.00 73.81 387 ALA A N 1
ATOM 2944 C CA . ALA A 1 387 ? -18.410 5.806 -8.414 1.00 73.81 387 ALA A CA 1
ATOM 2945 C C . ALA A 1 387 ? -18.840 7.072 -7.644 1.00 73.81 387 ALA A C 1
ATOM 2947 O O . ALA A 1 387 ? -18.016 7.689 -6.961 1.00 73.81 387 ALA A O 1
ATOM 2948 N N . PRO A 1 388 ? -20.140 7.428 -7.643 1.00 71.12 388 PRO A N 1
ATOM 2949 C CA . PRO A 1 388 ? -20.645 8.607 -6.927 1.00 71.12 388 PRO A CA 1
ATOM 2950 C C . PRO A 1 388 ? -20.344 8.629 -5.417 1.00 71.12 388 PRO A C 1
ATOM 2952 O O . PRO A 1 388 ? -20.338 9.689 -4.788 1.00 71.12 388 PRO A O 1
ATOM 2955 N N . TRP A 1 389 ? -20.113 7.459 -4.815 1.00 70.38 389 TRP A N 1
ATOM 2956 C CA . TRP A 1 389 ? -19.797 7.300 -3.393 1.00 70.38 389 TRP A CA 1
ATOM 2957 C C . TRP A 1 389 ? -18.297 7.263 -3.082 1.00 70.38 389 TRP A C 1
ATOM 2959 O O . TRP A 1 389 ? -17.951 7.319 -1.902 1.00 70.38 389 TRP A O 1
ATOM 2969 N N . ASP A 1 390 ? -17.421 7.178 -4.087 1.00 76.12 390 ASP A N 1
ATOM 2970 C CA . ASP A 1 390 ? -15.975 7.177 -3.858 1.00 76.12 390 ASP A CA 1
ATOM 2971 C C . ASP A 1 390 ? -15.528 8.542 -3.340 1.00 76.12 390 ASP A C 1
ATOM 2973 O O . ASP A 1 390 ? -16.042 9.581 -3.764 1.00 76.12 390 ASP A O 1
ATOM 2977 N N . ASN A 1 391 ? -14.552 8.545 -2.432 1.00 79.25 391 ASN A N 1
ATOM 2978 C CA . ASN A 1 391 ? -13.970 9.749 -1.834 1.00 79.25 391 ASN A CA 1
ATOM 2979 C C . ASN A 1 391 ? -15.034 10.758 -1.356 1.00 79.25 391 ASN A C 1
ATOM 2981 O O . ASN A 1 391 ? -15.075 11.915 -1.781 1.00 79.25 391 ASN A O 1
ATOM 2985 N N . ARG A 1 392 ? -16.029 10.284 -0.599 1.00 75.25 392 ARG A N 1
ATOM 2986 C CA . ARG A 1 392 ? -17.177 11.105 -0.175 1.00 75.25 392 ARG A CA 1
ATOM 2987 C C . ARG A 1 392 ? -16.909 11.904 1.093 1.00 75.25 392 ARG A C 1
ATOM 2989 O O . ARG A 1 392 ? -17.262 13.078 1.149 1.00 75.25 392 ARG A O 1
ATOM 2996 N N . ASP A 1 393 ? -16.348 11.243 2.094 1.00 76.94 393 ASP A N 1
ATOM 2997 C CA . ASP A 1 393 ? -15.944 11.832 3.362 1.00 76.94 393 ASP A CA 1
ATOM 2998 C C . ASP A 1 393 ? -14.920 10.907 4.024 1.00 76.94 393 ASP A C 1
ATOM 3000 O O . ASP A 1 393 ? -15.154 9.696 4.077 1.00 76.94 393 ASP A O 1
ATOM 3004 N N . HIS A 1 394 ? -13.793 11.455 4.486 1.00 82.06 394 HIS A N 1
ATOM 3005 C CA . HIS A 1 394 ? -12.680 10.692 5.061 1.00 82.06 394 HIS A CA 1
ATOM 3006 C C . HIS A 1 394 ? -12.292 9.465 4.212 1.00 82.06 394 HIS A C 1
ATOM 3008 O O . HIS A 1 394 ? -12.395 8.322 4.670 1.00 82.06 394 HIS A O 1
ATOM 3014 N N . SER A 1 395 ? -11.867 9.698 2.963 1.00 83.31 395 SER A N 1
ATOM 3015 C CA . SER A 1 395 ? -11.510 8.635 2.009 1.00 83.31 395 SER A CA 1
ATOM 3016 C C . SER A 1 395 ? -10.673 7.518 2.630 1.00 83.31 395 SER A C 1
ATOM 3018 O O . SER A 1 395 ? -9.697 7.756 3.337 1.00 83.31 395 SER A O 1
ATOM 3020 N N . THR A 1 396 ? -11.040 6.275 2.354 1.00 81.56 396 THR A N 1
ATOM 3021 C CA . THR A 1 396 ? -10.295 5.092 2.788 1.00 81.56 396 THR A CA 1
ATOM 3022 C C . THR A 1 396 ? -8.940 5.016 2.094 1.00 81.56 396 THR A C 1
ATOM 3024 O O . THR A 1 396 ? -8.758 5.519 0.986 1.00 81.56 396 THR A O 1
ATOM 3027 N N . ALA A 1 397 ? -7.992 4.304 2.703 1.00 82.69 397 ALA A N 1
ATOM 3028 C CA . ALA A 1 397 ? -6.718 3.993 2.066 1.00 82.69 397 ALA A CA 1
ATOM 3029 C C . ALA A 1 397 ? -6.916 3.321 0.702 1.00 82.69 397 ALA A C 1
ATOM 3031 O O . ALA A 1 397 ? -6.186 3.618 -0.234 1.00 82.69 397 ALA A O 1
ATOM 3032 N N . ALA A 1 398 ? -7.923 2.454 0.561 1.00 79.19 398 ALA A N 1
ATOM 3033 C CA . ALA A 1 398 ? -8.219 1.819 -0.715 1.00 79.19 398 ALA A CA 1
ATOM 3034 C C . ALA A 1 398 ? -8.629 2.835 -1.794 1.00 79.19 398 ALA A C 1
ATOM 3036 O O . ALA A 1 398 ? -8.136 2.743 -2.913 1.00 79.19 398 ALA A O 1
ATOM 3037 N N . GLU A 1 399 ? -9.489 3.804 -1.470 1.00 81.88 399 GLU A N 1
ATOM 3038 C CA . GLU A 1 399 ? -9.886 4.875 -2.397 1.00 81.88 399 GLU A CA 1
ATOM 3039 C C . GLU A 1 399 ? -8.687 5.756 -2.773 1.00 81.88 399 GLU A C 1
ATOM 3041 O O . GLU A 1 399 ? -8.376 5.897 -3.955 1.00 81.88 399 GLU A O 1
ATOM 3046 N N . VAL A 1 400 ? -7.938 6.245 -1.779 1.00 86.25 400 VAL A N 1
ATOM 3047 C CA . VAL A 1 400 ? -6.766 7.109 -2.006 1.00 86.25 400 VAL A CA 1
ATOM 3048 C C . VAL A 1 400 ? -5.693 6.405 -2.836 1.00 86.25 400 VAL A C 1
ATOM 3050 O O . VAL A 1 400 ? -5.089 6.996 -3.730 1.00 86.25 400 VAL A O 1
ATOM 3053 N N . LEU A 1 401 ? -5.425 5.130 -2.556 1.00 86.81 401 LEU A N 1
ATOM 3054 C CA . LEU A 1 401 ? -4.392 4.394 -3.270 1.00 86.81 401 LEU A CA 1
ATOM 3055 C C . LEU A 1 401 ? -4.827 4.003 -4.693 1.00 86.81 401 LEU A C 1
ATOM 3057 O O . LEU A 1 401 ? -3.991 4.038 -5.596 1.00 86.81 401 LEU A O 1
ATOM 3061 N N . LYS A 1 402 ? -6.116 3.707 -4.929 1.00 84.38 402 LYS A N 1
ATOM 3062 C CA . LYS A 1 402 ? -6.663 3.551 -6.294 1.00 84.38 402 LYS A CA 1
ATOM 3063 C C . LYS A 1 402 ? -6.503 4.835 -7.097 1.00 84.38 402 LYS A C 1
ATOM 3065 O O . LYS A 1 402 ? -6.054 4.783 -8.242 1.00 84.38 402 LYS A O 1
ATOM 3070 N N . ASP A 1 403 ? -6.787 5.972 -6.473 1.00 88.19 403 ASP A N 1
ATOM 3071 C CA . ASP A 1 403 ? -6.588 7.280 -7.084 1.00 88.19 403 ASP A CA 1
ATOM 3072 C C . ASP A 1 403 ? -5.114 7.515 -7.440 1.00 88.19 403 ASP A C 1
ATOM 3074 O O . ASP A 1 403 ? -4.805 7.978 -8.537 1.00 88.19 403 ASP A O 1
ATOM 3078 N N . PHE A 1 404 ? -4.180 7.135 -6.565 1.00 90.62 404 PHE A N 1
ATOM 3079 C CA . PHE A 1 404 ? -2.748 7.224 -6.864 1.00 90.62 404 PHE A CA 1
ATOM 3080 C C . PHE A 1 404 ? -2.290 6.286 -7.971 1.00 90.62 404 PHE A C 1
ATOM 3082 O O . PHE A 1 404 ? -1.465 6.700 -8.779 1.00 90.62 404 PHE A O 1
ATOM 3089 N N . ALA A 1 405 ? -2.814 5.064 -8.048 1.00 88.56 405 ALA A N 1
ATOM 3090 C CA . ALA A 1 405 ? -2.510 4.166 -9.159 1.00 88.56 405 ALA A CA 1
ATOM 3091 C C . ALA A 1 405 ? -2.977 4.772 -10.493 1.00 88.56 405 ALA A C 1
ATOM 3093 O O . ALA A 1 405 ? -2.212 4.824 -11.455 1.00 88.56 405 ALA A O 1
ATOM 3094 N N . LYS A 1 406 ? -4.204 5.307 -10.532 1.00 90.31 406 LYS A N 1
ATOM 3095 C CA . LYS A 1 406 ? -4.775 5.940 -11.729 1.00 90.31 406 LYS A CA 1
ATOM 3096 C C . LYS A 1 406 ? -4.010 7.200 -12.138 1.00 90.31 406 LYS A C 1
ATOM 3098 O O . LYS A 1 406 ? -3.670 7.368 -13.308 1.00 90.31 406 LYS A O 1
ATOM 3103 N N . LEU A 1 407 ? -3.719 8.078 -11.179 1.00 91.19 407 LEU A N 1
ATOM 3104 C CA . LEU A 1 407 ? -2.959 9.301 -11.430 1.00 91.19 407 LEU A CA 1
ATOM 3105 C C . LEU A 1 407 ? -1.510 8.990 -11.827 1.00 91.19 407 LEU A C 1
ATOM 3107 O O . LEU A 1 407 ? -0.964 9.647 -12.710 1.00 91.19 407 LEU A O 1
ATOM 3111 N N . GLY A 1 408 ? -0.913 7.967 -11.218 1.00 92.00 408 GLY A N 1
ATOM 3112 C CA . GLY A 1 408 ? 0.405 7.460 -11.572 1.00 92.00 408 GLY A CA 1
ATOM 3113 C C . GLY A 1 408 ? 0.465 6.944 -13.010 1.00 92.00 408 GLY A C 1
ATOM 3114 O O . GLY A 1 408 ? 1.379 7.323 -13.733 1.00 92.00 408 GLY A O 1
ATOM 3115 N N . ASP A 1 409 ? -0.521 6.159 -13.461 1.00 89.94 409 ASP A N 1
ATOM 3116 C CA . ASP A 1 409 ? -0.597 5.707 -14.861 1.00 89.94 409 ASP A CA 1
ATOM 3117 C C . ASP A 1 409 ? -0.774 6.880 -15.838 1.00 89.94 409 ASP A C 1
ATOM 3119 O O . ASP A 1 409 ? -0.096 6.933 -16.864 1.00 89.94 409 ASP A O 1
ATOM 3123 N N . ARG A 1 410 ? -1.608 7.872 -15.494 1.00 90.56 410 ARG A N 1
ATOM 3124 C CA . ARG A 1 410 ? -1.780 9.095 -16.299 1.00 90.56 410 ARG A CA 1
ATOM 3125 C C . ARG A 1 410 ? -0.483 9.903 -16.423 1.00 90.56 410 ARG A C 1
ATOM 3127 O O . ARG A 1 410 ? -0.251 10.535 -17.448 1.00 90.56 410 ARG A O 1
ATOM 3134 N N . LEU A 1 411 ? 0.345 9.904 -15.380 1.00 92.31 411 LEU A N 1
ATOM 3135 C CA . LEU A 1 411 ? 1.599 10.659 -15.304 1.00 92.31 411 LEU A CA 1
ATOM 3136 C C . LEU A 1 411 ? 2.843 9.795 -15.558 1.00 92.31 411 LEU A C 1
ATOM 3138 O O . LEU A 1 411 ? 3.955 10.264 -15.315 1.00 92.31 411 LEU A O 1
ATOM 3142 N N . LYS A 1 412 ? 2.697 8.551 -16.029 1.00 91.06 412 LYS A N 1
ATOM 3143 C CA . LYS A 1 412 ? 3.808 7.586 -16.108 1.00 91.06 412 LYS A CA 1
ATOM 3144 C C . LYS A 1 412 ? 4.987 8.066 -16.949 1.00 91.06 412 LYS A C 1
ATOM 3146 O O . LYS A 1 412 ? 6.125 7.787 -16.596 1.00 91.06 412 LYS A O 1
ATOM 3151 N N . ASP A 1 413 ? 4.726 8.854 -17.989 1.00 91.12 413 ASP A N 1
ATOM 3152 C CA . ASP A 1 413 ? 5.768 9.409 -18.862 1.00 91.12 413 ASP A CA 1
ATOM 3153 C C . ASP A 1 413 ? 6.533 10.580 -18.215 1.00 91.12 413 ASP A C 1
ATOM 3155 O O . ASP A 1 413 ? 7.581 10.997 -18.707 1.00 91.12 413 ASP A O 1
ATOM 3159 N N . HIS A 1 414 ? 6.036 11.096 -17.087 1.00 94.56 414 HIS A N 1
ATOM 3160 C CA . HIS A 1 414 ? 6.675 12.142 -16.293 1.00 94.56 414 HIS A CA 1
ATOM 3161 C C . HIS A 1 414 ? 7.343 11.610 -15.018 1.00 94.56 414 HIS A C 1
ATOM 3163 O O . HIS A 1 414 ? 8.125 12.343 -14.414 1.00 94.56 414 HIS A O 1
ATOM 3169 N N . ILE A 1 415 ? 7.030 10.387 -14.568 1.00 95.06 415 ILE A N 1
ATOM 3170 C CA . ILE A 1 415 ? 7.486 9.849 -13.277 1.00 95.06 415 ILE A CA 1
ATOM 3171 C C . ILE A 1 415 ? 8.603 8.824 -13.466 1.00 95.06 415 ILE A C 1
ATOM 3173 O O . ILE A 1 415 ? 8.413 7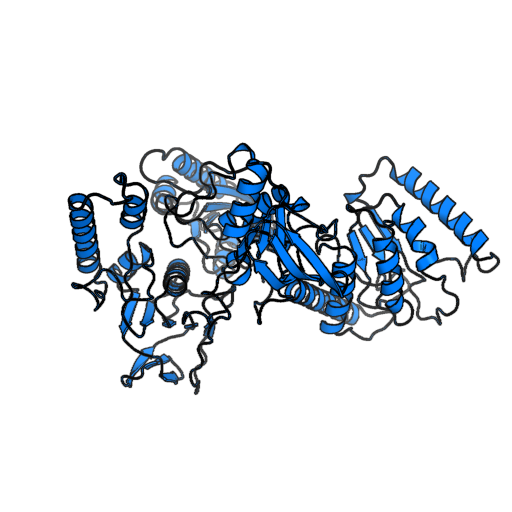.753 -14.035 1.00 95.06 415 ILE A O 1
ATOM 3177 N N . PHE A 1 416 ? 9.758 9.116 -12.873 1.00 93.69 416 PHE A N 1
ATOM 3178 C CA . PHE A 1 416 ? 10.940 8.264 -12.886 1.00 93.69 416 PHE A CA 1
ATOM 3179 C C . PHE A 1 416 ? 11.162 7.663 -11.494 1.00 93.69 416 PHE A C 1
ATOM 3181 O O . PHE A 1 416 ? 11.675 8.322 -10.588 1.00 93.69 416 PHE A O 1
ATOM 3188 N N . THR A 1 417 ? 10.750 6.405 -11.327 1.00 91.06 417 THR A N 1
ATOM 3189 C CA . THR A 1 417 ? 10.891 5.635 -10.081 1.00 91.06 417 THR A CA 1
ATOM 3190 C C . THR A 1 417 ? 12.300 5.065 -9.904 1.00 91.06 417 THR A C 1
ATOM 3192 O O . THR A 1 417 ? 13.081 4.925 -10.855 1.00 91.06 417 THR A O 1
ATOM 3195 N N . SER A 1 418 ? 12.627 4.714 -8.659 1.00 87.25 418 SER A N 1
ATOM 3196 C CA . SER A 1 418 ? 13.962 4.298 -8.215 1.00 87.25 418 SER A CA 1
ATOM 3197 C C . SER A 1 418 ? 15.056 5.343 -8.485 1.00 87.25 418 SER A C 1
ATOM 3199 O O . SER A 1 418 ? 16.231 4.989 -8.592 1.00 87.25 418 SER A O 1
ATOM 3201 N N . VAL A 1 419 ? 14.693 6.625 -8.581 1.00 91.50 419 VAL A N 1
ATOM 3202 C CA . VAL A 1 419 ? 15.611 7.748 -8.803 1.00 91.50 419 VAL A CA 1
ATOM 3203 C C . VAL A 1 419 ? 15.694 8.600 -7.545 1.00 91.50 419 VAL A C 1
ATOM 3205 O O . VAL A 1 419 ? 14.770 9.329 -7.189 1.00 91.50 419 VAL A O 1
ATOM 3208 N N . ARG A 1 420 ? 16.828 8.515 -6.851 1.00 92.94 420 ARG A N 1
ATOM 3209 C CA . ARG A 1 420 ? 17.067 9.278 -5.625 1.00 92.94 420 ARG A CA 1
ATOM 3210 C C . ARG A 1 420 ? 17.768 10.581 -5.963 1.00 92.94 420 ARG A C 1
ATOM 3212 O O . ARG A 1 420 ? 18.899 10.563 -6.435 1.00 92.94 420 ARG A O 1
ATOM 3219 N N . VAL A 1 421 ? 17.142 11.710 -5.655 1.00 95.62 421 VAL A N 1
ATOM 3220 C CA . VAL A 1 421 ? 17.823 13.008 -5.708 1.00 95.62 421 VAL A CA 1
ATOM 3221 C C . VAL A 1 421 ? 18.831 13.092 -4.564 1.00 95.62 421 VAL A C 1
ATOM 3223 O O . VAL A 1 421 ? 18.477 12.914 -3.401 1.00 95.62 421 VAL A O 1
ATOM 3226 N N . VAL A 1 422 ? 20.091 13.350 -4.906 1.00 95.88 422 VAL A N 1
ATOM 3227 C CA . VAL A 1 422 ? 21.207 13.460 -3.956 1.00 95.88 422 VAL A CA 1
ATOM 3228 C C . VAL A 1 422 ? 21.463 14.916 -3.598 1.00 95.88 422 VAL A C 1
ATOM 3230 O O . VAL A 1 422 ? 21.710 15.242 -2.438 1.00 95.88 422 VAL A O 1
ATOM 3233 N N . LYS A 1 423 ? 21.427 15.805 -4.595 1.00 96.62 423 LYS A N 1
ATOM 3234 C CA . LYS A 1 423 ? 21.751 17.219 -4.406 1.00 96.62 423 LYS A CA 1
ATOM 3235 C C . LYS A 1 423 ? 21.073 18.083 -5.457 1.00 96.62 423 LYS A C 1
ATOM 3237 O O . LYS A 1 423 ? 20.948 17.680 -6.609 1.00 96.62 423 LYS A O 1
ATOM 3242 N N . ILE A 1 424 ? 20.702 19.292 -5.060 1.00 97.12 424 ILE A N 1
ATOM 3243 C CA . ILE A 1 424 ? 20.233 20.345 -5.959 1.00 97.12 424 ILE A CA 1
ATOM 3244 C C . ILE A 1 424 ? 21.211 21.509 -5.831 1.00 97.12 424 ILE A C 1
ATOM 3246 O O . ILE A 1 424 ? 21.546 21.926 -4.722 1.00 97.12 424 ILE A O 1
ATOM 3250 N N . LEU A 1 425 ? 21.703 21.990 -6.965 1.00 96.56 425 LEU A N 1
ATOM 3251 C CA . LEU A 1 425 ? 22.594 23.139 -7.083 1.00 96.56 425 LEU A CA 1
ATOM 3252 C C . LEU A 1 425 ? 21.903 24.168 -7.967 1.00 96.56 425 LEU A C 1
ATOM 3254 O O . LEU A 1 425 ? 21.307 23.782 -8.965 1.00 96.56 425 LEU A O 1
ATOM 3258 N N . GLY A 1 426 ? 21.979 25.453 -7.649 1.00 91.25 426 GLY A N 1
ATOM 3259 C CA . GLY A 1 426 ? 21.438 26.478 -8.536 1.00 91.25 426 GLY A CA 1
ATOM 3260 C C . GLY A 1 426 ? 21.044 27.756 -7.825 1.00 91.25 426 GLY A C 1
ATOM 3261 O O . GLY A 1 426 ? 20.756 27.753 -6.629 1.00 91.25 426 GLY A O 1
ATOM 3262 N N . GLU A 1 427 ? 21.006 28.833 -8.599 1.00 82.75 427 GLU A N 1
ATOM 3263 C CA . GLU A 1 427 ? 20.576 30.165 -8.187 1.00 82.75 427 GLU A CA 1
ATOM 3264 C C . GLU A 1 427 ? 19.800 30.815 -9.346 1.00 82.75 427 GLU A C 1
ATOM 3266 O O . GLU A 1 427 ? 19.996 30.478 -10.515 1.00 82.75 427 GLU A O 1
ATOM 3271 N N . HIS A 1 428 ? 18.892 31.741 -9.027 1.00 84.50 428 HIS A N 1
ATOM 3272 C CA . HIS A 1 428 ? 18.188 32.585 -10.006 1.00 84.50 428 HIS A CA 1
ATOM 3273 C C . HIS A 1 428 ? 17.443 31.851 -11.144 1.00 84.50 428 HIS A C 1
ATOM 3275 O O . HIS A 1 428 ? 17.410 32.329 -12.276 1.00 84.50 428 HIS A O 1
ATOM 3281 N N . GLY A 1 429 ? 16.801 30.713 -10.856 1.00 78.12 429 GLY A N 1
ATOM 3282 C CA . GLY A 1 429 ? 15.948 30.025 -11.836 1.00 78.12 429 GLY A CA 1
ATOM 3283 C C . GLY A 1 429 ? 16.702 29.150 -12.840 1.00 78.12 429 GLY A C 1
ATOM 3284 O O . GLY A 1 429 ? 16.152 28.833 -13.890 1.00 78.12 429 GLY A O 1
ATOM 3285 N N . ASN A 1 430 ? 17.940 28.758 -12.520 1.00 92.50 430 ASN A N 1
ATOM 3286 C CA . ASN A 1 430 ? 18.667 27.684 -13.192 1.00 92.50 430 ASN A CA 1
ATOM 3287 C C . ASN A 1 430 ? 19.190 26.707 -12.138 1.00 92.50 430 ASN A C 1
ATOM 3289 O O . ASN A 1 430 ? 19.968 27.087 -11.260 1.00 92.50 430 ASN A O 1
ATOM 3293 N N . TYR A 1 431 ? 18.761 25.452 -12.227 1.00 97.62 431 TYR A N 1
ATOM 3294 C CA . TYR A 1 431 ? 19.075 24.406 -11.267 1.00 97.62 431 TYR A CA 1
ATOM 3295 C C . TYR A 1 431 ? 19.633 23.165 -11.956 1.00 97.62 431 TYR A C 1
ATOM 3297 O O . TYR A 1 431 ? 19.117 22.696 -12.966 1.00 97.62 431 TYR A O 1
ATOM 3305 N N . THR A 1 432 ? 20.651 22.585 -11.338 1.00 97.62 432 THR A N 1
ATOM 3306 C CA . THR A 1 432 ? 21.209 21.277 -11.648 1.00 97.62 432 THR A CA 1
ATOM 3307 C C . THR A 1 432 ? 20.830 20.299 -10.540 1.00 97.62 432 THR A C 1
ATOM 3309 O O . THR A 1 432 ? 21.194 20.483 -9.376 1.00 97.62 432 THR A O 1
ATOM 3312 N N . VAL A 1 433 ? 20.119 19.235 -10.902 1.00 98.06 433 VAL A N 1
ATOM 3313 C CA . VAL A 1 433 ? 19.703 18.162 -9.995 1.00 98.06 433 VAL A CA 1
ATOM 3314 C C . VAL A 1 433 ? 20.602 16.950 -10.212 1.00 98.06 433 VAL A C 1
ATOM 3316 O O . VAL A 1 433 ? 20.643 16.387 -11.304 1.00 98.06 433 VAL A O 1
ATOM 3319 N N . LEU A 1 434 ? 21.327 16.552 -9.168 1.00 97.88 434 LEU A N 1
ATOM 3320 C CA . LEU A 1 434 ? 22.149 15.343 -9.135 1.00 97.88 434 LEU A CA 1
ATOM 3321 C C . LEU A 1 434 ? 21.329 14.197 -8.545 1.00 97.88 434 LEU A C 1
ATOM 3323 O O . LEU A 1 434 ? 20.753 14.348 -7.461 1.00 97.88 434 LEU A O 1
ATOM 3327 N N . PHE A 1 435 ? 21.299 13.052 -9.222 1.00 96.31 435 PHE A N 1
ATOM 3328 C CA . PHE A 1 435 ? 20.519 11.895 -8.789 1.00 96.31 435 PHE A CA 1
ATOM 3329 C C . PHE A 1 435 ? 21.258 10.565 -8.969 1.00 96.31 435 PHE A C 1
ATOM 3331 O O . PHE A 1 435 ? 22.160 10.440 -9.793 1.00 96.31 435 PHE A O 1
ATOM 3338 N N . GLU A 1 436 ? 20.844 9.563 -8.199 1.00 93.75 436 GLU A N 1
ATOM 3339 C CA . GLU A 1 436 ? 21.239 8.160 -8.327 1.00 93.75 436 GLU A CA 1
ATOM 3340 C C . GLU A 1 436 ? 20.085 7.359 -8.926 1.00 93.75 436 GLU A C 1
ATOM 3342 O O . GLU A 1 436 ? 18.996 7.284 -8.347 1.00 93.75 436 GLU A O 1
ATOM 3347 N N . ASP A 1 437 ? 20.341 6.709 -10.053 1.00 88.56 437 ASP A N 1
ATOM 3348 C CA . ASP A 1 437 ? 19.408 5.800 -10.697 1.00 88.56 437 ASP A CA 1
ATOM 3349 C C . ASP A 1 437 ? 19.637 4.365 -10.204 1.00 88.56 437 ASP A C 1
ATOM 3351 O O . ASP A 1 437 ? 20.663 3.738 -10.471 1.00 88.56 437 ASP A O 1
ATOM 3355 N N . GLY A 1 438 ? 18.667 3.836 -9.457 1.00 78.25 438 GLY A N 1
ATOM 3356 C CA . GLY A 1 438 ? 18.705 2.481 -8.913 1.00 78.25 438 GLY A CA 1
ATOM 3357 C C . GLY A 1 438 ? 18.501 1.364 -9.941 1.00 78.25 438 GLY A C 1
ATOM 3358 O O . GLY A 1 438 ? 18.765 0.212 -9.606 1.00 78.25 438 GLY A O 1
ATOM 3359 N N . PHE A 1 439 ? 18.044 1.663 -11.163 1.00 72.94 439 PHE A N 1
ATOM 3360 C CA . PHE A 1 439 ? 17.908 0.655 -12.223 1.00 72.94 439 PHE A CA 1
ATOM 3361 C C . PHE A 1 439 ? 19.208 0.470 -13.009 1.00 72.94 439 PHE A C 1
ATOM 3363 O O . PHE A 1 439 ? 19.625 -0.663 -13.240 1.00 72.94 439 PHE A O 1
ATOM 3370 N N . SER A 1 440 ? 19.867 1.562 -13.401 1.00 73.25 440 SER A N 1
ATOM 3371 C CA . SER A 1 440 ? 21.166 1.510 -14.087 1.00 73.25 440 SER A CA 1
ATOM 3372 C C . SER A 1 440 ? 22.355 1.387 -13.130 1.00 73.25 440 SER A C 1
ATOM 3374 O O . SER A 1 440 ? 23.467 1.126 -13.585 1.00 73.25 440 SER A O 1
ATOM 3376 N N . ASN A 1 441 ? 22.142 1.595 -11.824 1.00 76.19 441 ASN A N 1
ATOM 3377 C CA . ASN A 1 441 ? 23.200 1.778 -10.828 1.00 76.19 441 ASN A CA 1
ATOM 3378 C C . ASN A 1 441 ? 24.202 2.876 -11.232 1.00 76.19 441 ASN A C 1
ATOM 3380 O O . ASN A 1 441 ? 25.408 2.734 -11.031 1.00 76.19 441 ASN A O 1
ATOM 3384 N N . SER A 1 442 ? 23.706 3.974 -11.811 1.00 84.38 442 SER A N 1
ATOM 3385 C CA . SER A 1 442 ? 24.526 5.106 -12.253 1.00 84.38 442 SER A CA 1
ATOM 3386 C C . SER A 1 442 ? 24.082 6.420 -11.615 1.00 84.38 442 SER A C 1
ATOM 3388 O O . SER A 1 442 ? 22.927 6.590 -11.225 1.00 84.38 442 SER A O 1
ATOM 3390 N N . ALA A 1 443 ? 25.001 7.380 -11.538 1.00 92.56 443 ALA A N 1
ATOM 3391 C CA . ALA A 1 443 ? 24.655 8.765 -11.246 1.00 92.56 443 ALA A CA 1
ATOM 3392 C C . ALA A 1 443 ? 24.185 9.477 -12.524 1.00 92.56 443 ALA A C 1
ATOM 3394 O O . ALA A 1 443 ? 24.604 9.125 -13.628 1.00 92.56 443 ALA A O 1
ATOM 3395 N N . GLY A 1 444 ? 23.333 10.485 -12.367 1.00 93.81 444 GLY A N 1
ATOM 3396 C CA . GLY A 1 444 ? 22.830 11.313 -13.454 1.00 93.81 444 GLY A CA 1
ATOM 3397 C C . GLY A 1 444 ? 22.683 12.778 -13.054 1.00 93.81 444 GLY A C 1
ATOM 3398 O O . GLY A 1 444 ? 22.746 13.142 -11.875 1.00 93.81 444 GLY A O 1
ATOM 3399 N N . VAL A 1 445 ? 22.514 13.621 -14.072 1.00 96.19 445 VAL A N 1
ATOM 3400 C CA . VAL A 1 445 ? 22.390 15.075 -13.949 1.00 96.19 445 VAL A CA 1
ATOM 3401 C C . VAL A 1 445 ? 21.199 15.538 -14.780 1.00 96.19 445 VAL A C 1
ATOM 3403 O O . VAL A 1 445 ? 21.084 15.151 -15.940 1.00 96.19 445 VAL A O 1
ATOM 3406 N N . LEU A 1 446 ? 20.340 16.375 -14.198 1.00 97.31 446 LEU A N 1
ATOM 3407 C CA . LEU A 1 446 ? 19.173 16.957 -14.864 1.00 97.31 446 LEU A CA 1
ATOM 3408 C C . LEU A 1 446 ? 19.187 18.482 -14.701 1.00 97.31 446 LEU A C 1
ATOM 3410 O O . LEU A 1 446 ? 19.287 18.985 -13.581 1.00 97.31 446 LEU A O 1
ATOM 3414 N N . GLN A 1 447 ? 19.096 19.215 -15.811 1.00 97.88 447 GLN A N 1
ATOM 3415 C CA . GLN A 1 447 ? 19.027 20.682 -15.820 1.00 97.88 447 GLN A CA 1
ATOM 3416 C C . GLN A 1 447 ? 17.583 21.188 -15.851 1.00 97.88 447 GLN A C 1
ATOM 3418 O O . GLN A 1 447 ? 16.780 20.727 -16.660 1.00 97.88 447 GLN A O 1
ATOM 3423 N N . CYS A 1 448 ? 17.246 22.162 -15.009 1.00 97.50 448 CYS A N 1
ATOM 3424 C CA . CYS A 1 448 ? 15.894 22.710 -14.959 1.00 97.50 448 CYS A CA 1
ATOM 3425 C C . CYS A 1 448 ? 15.815 24.171 -14.531 1.00 97.50 448 CYS A C 1
ATOM 3427 O O . CYS A 1 448 ? 16.792 24.757 -14.070 1.00 97.50 448 CYS A O 1
ATOM 3429 N N . ARG A 1 449 ? 14.628 24.765 -14.692 1.00 95.94 449 ARG A N 1
ATOM 3430 C CA . ARG A 1 449 ? 14.356 26.170 -14.349 1.00 95.94 449 ARG A CA 1
ATOM 3431 C C . ARG A 1 449 ? 13.727 26.330 -12.968 1.00 95.94 449 ARG A C 1
ATOM 3433 O O . ARG A 1 449 ? 13.874 27.370 -12.332 1.00 95.94 449 ARG A O 1
ATOM 3440 N N . GLY A 1 450 ? 13.045 25.294 -12.484 1.00 95.62 450 GLY A N 1
ATOM 3441 C CA . GLY A 1 450 ? 12.446 25.262 -11.155 1.00 95.62 450 GLY A CA 1
ATOM 3442 C C . GLY A 1 450 ? 12.482 23.872 -10.535 1.00 95.62 450 GLY A C 1
ATOM 3443 O O . GLY A 1 450 ? 12.401 22.862 -11.233 1.00 95.62 450 GLY A O 1
ATOM 3444 N N . VAL A 1 451 ? 12.571 23.830 -9.205 1.00 96.69 451 VAL A N 1
ATOM 3445 C CA . VAL A 1 451 ? 12.498 22.591 -8.428 1.00 96.69 451 VAL A CA 1
ATOM 3446 C C . VAL A 1 451 ? 11.401 22.707 -7.376 1.00 96.69 451 VAL A C 1
ATOM 3448 O O . VAL A 1 451 ? 11.358 23.684 -6.631 1.00 96.69 451 VAL A O 1
ATOM 3451 N N . VAL A 1 452 ? 10.537 21.696 -7.287 1.00 96.44 452 VAL A N 1
ATOM 3452 C CA . VAL A 1 452 ? 9.499 21.592 -6.254 1.00 96.44 452 VAL A CA 1
ATOM 3453 C C . VAL A 1 452 ? 9.793 20.394 -5.357 1.00 96.44 452 VAL A C 1
ATOM 3455 O O . VAL A 1 452 ? 9.812 19.247 -5.806 1.00 96.44 452 VAL A O 1
ATOM 3458 N N . LEU A 1 453 ? 10.017 20.653 -4.068 1.00 95.19 453 LEU A N 1
ATOM 3459 C CA . LEU A 1 453 ? 10.304 19.616 -3.078 1.00 95.19 453 LEU A CA 1
ATOM 3460 C C . LEU A 1 453 ? 9.002 19.056 -2.498 1.00 95.19 453 LEU A C 1
ATOM 3462 O O . LEU A 1 453 ? 8.337 19.705 -1.696 1.00 95.19 453 LEU A O 1
ATOM 3466 N N . CYS A 1 454 ? 8.656 17.828 -2.877 1.00 94.50 454 CYS A N 1
ATOM 3467 C CA . CYS A 1 454 ? 7.486 17.088 -2.394 1.00 94.50 454 CYS A CA 1
ATOM 3468 C C . CYS A 1 454 ? 7.899 15.918 -1.480 1.00 94.50 454 CYS A C 1
ATOM 3470 O O . CYS A 1 454 ? 7.321 14.834 -1.532 1.00 94.50 454 CYS A O 1
ATOM 3472 N N . ILE A 1 455 ? 8.904 16.156 -0.631 1.00 86.94 455 ILE A N 1
ATOM 3473 C CA . ILE A 1 455 ? 9.631 15.125 0.132 1.00 86.94 455 ILE A CA 1
ATOM 3474 C C . ILE A 1 455 ? 9.090 14.846 1.546 1.00 86.94 455 ILE A C 1
ATOM 3476 O O . ILE A 1 455 ? 9.498 13.863 2.144 1.00 86.94 455 ILE A O 1
ATOM 3480 N N . ASN A 1 456 ? 8.156 15.664 2.056 1.00 81.06 456 ASN A N 1
ATOM 3481 C CA . ASN A 1 456 ? 7.557 15.570 3.402 1.00 81.06 456 ASN A CA 1
ATOM 3482 C C . ASN A 1 456 ? 8.570 15.397 4.561 1.00 81.06 456 ASN A C 1
ATOM 3484 O O . ASN A 1 456 ? 8.843 14.282 4.990 1.00 81.06 456 ASN A O 1
ATOM 3488 N N . ASP A 1 457 ? 9.010 16.504 5.168 1.00 78.00 457 ASP A N 1
ATOM 3489 C CA . ASP A 1 457 ? 10.005 16.529 6.259 1.00 78.00 457 ASP A CA 1
ATOM 3490 C C . ASP A 1 457 ? 9.482 16.073 7.644 1.00 78.00 457 ASP A C 1
ATOM 3492 O O . ASP A 1 457 ? 10.216 16.066 8.639 1.00 78.00 457 ASP A O 1
ATOM 3496 N N . ARG A 1 458 ? 8.182 15.765 7.763 1.00 76.31 458 ARG A N 1
ATOM 3497 C CA . ARG A 1 458 ? 7.527 15.503 9.061 1.00 76.31 458 ARG A CA 1
ATOM 3498 C C . ARG A 1 458 ? 7.306 14.031 9.372 1.00 76.31 458 ARG A C 1
ATOM 3500 O O . ARG A 1 458 ? 7.050 13.708 10.530 1.00 76.31 458 ARG A O 1
ATOM 3507 N N . VAL A 1 459 ? 7.336 13.168 8.360 1.00 77.50 459 VAL A N 1
ATOM 3508 C CA . VAL A 1 459 ? 6.976 11.749 8.485 1.00 77.50 459 VAL A CA 1
ATOM 3509 C C . VAL A 1 459 ? 8.130 10.897 7.961 1.00 77.50 459 VAL A C 1
ATOM 3511 O O . VAL A 1 459 ? 8.070 10.367 6.854 1.00 77.50 459 VAL A O 1
ATOM 3514 N N . GLY A 1 460 ? 9.193 10.810 8.765 1.00 77.62 460 GLY A N 1
ATOM 3515 C CA . GLY A 1 460 ? 10.316 9.895 8.575 1.00 77.62 460 GLY A CA 1
ATOM 3516 C C . GLY A 1 460 ? 9.999 8.504 9.121 1.00 77.62 460 GLY A C 1
ATOM 3517 O O . GLY A 1 460 ? 8.914 7.981 8.877 1.00 77.62 460 GLY A O 1
ATOM 3518 N N . LEU A 1 461 ? 10.932 7.898 9.855 1.00 80.50 461 LEU A N 1
ATOM 3519 C CA . LEU A 1 461 ? 10.757 6.573 10.458 1.00 80.50 461 LEU A CA 1
ATOM 3520 C C . LEU A 1 461 ? 9.717 6.569 11.588 1.00 80.50 461 LEU A C 1
ATOM 3522 O O . LEU A 1 461 ? 9.741 7.485 12.414 1.00 80.50 461 LEU A O 1
ATOM 3526 N N . PRO A 1 462 ? 8.833 5.557 11.689 1.00 81.81 462 PRO A N 1
ATOM 3527 C CA . PRO A 1 462 ? 7.991 5.384 12.868 1.00 81.81 462 PRO A CA 1
ATOM 3528 C C . PRO A 1 462 ? 8.854 5.221 14.121 1.00 81.81 462 PRO A C 1
ATOM 3530 O O . PRO A 1 462 ? 9.818 4.458 14.130 1.00 81.81 462 PRO A O 1
ATOM 3533 N N . ARG A 1 463 ? 8.502 5.922 15.200 1.00 86.75 463 ARG A N 1
ATOM 3534 C CA . ARG A 1 463 ? 9.177 5.734 16.488 1.00 86.75 463 ARG A CA 1
ATOM 3535 C C . ARG A 1 463 ? 8.638 4.458 17.145 1.00 86.75 463 ARG A C 1
ATOM 3537 O O . ARG A 1 463 ? 7.423 4.370 17.329 1.00 86.75 463 ARG A O 1
ATOM 3544 N N . PRO A 1 464 ? 9.495 3.500 17.535 1.00 82.00 464 PRO A N 1
ATOM 3545 C CA . PRO A 1 464 ? 9.039 2.246 18.119 1.00 82.00 464 PRO A CA 1
ATOM 3546 C C . PRO A 1 464 ? 8.608 2.436 19.574 1.00 82.00 464 PRO A C 1
ATOM 3548 O O . PRO A 1 464 ? 9.259 3.154 20.341 1.00 82.00 464 PRO A O 1
ATOM 3551 N N . LEU A 1 465 ? 7.558 1.729 19.995 1.00 87.12 465 LEU A N 1
ATOM 3552 C CA . LEU A 1 465 ? 7.212 1.641 21.414 1.00 87.12 465 LEU A CA 1
ATOM 3553 C C . LEU A 1 465 ? 8.239 0.769 22.158 1.00 87.12 465 LEU A C 1
ATOM 3555 O O . LEU A 1 465 ? 8.104 -0.453 22.249 1.00 87.12 465 LEU A O 1
ATOM 3559 N N . SER A 1 466 ? 9.273 1.417 22.692 1.00 86.50 466 SER A N 1
ATOM 3560 C CA . SER A 1 466 ? 10.352 0.770 23.440 1.00 86.50 466 SER A CA 1
ATOM 3561 C C . SER A 1 466 ? 10.130 0.919 24.944 1.00 86.50 466 SER A C 1
ATOM 3563 O O . SER A 1 466 ? 10.562 1.893 25.558 1.00 86.50 466 SER A O 1
ATOM 3565 N N . VAL A 1 467 ? 9.419 -0.044 25.531 1.00 90.25 467 VAL A N 1
ATOM 3566 C CA . VAL A 1 467 ? 9.212 -0.152 26.982 1.00 90.25 467 VAL A CA 1
ATOM 3567 C C . VAL A 1 467 ? 9.636 -1.544 27.463 1.00 90.25 467 VAL A C 1
ATOM 3569 O O . VAL A 1 467 ? 9.417 -2.518 26.731 1.00 90.25 467 VAL A O 1
ATOM 3572 N N . PRO A 1 468 ? 10.234 -1.673 28.664 1.00 94.25 468 PRO A N 1
ATOM 3573 C CA . PRO A 1 468 ? 10.548 -2.967 29.256 1.00 94.25 468 PRO A CA 1
ATOM 3574 C C . PRO A 1 468 ? 9.321 -3.879 29.308 1.00 94.25 468 PRO A C 1
ATOM 3576 O O . PRO A 1 468 ? 8.219 -3.438 29.646 1.00 94.25 468 PRO A O 1
ATOM 3579 N N . ARG A 1 469 ? 9.528 -5.154 28.975 1.00 92.94 469 ARG A N 1
ATOM 3580 C CA . ARG A 1 469 ? 8.507 -6.204 29.029 1.00 92.94 469 ARG A CA 1
ATOM 3581 C C . ARG A 1 469 ? 8.995 -7.266 29.999 1.00 92.94 469 ARG A C 1
ATOM 3583 O O . ARG A 1 469 ? 10.035 -7.865 29.748 1.00 92.94 469 ARG A O 1
ATOM 3590 N N . GLU A 1 470 ? 8.279 -7.456 31.096 1.00 90.06 470 GLU A N 1
ATOM 3591 C CA . GLU A 1 470 ? 8.629 -8.468 32.094 1.00 90.06 470 GLU A CA 1
ATOM 3592 C C . GLU A 1 470 ? 8.070 -9.825 31.662 1.00 90.06 470 GLU A C 1
ATOM 3594 O O . GLU A 1 470 ? 8.754 -10.599 30.999 1.00 90.06 470 GLU A O 1
ATOM 3599 N N . ASP A 1 471 ? 6.801 -10.081 31.957 1.00 91.00 471 ASP A N 1
ATOM 3600 C CA . ASP A 1 471 ? 6.091 -11.324 31.646 1.00 91.00 471 ASP A CA 1
ATOM 3601 C C . ASP A 1 471 ? 4.802 -11.089 30.837 1.00 91.00 471 ASP A C 1
ATOM 3603 O O . ASP A 1 471 ? 3.924 -11.951 30.782 1.00 91.00 471 ASP A O 1
ATOM 3607 N N . PHE A 1 472 ? 4.681 -9.928 30.179 1.00 95.00 472 PHE A N 1
ATOM 3608 C CA . PHE A 1 472 ? 3.531 -9.602 29.333 1.00 95.00 472 PHE A CA 1
ATOM 3609 C C . PHE A 1 472 ? 3.432 -10.558 28.137 1.00 95.00 472 PHE A C 1
ATOM 3611 O O . PHE A 1 472 ? 4.257 -10.522 27.223 1.00 95.00 472 PHE A O 1
ATOM 3618 N N . ALA A 1 473 ? 2.386 -11.383 28.135 1.00 90.44 473 ALA A N 1
ATOM 3619 C CA . ALA A 1 473 ? 2.103 -12.349 27.073 1.00 90.44 473 ALA A CA 1
ATOM 3620 C C . ALA A 1 473 ? 1.180 -11.794 25.968 1.00 90.44 473 ALA A C 1
ATOM 3622 O O . ALA A 1 473 ? 0.877 -12.499 25.004 1.00 90.44 473 ALA A O 1
ATOM 3623 N N . GLY A 1 474 ? 0.703 -10.554 26.119 1.00 93.19 474 GLY A N 1
ATOM 3624 C CA . GLY A 1 474 ? -0.168 -9.896 25.150 1.00 93.19 474 GLY A CA 1
ATOM 3625 C C . GLY A 1 474 ? 0.561 -9.415 23.892 1.00 93.19 474 GLY A C 1
ATOM 3626 O O . GLY A 1 474 ? 1.773 -9.562 23.724 1.00 93.19 474 GLY A O 1
ATOM 3627 N N . VAL A 1 475 ? -0.199 -8.812 22.981 1.00 94.12 475 VAL A N 1
ATOM 3628 C CA . VAL A 1 475 ? 0.324 -8.332 21.694 1.00 94.12 475 VAL A CA 1
ATOM 3629 C C . VAL A 1 475 ? 0.879 -6.918 21.851 1.00 94.12 475 VAL A C 1
ATOM 3631 O O . VAL A 1 475 ? 0.202 -6.045 22.383 1.00 94.12 475 VAL A O 1
ATOM 3634 N N . VAL A 1 476 ? 2.087 -6.668 21.341 1.00 93.81 476 VAL A N 1
ATOM 3635 C CA . VAL A 1 476 ? 2.659 -5.317 21.223 1.00 93.81 476 VAL A CA 1
ATOM 3636 C C . VAL A 1 476 ? 3.060 -5.076 19.776 1.00 93.81 476 VAL A C 1
ATOM 3638 O O . VAL A 1 476 ? 3.886 -5.820 19.245 1.00 93.81 476 VAL A O 1
ATOM 3641 N N . ALA A 1 477 ? 2.496 -4.048 19.151 1.00 90.56 477 ALA A N 1
ATOM 3642 C CA . ALA A 1 477 ? 2.758 -3.719 17.751 1.00 90.56 477 ALA A CA 1
ATOM 3643 C C . ALA A 1 477 ? 2.651 -2.212 17.494 1.00 90.56 477 ALA A C 1
ATOM 3645 O O . ALA A 1 477 ? 2.082 -1.473 18.297 1.00 90.56 477 ALA A O 1
ATOM 3646 N N . ASP A 1 478 ? 3.173 -1.755 16.360 1.00 88.81 478 ASP A N 1
ATOM 3647 C CA . ASP A 1 478 ? 3.000 -0.374 15.911 1.00 88.81 478 ASP A CA 1
ATOM 3648 C C . ASP A 1 478 ? 1.621 -0.178 15.262 1.00 88.81 478 ASP A C 1
ATOM 3650 O O . ASP A 1 478 ? 1.073 -1.079 14.632 1.00 88.81 478 ASP A O 1
ATOM 3654 N N . GLY A 1 479 ? 1.050 1.020 15.380 1.00 88.25 479 GLY A N 1
ATOM 3655 C CA . GLY A 1 479 ? -0.254 1.368 14.797 1.00 88.25 479 GLY A CA 1
ATOM 3656 C C . GLY A 1 479 ? -0.202 1.742 13.314 1.00 88.25 479 GLY A C 1
ATOM 3657 O O . GLY A 1 479 ? -1.083 2.440 12.817 1.00 88.25 479 GLY A O 1
ATOM 3658 N N . THR A 1 480 ? 0.855 1.355 12.608 1.00 86.25 480 THR A N 1
ATOM 3659 C CA . THR A 1 480 ? 1.072 1.698 11.196 1.00 86.25 480 THR A CA 1
ATOM 3660 C C . THR A 1 480 ? 1.434 0.451 10.407 1.00 86.25 480 THR A C 1
ATOM 3662 O O . THR A 1 480 ? 1.789 -0.583 10.991 1.00 86.25 480 THR A O 1
ATOM 3665 N N . SER A 1 481 ? 1.432 0.575 9.078 1.00 77.00 481 SER A N 1
ATOM 3666 C CA . SER A 1 481 ? 2.086 -0.407 8.210 1.00 77.00 481 SER A CA 1
ATOM 3667 C C . SER A 1 481 ? 1.480 -1.817 8.305 1.00 77.00 481 SER A C 1
ATOM 3669 O O . SER A 1 481 ? 2.188 -2.805 8.136 1.00 77.00 481 SER A O 1
ATOM 3671 N N . ASP A 1 482 ? 0.183 -1.920 8.622 1.00 77.06 482 ASP A N 1
ATOM 3672 C CA . ASP A 1 482 ? -0.548 -3.180 8.812 1.00 77.06 482 ASP A CA 1
ATOM 3673 C C . ASP A 1 482 ? 0.109 -4.136 9.831 1.00 77.06 482 ASP A C 1
ATOM 3675 O O . ASP A 1 482 ? -0.077 -5.353 9.784 1.00 77.06 482 ASP A O 1
ATOM 3679 N N . SER A 1 483 ? 0.841 -3.601 10.817 1.00 79.25 483 SER A N 1
ATOM 3680 C CA . SER A 1 483 ? 1.526 -4.414 11.842 1.00 79.25 483 SER A CA 1
ATOM 3681 C C . SER A 1 483 ? 0.566 -5.236 12.717 1.00 79.25 483 SER A C 1
ATOM 3683 O O . SER A 1 483 ? 0.989 -6.167 13.399 1.00 79.25 483 SER A O 1
ATOM 3685 N N . LEU A 1 484 ? -0.725 -4.899 12.681 1.00 79.62 484 LEU A N 1
ATOM 3686 C CA . LEU A 1 484 ? -1.826 -5.561 13.384 1.00 79.62 484 LEU A CA 1
ATOM 3687 C C . LEU A 1 484 ? -2.782 -6.302 12.429 1.00 79.62 484 LEU A C 1
ATOM 3689 O O . LEU A 1 484 ? -3.887 -6.672 12.825 1.00 79.62 484 LEU A O 1
ATOM 3693 N N . ALA A 1 485 ? -2.391 -6.528 11.171 1.00 72.44 485 ALA A N 1
ATOM 3694 C CA . ALA A 1 485 ? -3.201 -7.301 10.234 1.00 72.44 485 ALA A CA 1
ATOM 3695 C C . ALA A 1 485 ? -3.448 -8.725 10.762 1.00 72.44 485 ALA A C 1
ATOM 3697 O O . ALA A 1 485 ? -2.520 -9.435 11.150 1.00 72.44 485 ALA A O 1
ATOM 3698 N N . GLY A 1 486 ? -4.716 -9.148 10.774 1.00 69.19 486 GLY A N 1
ATOM 3699 C CA . GLY A 1 486 ? -5.125 -10.466 11.276 1.00 69.19 486 GLY A CA 1
ATOM 3700 C C . GLY A 1 486 ? -5.265 -10.563 12.795 1.00 69.19 486 GLY A C 1
ATOM 3701 O O . GLY A 1 486 ? -5.526 -11.650 13.307 1.00 69.19 486 GLY A O 1
ATOM 3702 N N . MET A 1 487 ? -5.105 -9.454 13.518 1.00 79.38 487 MET A N 1
ATOM 3703 C CA . MET A 1 487 ? -5.317 -9.411 14.959 1.00 79.38 487 MET A CA 1
ATOM 3704 C C . MET A 1 487 ? -6.806 -9.590 15.307 1.00 79.38 487 MET A C 1
ATOM 3706 O O . MET A 1 487 ? -7.677 -8.986 14.684 1.00 79.38 487 MET A O 1
ATOM 3710 N N . ASP A 1 488 ? -7.103 -10.428 16.305 1.00 78.50 488 ASP A N 1
ATOM 3711 C CA . ASP A 1 488 ? -8.463 -10.619 16.822 1.00 78.50 488 ASP A CA 1
ATOM 3712 C C . ASP A 1 488 ? -8.757 -9.669 17.990 1.00 78.50 488 ASP A C 1
ATOM 3714 O O . ASP A 1 488 ? -8.415 -9.949 19.144 1.00 78.50 488 ASP A O 1
ATOM 3718 N N . TRP A 1 489 ? -9.404 -8.545 17.683 1.00 83.12 489 TRP A N 1
ATOM 3719 C CA . TRP A 1 489 ? -9.706 -7.476 18.641 1.00 83.12 489 TRP A CA 1
ATOM 3720 C C . TRP A 1 489 ? -10.844 -7.814 19.602 1.00 83.12 489 TRP A C 1
ATOM 3722 O O . TRP A 1 489 ? -11.026 -7.125 20.606 1.00 83.12 489 TRP A O 1
ATOM 3732 N N . ARG A 1 490 ? -11.628 -8.858 19.328 1.00 78.69 490 ARG A N 1
ATOM 3733 C CA . ARG A 1 490 ? -12.901 -9.082 20.016 1.00 78.69 490 ARG A CA 1
ATOM 3734 C C . ARG A 1 490 ? -12.707 -9.370 21.491 1.00 78.69 490 ARG A C 1
ATOM 3736 O O . ARG A 1 490 ? -11.938 -10.244 21.888 1.00 78.69 490 ARG A O 1
ATOM 3743 N N . GLY A 1 491 ? -13.434 -8.620 22.311 1.00 83.38 491 GLY A N 1
ATOM 3744 C CA . GLY A 1 491 ? -13.371 -8.754 23.762 1.00 83.38 491 GLY A CA 1
ATOM 3745 C C . GLY A 1 491 ? -12.035 -8.315 24.374 1.00 83.38 491 GLY A C 1
ATOM 3746 O O . GLY A 1 491 ? -11.871 -8.429 25.585 1.00 83.38 491 GLY A O 1
ATOM 3747 N N . LYS A 1 492 ? -11.083 -7.818 23.572 1.00 94.38 492 LYS A N 1
ATOM 3748 C CA . LYS A 1 492 ? -9.757 -7.425 24.049 1.00 94.38 492 LYS A CA 1
ATOM 3749 C C . LYS A 1 492 ? -9.795 -6.061 24.717 1.00 94.38 492 LYS A C 1
ATOM 3751 O O . LYS A 1 492 ? -10.551 -5.173 24.315 1.00 94.38 492 LYS A O 1
ATOM 3756 N N . ARG A 1 493 ? -8.935 -5.904 25.715 1.00 97.88 493 ARG A N 1
ATOM 3757 C CA . ARG A 1 493 ? -8.608 -4.635 26.364 1.00 97.88 493 ARG A CA 1
ATOM 3758 C C . ARG A 1 493 ? -7.370 -4.068 25.685 1.00 97.88 493 ARG A C 1
ATOM 3760 O O . ARG A 1 493 ? -6.314 -4.704 25.683 1.00 97.88 493 ARG A O 1
ATOM 3767 N N . VAL A 1 494 ? -7.501 -2.895 25.085 1.00 98.38 494 VAL A N 1
ATOM 3768 C CA . VAL A 1 494 ? -6.474 -2.320 24.214 1.00 98.38 494 VAL A CA 1
ATOM 3769 C C . VAL A 1 494 ? -5.916 -1.053 24.840 1.00 98.38 494 VAL A C 1
ATOM 3771 O O . VAL A 1 494 ? -6.673 -0.170 25.232 1.00 98.38 494 VAL A O 1
ATOM 3774 N N . ILE A 1 495 ? -4.594 -0.924 24.874 1.00 98.31 495 ILE A N 1
ATOM 3775 C CA . ILE A 1 495 ? -3.919 0.348 25.131 1.00 98.31 495 ILE A CA 1
ATOM 3776 C C . ILE A 1 495 ? -3.389 0.902 23.813 1.00 98.31 495 ILE A C 1
ATOM 3778 O O . ILE A 1 495 ? -2.700 0.205 23.072 1.00 98.31 495 ILE A O 1
ATOM 3782 N N . ILE A 1 496 ? -3.668 2.173 23.538 1.00 97.69 496 ILE A N 1
ATOM 3783 C CA . ILE A 1 496 ? -3.102 2.912 22.409 1.00 97.69 496 ILE A CA 1
ATOM 3784 C C . ILE A 1 496 ? -2.193 4.004 22.965 1.00 97.69 496 ILE A C 1
ATOM 3786 O O . ILE A 1 496 ? -2.645 4.914 23.657 1.00 97.69 496 ILE A O 1
ATOM 3790 N N . ALA A 1 497 ? -0.897 3.898 22.681 1.00 96.56 497 ALA A N 1
ATOM 3791 C CA . ALA A 1 497 ? 0.121 4.830 23.144 1.00 96.56 497 ALA A CA 1
ATOM 3792 C C . ALA A 1 497 ? 0.306 5.966 22.130 1.00 96.56 497 ALA A C 1
ATOM 3794 O O . ALA A 1 497 ? 0.763 5.743 21.012 1.00 96.56 497 ALA A O 1
ATOM 3795 N N . GLY A 1 498 ? -0.005 7.195 22.529 1.00 93.31 498 GLY A N 1
ATOM 3796 C CA . GLY A 1 498 ? -0.026 8.377 21.670 1.00 93.31 498 GLY A CA 1
ATOM 3797 C C . GLY A 1 498 ? -1.446 8.849 21.363 1.00 93.31 498 GLY A C 1
ATOM 3798 O O . GLY A 1 498 ? -2.418 8.134 21.566 1.00 93.31 498 GLY A O 1
ATOM 3799 N N . MET A 1 499 ? -1.570 10.089 20.887 1.00 92.00 499 MET A N 1
ATOM 3800 C CA . MET A 1 499 ? -2.870 10.743 20.662 1.00 92.00 499 MET A CA 1
ATOM 3801 C C . MET A 1 499 ? -2.872 11.611 19.390 1.00 92.00 499 MET A C 1
ATOM 3803 O O . MET A 1 499 ? -3.464 12.687 19.343 1.00 92.00 499 MET A O 1
ATOM 3807 N N . GLY A 1 500 ? -2.128 11.175 18.368 1.00 89.50 500 GLY A N 1
ATOM 3808 C CA . GLY A 1 500 ? -2.148 11.767 17.024 1.00 89.50 500 GLY A CA 1
ATOM 3809 C C . GLY A 1 500 ? -3.158 11.083 16.096 1.00 89.50 500 GLY A C 1
ATOM 3810 O O . GLY A 1 500 ? -3.856 10.160 16.509 1.00 89.50 500 GLY A O 1
ATOM 3811 N N . ALA A 1 501 ? -3.178 11.475 14.818 1.00 88.25 501 ALA A N 1
ATOM 3812 C CA . ALA A 1 501 ? -4.124 10.941 13.830 1.00 88.25 501 ALA A CA 1
ATOM 3813 C C . ALA A 1 501 ? -4.089 9.401 13.728 1.00 88.25 501 ALA A C 1
ATOM 3815 O O . ALA A 1 501 ? -5.135 8.763 13.790 1.00 88.25 501 ALA A O 1
ATOM 3816 N N . PHE A 1 502 ? -2.895 8.793 13.690 1.00 89.88 502 PHE A N 1
ATOM 3817 C CA . PHE A 1 502 ? -2.751 7.329 13.703 1.00 89.88 502 PHE A CA 1
ATOM 3818 C C . PHE A 1 502 ? -3.302 6.681 14.981 1.00 89.88 502 PHE A C 1
ATOM 3820 O O . PHE A 1 502 ? -3.861 5.592 14.916 1.00 89.88 502 PHE A O 1
ATOM 3827 N N . ALA A 1 503 ? -3.193 7.338 16.140 1.00 93.75 503 ALA A N 1
ATOM 3828 C CA . ALA A 1 503 ? -3.764 6.810 17.378 1.00 93.75 503 ALA A CA 1
ATOM 3829 C C . ALA A 1 503 ? -5.295 6.782 17.309 1.00 93.75 503 ALA A C 1
ATOM 3831 O O . ALA A 1 503 ? -5.911 5.777 17.640 1.00 93.75 503 ALA A O 1
ATOM 3832 N N . VAL A 1 504 ? -5.903 7.868 16.829 1.00 92.62 504 VAL A N 1
ATOM 3833 C CA . VAL A 1 504 ? -7.362 7.990 16.683 1.00 92.62 504 VAL A CA 1
ATOM 3834 C C . VAL A 1 504 ? -7.906 7.011 15.643 1.00 92.62 504 VAL A C 1
ATOM 3836 O O . VAL A 1 504 ? -8.964 6.419 15.849 1.00 92.62 504 VAL A O 1
ATOM 3839 N N . GLU A 1 505 ? -7.159 6.778 14.567 1.00 90.56 505 GLU A N 1
ATOM 3840 C CA . GLU A 1 505 ? -7.447 5.711 13.612 1.00 90.56 505 GLU A CA 1
ATOM 3841 C C . GLU A 1 505 ? -7.413 4.327 14.271 1.00 90.56 505 GLU A C 1
ATOM 3843 O O . GLU A 1 505 ? -8.365 3.569 14.126 1.00 90.56 505 GLU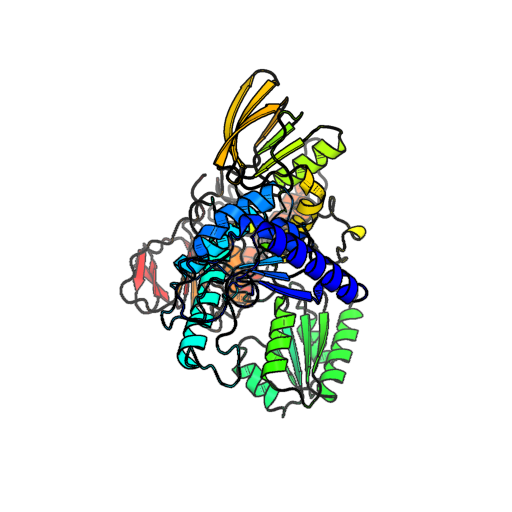 A O 1
ATOM 3848 N N . ASN A 1 506 ? -6.368 3.996 15.035 1.00 93.50 506 ASN A N 1
ATOM 3849 C CA . ASN A 1 506 ? -6.289 2.688 15.693 1.00 93.50 506 ASN A CA 1
ATOM 3850 C C . ASN A 1 506 ? -7.366 2.517 16.777 1.00 93.50 506 ASN A C 1
ATOM 3852 O O . ASN A 1 506 ? -7.836 1.402 16.986 1.00 93.50 506 ASN A O 1
ATOM 3856 N N . VAL A 1 507 ? -7.806 3.604 17.428 1.00 95.06 507 VAL A N 1
ATOM 3857 C CA . VAL A 1 507 ? -8.979 3.588 18.321 1.00 95.06 507 VAL A CA 1
ATOM 3858 C C . VAL A 1 507 ? -10.218 3.167 17.540 1.00 95.06 507 VAL A C 1
ATOM 3860 O O . VAL A 1 507 ? -10.932 2.269 17.984 1.00 95.06 507 VAL A O 1
ATOM 3863 N N . ARG A 1 508 ? -10.455 3.782 16.373 1.00 90.12 508 ARG A N 1
ATOM 3864 C CA . ARG A 1 508 ? -11.562 3.411 15.484 1.00 90.12 508 ARG A CA 1
ATOM 3865 C C . ARG A 1 508 ? -11.469 1.935 15.103 1.00 90.12 508 ARG A C 1
ATOM 3867 O O . ARG A 1 508 ? -12.411 1.199 15.369 1.00 90.12 508 ARG A O 1
ATOM 3874 N N . THR A 1 509 ? -10.325 1.499 14.574 1.00 86.56 509 THR A N 1
ATOM 3875 C CA . THR A 1 509 ? -10.102 0.112 14.144 1.00 86.56 509 THR A CA 1
ATOM 3876 C C . THR A 1 509 ? -10.366 -0.883 15.273 1.00 86.56 509 THR A C 1
ATOM 3878 O O . THR A 1 509 ? -11.118 -1.834 15.081 1.00 86.56 509 THR A O 1
ATOM 3881 N N . ALA A 1 510 ? -9.814 -0.653 16.467 1.00 89.81 510 ALA A N 1
ATOM 3882 C CA . ALA A 1 510 ? -10.013 -1.538 17.612 1.00 89.81 510 ALA A CA 1
ATOM 3883 C C . ALA A 1 510 ? -11.493 -1.645 18.017 1.00 89.81 510 ALA A C 1
ATOM 3885 O O . ALA A 1 510 ? -12.003 -2.744 18.239 1.00 89.81 510 ALA A O 1
ATOM 3886 N N . LEU A 1 511 ? -12.195 -0.511 18.102 1.00 87.38 511 LEU A N 1
ATOM 3887 C CA . LEU A 1 511 ? -13.600 -0.465 18.512 1.00 87.38 511 LEU A CA 1
ATOM 3888 C C . LEU A 1 511 ? -14.530 -1.094 17.470 1.00 87.38 511 LEU A C 1
ATOM 3890 O O . LEU A 1 511 ? -15.389 -1.898 17.833 1.00 87.38 511 LEU A O 1
ATOM 3894 N N . GLU A 1 512 ? -14.346 -0.767 16.190 1.00 79.75 512 GLU A N 1
ATOM 3895 C CA . GLU A 1 512 ? -15.130 -1.331 15.082 1.00 79.75 512 GLU A CA 1
ATOM 3896 C C . GLU A 1 512 ? -14.917 -2.843 14.945 1.00 79.75 512 GLU A C 1
ATOM 3898 O O . GLU A 1 512 ? -15.851 -3.566 14.604 1.00 79.75 512 GLU A O 1
ATOM 3903 N N . GLN A 1 513 ? -13.720 -3.339 15.280 1.00 76.44 513 GLN A N 1
ATOM 3904 C CA . GLN A 1 513 ? -13.403 -4.772 15.280 1.00 76.44 513 GLN A CA 1
ATOM 3905 C C . GLN A 1 513 ? -13.754 -5.486 16.598 1.00 76.44 513 GLN A C 1
ATOM 3907 O O . GLN A 1 513 ? -13.488 -6.678 16.756 1.00 76.44 513 GLN A O 1
ATOM 3912 N N . GLY A 1 514 ? -14.420 -4.800 17.532 1.00 76.44 514 GLY A N 1
ATOM 3913 C CA . GLY A 1 514 ? -15.066 -5.432 18.682 1.00 76.44 514 GLY A CA 1
ATOM 3914 C C . GLY A 1 514 ? -14.243 -5.474 19.967 1.00 76.44 514 GLY A C 1
ATOM 3915 O O . GLY A 1 514 ? -14.552 -6.290 20.843 1.00 76.44 514 GLY A O 1
ATOM 3916 N N . ALA A 1 515 ? -13.238 -4.606 20.122 1.00 87.81 515 ALA A N 1
ATOM 3917 C CA . ALA A 1 515 ? -12.574 -4.408 21.409 1.00 87.81 515 ALA A CA 1
ATOM 3918 C C . ALA A 1 515 ? -13.600 -4.171 22.532 1.00 87.81 515 ALA A C 1
ATOM 3920 O O . ALA A 1 515 ? -14.607 -3.467 22.365 1.00 87.81 515 ALA A O 1
ATOM 3921 N N . ALA A 1 516 ? -13.353 -4.796 23.686 1.00 91.75 516 ALA A N 1
ATOM 3922 C CA . ALA A 1 516 ? -14.183 -4.596 24.870 1.00 91.75 516 ALA A CA 1
ATOM 3923 C C . ALA A 1 516 ? -13.993 -3.179 25.412 1.00 91.75 516 ALA A C 1
ATOM 3925 O O . ALA A 1 516 ? -14.969 -2.502 25.734 1.00 91.75 516 ALA A O 1
ATOM 3926 N N . GLU A 1 517 ? -12.736 -2.744 25.472 1.00 97.06 517 GLU A N 1
ATOM 3927 C CA . GLU A 1 517 ? -12.330 -1.448 25.992 1.00 97.06 517 GLU A CA 1
ATOM 3928 C C . GLU A 1 517 ? -11.046 -0.970 25.306 1.00 97.06 517 GLU A C 1
ATOM 3930 O O . GLU A 1 517 ? -10.147 -1.766 25.019 1.00 97.06 517 GLU A O 1
ATOM 3935 N N . VAL A 1 518 ? -10.947 0.342 25.088 1.00 98.38 518 VAL A N 1
ATOM 3936 C CA . VAL A 1 518 ? -9.750 1.019 24.591 1.00 98.38 518 VAL A CA 1
ATOM 3937 C C . VAL A 1 518 ? -9.333 2.124 25.563 1.00 98.38 518 VAL A C 1
ATOM 3939 O O . VAL A 1 518 ? -10.142 2.950 25.985 1.00 98.38 518 VAL A O 1
ATOM 3942 N N . VAL A 1 519 ? -8.046 2.168 25.898 1.00 98.19 519 VAL A N 1
ATOM 3943 C CA . VAL A 1 519 ? -7.433 3.205 26.731 1.00 98.19 519 VAL A CA 1
ATOM 3944 C C . VAL A 1 519 ? -6.374 3.927 25.917 1.00 98.19 519 VAL A C 1
ATOM 3946 O O . VAL A 1 519 ? -5.388 3.323 25.498 1.00 98.19 519 VAL A O 1
ATOM 3949 N N . VAL A 1 520 ? -6.549 5.228 25.709 1.00 97.81 520 VAL A N 1
ATOM 3950 C CA . VAL A 1 520 ? -5.543 6.052 25.030 1.00 97.81 520 VAL A CA 1
ATOM 3951 C C . VAL A 1 520 ? -4.637 6.690 26.070 1.00 97.81 520 VAL A C 1
ATOM 3953 O O . VAL A 1 520 ? -5.109 7.426 26.933 1.00 97.81 520 VAL A O 1
ATOM 3956 N N . VAL A 1 521 ? -3.338 6.424 25.977 1.00 96.62 521 VAL A N 1
ATOM 3957 C CA . VAL A 1 521 ? -2.315 6.977 26.870 1.00 96.62 521 VAL A CA 1
ATOM 3958 C C . VAL A 1 521 ? -1.482 7.979 26.084 1.00 96.62 521 VAL A C 1
ATOM 3960 O O . VAL A 1 521 ? -0.726 7.606 25.188 1.00 96.62 521 VAL A O 1
ATOM 3963 N N . GLY A 1 522 ? -1.623 9.263 26.398 1.00 93.31 522 GLY A N 1
ATOM 3964 C CA . GLY A 1 522 ? -0.874 10.343 25.758 1.00 93.31 522 GLY A CA 1
ATOM 3965 C C . GLY A 1 522 ? -0.179 11.220 26.788 1.00 93.31 522 GLY A C 1
ATOM 3966 O O . GLY A 1 522 ? -0.662 11.386 27.895 1.00 93.31 522 GLY A O 1
ATOM 3967 N N . ARG A 1 523 ? 0.934 11.862 26.424 1.00 90.88 523 ARG A N 1
ATOM 3968 C CA . ARG A 1 523 ? 1.628 12.799 27.335 1.00 90.88 523 ARG A CA 1
ATOM 3969 C C . ARG A 1 523 ? 0.791 14.032 27.691 1.00 90.88 523 ARG A C 1
ATOM 3971 O O . ARG A 1 523 ? 1.049 14.687 28.693 1.00 90.88 523 ARG A O 1
ATOM 3978 N N . ARG A 1 524 ? -0.139 14.393 26.806 1.00 89.94 524 ARG A N 1
ATOM 3979 C CA . ARG A 1 524 ? -1.092 15.508 26.901 1.00 89.94 524 ARG A CA 1
ATOM 3980 C C . ARG A 1 524 ? -2.334 15.124 26.109 1.00 89.94 524 ARG A C 1
ATOM 3982 O O . ARG A 1 524 ? -2.202 14.375 25.131 1.00 89.94 524 ARG A O 1
ATOM 3989 N N . HIS A 1 525 ? -3.495 15.661 26.464 1.00 91.31 525 HIS A N 1
ATOM 3990 C CA . HIS A 1 525 ? -4.712 15.376 25.718 1.00 91.31 525 HIS A CA 1
ATOM 3991 C C . HIS A 1 525 ? -4.737 16.164 24.399 1.00 91.31 525 HIS A C 1
ATOM 3993 O O . HIS A 1 525 ? -4.584 17.383 24.349 1.00 91.31 525 HIS A O 1
ATOM 3999 N N . GLY A 1 526 ? -4.897 15.441 23.293 1.00 90.31 526 GLY A N 1
ATOM 4000 C CA . GLY A 1 526 ? -5.121 16.010 21.970 1.00 90.31 526 GLY A CA 1
ATOM 4001 C C . GLY A 1 526 ? -6.575 16.436 21.769 1.00 90.31 526 GLY A C 1
ATOM 4002 O O . GLY A 1 526 ? -7.494 15.919 22.400 1.00 90.31 526 GLY A O 1
ATOM 4003 N N . THR A 1 527 ? -6.789 17.362 20.842 1.00 92.50 527 THR A N 1
ATOM 4004 C CA . THR A 1 527 ? -8.130 17.824 20.477 1.00 92.50 527 THR A CA 1
ATOM 4005 C C . THR A 1 527 ? -8.710 16.948 19.370 1.00 92.50 527 THR A C 1
ATOM 4007 O O . THR A 1 527 ? -8.083 16.787 18.318 1.00 92.50 527 THR A O 1
ATOM 4010 N N . ILE A 1 528 ? -9.911 16.418 19.600 1.00 94.31 528 ILE A N 1
ATOM 4011 C CA . ILE A 1 528 ? -10.654 15.564 18.672 1.00 94.31 528 ILE A CA 1
ATOM 4012 C C . ILE A 1 528 ? -11.876 16.317 18.176 1.00 94.31 528 ILE A C 1
ATOM 4014 O O . ILE A 1 528 ? -12.670 16.793 18.982 1.00 94.31 528 ILE A O 1
ATOM 4018 N N . CYS A 1 529 ? -12.014 16.452 16.864 1.00 93.56 529 CYS A N 1
ATOM 4019 C CA . CYS A 1 529 ? -13.106 17.147 16.194 1.00 93.56 529 CYS A CA 1
ATOM 4020 C C . CYS A 1 529 ? -14.149 16.141 15.689 1.00 93.56 529 CYS A C 1
ATOM 4022 O O . CYS A 1 529 ? -13.760 15.104 15.151 1.00 93.56 529 CYS A O 1
ATOM 4024 N N . PRO A 1 530 ? -15.459 16.399 15.839 1.00 92.69 530 PRO A N 1
ATOM 4025 C CA . PRO A 1 530 ? -16.467 15.606 15.145 1.00 92.69 530 PRO A CA 1
ATOM 4026 C C . PRO A 1 530 ? -16.446 15.924 13.645 1.00 92.69 530 PRO A C 1
ATOM 4028 O O . PRO A 1 530 ? -16.230 17.081 13.257 1.00 92.69 530 PRO A O 1
ATOM 4031 N N . LYS A 1 531 ? -16.719 14.919 12.807 1.00 88.56 531 LYS A N 1
ATOM 4032 C CA . LYS A 1 531 ? -16.638 15.026 11.338 1.00 88.56 531 LYS A CA 1
ATOM 4033 C C . LYS A 1 531 ? -17.473 16.188 10.805 1.00 88.56 531 LYS A C 1
ATOM 4035 O O . LYS A 1 531 ? -17.006 16.977 9.996 1.00 88.56 531 LYS A O 1
ATOM 4040 N N . ALA A 1 532 ? -18.678 16.386 11.345 1.00 87.94 532 ALA A N 1
ATOM 4041 C CA . ALA A 1 532 ? -19.562 17.476 10.928 1.00 87.94 532 ALA A CA 1
ATOM 4042 C C . ALA A 1 532 ? -18.944 18.877 11.112 1.00 87.94 532 ALA A C 1
ATOM 4044 O O . ALA A 1 532 ? -19.137 19.753 10.270 1.00 87.94 532 ALA A O 1
ATOM 4045 N N . ILE A 1 533 ? -18.204 19.111 12.202 1.00 90.81 533 ILE A N 1
ATOM 4046 C CA . ILE A 1 533 ? -17.542 20.404 12.435 1.00 90.81 533 ILE A CA 1
ATOM 4047 C C . ILE A 1 533 ? -16.319 20.541 11.529 1.00 90.81 533 ILE A C 1
ATOM 4049 O O . ILE A 1 533 ? -16.083 21.622 10.994 1.00 90.81 533 ILE A O 1
ATOM 4053 N N . ASP A 1 534 ? -15.571 19.456 11.321 1.00 90.50 534 ASP A N 1
ATOM 4054 C CA . ASP A 1 534 ? -14.459 19.428 10.370 1.00 90.50 534 ASP A CA 1
ATOM 4055 C C . ASP A 1 534 ? -14.926 19.757 8.941 1.00 90.50 534 ASP A C 1
ATOM 4057 O O . ASP A 1 534 ? -14.391 20.672 8.319 1.00 90.50 534 ASP A O 1
ATOM 4061 N N . TYR A 1 535 ? -16.006 19.132 8.469 1.00 87.81 535 TYR A N 1
ATOM 4062 C CA . TYR A 1 535 ? -16.595 19.412 7.160 1.00 87.81 535 TYR A CA 1
ATOM 4063 C C . TYR A 1 535 ? -17.018 20.877 7.026 1.00 87.81 535 TYR A C 1
ATOM 4065 O O . TYR A 1 535 ? -16.624 21.563 6.079 1.00 87.81 535 TYR A O 1
ATOM 4073 N N . LEU A 1 536 ? -17.762 21.396 8.012 1.00 88.06 536 LEU A N 1
ATOM 4074 C CA . LEU A 1 536 ? -18.174 22.800 8.036 1.00 88.06 536 LEU A CA 1
ATOM 4075 C C . LEU A 1 536 ? -16.980 23.757 8.032 1.00 88.06 536 LEU A C 1
ATOM 4077 O O . LEU A 1 536 ? -17.103 24.854 7.492 1.00 88.06 536 LEU A O 1
ATOM 4081 N N . ASN A 1 537 ? -15.839 23.378 8.613 1.00 86.44 537 ASN A N 1
ATOM 4082 C CA . ASN A 1 537 ? -14.639 24.207 8.566 1.00 86.44 537 ASN A CA 1
ATOM 4083 C C . ASN A 1 537 ? -14.106 24.389 7.146 1.00 86.44 537 ASN A C 1
ATOM 4085 O O . ASN A 1 537 ? -13.609 25.471 6.858 1.00 86.44 537 ASN A O 1
ATOM 4089 N N . PHE A 1 538 ? -14.243 23.391 6.274 1.00 86.06 538 PHE A N 1
ATOM 4090 C CA . PHE A 1 538 ? -13.760 23.477 4.897 1.00 86.06 538 PHE A CA 1
ATOM 4091 C C . PHE A 1 538 ? -14.758 24.119 3.932 1.00 86.06 538 PHE A C 1
ATOM 4093 O O . PHE A 1 538 ? -14.339 24.811 3.011 1.00 86.06 538 PHE A O 1
ATOM 4100 N N . VAL A 1 539 ? -16.067 23.920 4.130 1.00 85.69 539 VAL A N 1
ATOM 4101 C CA . VAL A 1 539 ? -17.082 24.408 3.172 1.00 85.69 539 VAL A CA 1
ATOM 4102 C C . VAL A 1 539 ? -17.658 25.778 3.508 1.00 85.69 539 VAL A C 1
ATOM 4104 O O . VAL A 1 539 ? -18.330 26.386 2.674 1.00 85.69 539 VAL A O 1
ATOM 4107 N N . LYS A 1 540 ? -17.455 26.275 4.733 1.00 87.12 540 LYS A N 1
ATOM 4108 C CA . LYS A 1 540 ? -17.985 27.590 5.104 1.00 87.12 540 LYS A CA 1
ATOM 4109 C C . LYS A 1 540 ? -17.254 28.692 4.316 1.00 87.12 540 LYS A C 1
ATOM 4111 O O . LYS A 1 540 ? -16.033 28.613 4.166 1.00 87.12 540 LYS A O 1
ATOM 4116 N N . PRO A 1 541 ? -17.963 29.742 3.864 1.00 84.94 541 PRO A N 1
ATOM 4117 C CA . PRO A 1 541 ? -17.348 30.828 3.110 1.00 84.94 541 PRO A CA 1
ATOM 4118 C C . PRO A 1 541 ? -16.167 31.468 3.846 1.00 84.94 541 PRO A C 1
ATOM 4120 O O . PRO A 1 541 ? -16.131 31.520 5.083 1.00 84.94 541 PRO A O 1
ATOM 4123 N N . TRP A 1 542 ? -15.213 31.983 3.078 1.00 87.50 542 TRP A N 1
ATOM 4124 C CA . TRP A 1 542 ? -14.122 32.817 3.567 1.00 87.50 542 TRP A CA 1
ATOM 4125 C C . TRP A 1 542 ? -14.115 34.166 2.848 1.00 87.50 542 TRP A C 1
ATOM 4127 O O . TRP A 1 542 ? -14.594 34.287 1.721 1.00 87.50 542 TRP A O 1
ATOM 4137 N N . ASP A 1 543 ? -13.589 35.185 3.520 1.00 88.31 543 ASP A N 1
ATOM 4138 C CA . ASP A 1 543 ? -13.360 36.501 2.929 1.00 88.31 543 ASP A CA 1
ATOM 4139 C C . ASP A 1 543 ? -12.132 36.507 1.996 1.00 88.31 543 ASP A C 1
ATOM 4141 O O . ASP A 1 543 ? -11.404 35.521 1.868 1.00 88.31 543 ASP A O 1
ATOM 4145 N N . GLU A 1 544 ? -11.855 37.646 1.362 1.00 90.12 544 GLU A N 1
ATOM 4146 C CA . GLU A 1 544 ? -10.698 37.842 0.469 1.00 90.12 544 GLU A CA 1
ATOM 4147 C C . GLU A 1 544 ? -9.334 37.598 1.147 1.00 90.12 544 GLU A C 1
ATOM 4149 O O . GLU A 1 544 ? -8.309 37.487 0.476 1.00 90.12 544 GLU A O 1
ATOM 4154 N N . LYS A 1 545 ? -9.298 37.510 2.483 1.00 89.69 545 LYS A N 1
ATOM 4155 C CA . LYS A 1 545 ? -8.106 37.216 3.290 1.00 89.69 545 LYS A CA 1
ATOM 4156 C C . LYS A 1 545 ? -8.097 35.772 3.795 1.00 89.69 545 LYS A C 1
ATOM 4158 O O . LYS A 1 545 ? -7.317 35.462 4.699 1.00 89.69 545 LYS A O 1
ATOM 4163 N N . TYR A 1 546 ? -8.941 34.907 3.230 1.00 83.50 546 TYR A N 1
ATOM 4164 C CA . TYR A 1 546 ? -9.110 33.506 3.614 1.00 83.50 546 TYR A CA 1
ATOM 4165 C C . TYR A 1 546 ? -9.519 33.329 5.085 1.00 83.50 546 TYR A C 1
ATOM 4167 O O . TYR A 1 546 ? -9.132 32.360 5.741 1.00 83.50 546 TYR A O 1
ATOM 4175 N N . LYS A 1 547 ? -10.288 34.278 5.637 1.00 84.50 547 LYS A N 1
ATOM 4176 C CA . LYS A 1 547 ? -10.829 34.188 6.996 1.00 84.50 547 LYS A CA 1
ATOM 4177 C C . LYS A 1 547 ? -12.305 33.834 6.970 1.00 84.50 547 LYS A C 1
ATOM 4179 O O . LYS A 1 547 ? -13.097 34.429 6.249 1.00 84.50 547 LYS A O 1
ATOM 4184 N N . HIS A 1 548 ? -12.679 32.893 7.824 1.00 85.25 548 HIS A N 1
ATOM 4185 C CA . HIS A 1 548 ? -14.074 32.543 8.056 1.00 85.25 548 HIS A CA 1
ATOM 4186 C C . HIS A 1 548 ? -14.731 33.463 9.085 1.00 85.25 548 HIS A C 1
ATOM 4188 O O . HIS A 1 548 ? -14.051 34.008 9.959 1.00 85.25 548 HIS A O 1
ATOM 4194 N N . ASP A 1 549 ? -16.060 33.571 9.038 1.00 87.00 549 ASP A N 1
ATOM 4195 C CA . ASP A 1 549 ? -16.796 34.439 9.954 1.00 87.00 549 ASP A CA 1
ATOM 4196 C C . ASP A 1 549 ? -16.684 33.990 11.427 1.00 87.00 549 ASP A C 1
ATOM 4198 O O . ASP A 1 549 ? -16.786 32.809 11.786 1.00 87.00 549 ASP A O 1
ATOM 4202 N N . THR A 1 550 ? -16.484 34.970 12.307 1.00 86.81 550 THR A N 1
ATOM 4203 C CA . THR A 1 550 ? -16.265 34.745 13.738 1.00 86.81 550 THR A CA 1
ATOM 4204 C C . THR A 1 550 ? -17.499 34.189 14.450 1.00 86.81 550 THR A C 1
ATOM 4206 O O . THR A 1 550 ? -17.354 33.364 15.351 1.00 86.81 550 THR A O 1
ATOM 4209 N N . GLN A 1 551 ? -18.714 34.603 14.077 1.00 87.56 551 GLN A N 1
ATOM 4210 C CA . GLN A 1 551 ? -19.934 34.159 14.756 1.00 87.56 551 GLN A CA 1
ATOM 4211 C C . GLN A 1 551 ? -20.187 32.669 14.528 1.00 87.56 551 GLN A C 1
ATOM 4213 O O . GLN A 1 551 ? -20.522 31.953 15.476 1.00 87.56 551 GLN A O 1
ATOM 4218 N N . THR A 1 552 ? -19.998 32.176 13.302 1.00 86.44 552 THR A N 1
ATOM 4219 C CA . THR A 1 552 ? -20.130 30.741 13.019 1.00 86.44 552 THR A CA 1
ATOM 4220 C C . THR A 1 552 ? -19.042 29.940 13.720 1.00 86.44 552 THR A C 1
ATOM 4222 O O . THR A 1 552 ? -19.358 28.907 14.309 1.00 86.44 552 THR A O 1
ATOM 4225 N N . ASN A 1 553 ? -17.798 30.431 13.765 1.00 86.81 553 ASN A N 1
ATOM 4226 C CA . ASN A 1 553 ? -16.722 29.780 14.526 1.00 86.81 553 ASN A CA 1
ATOM 4227 C C . ASN A 1 553 ? -17.081 29.623 16.012 1.00 86.81 553 ASN A C 1
ATOM 4229 O O . ASN A 1 553 ? -16.907 28.545 16.580 1.00 86.81 553 ASN A O 1
ATOM 4233 N N . VAL A 1 554 ? -17.644 30.667 16.631 1.00 89.06 554 VAL A N 1
ATOM 4234 C CA . VAL A 1 554 ? -18.103 30.618 18.029 1.00 89.06 554 VAL A CA 1
ATOM 4235 C C . VAL A 1 554 ? -19.231 29.599 18.203 1.00 89.06 554 VAL A C 1
ATOM 4237 O O . VAL A 1 554 ? -19.171 28.771 19.111 1.00 89.06 554 VAL A O 1
ATOM 4240 N N . LYS A 1 555 ? -20.241 29.603 17.321 1.00 90.75 555 LYS A N 1
ATOM 4241 C CA . LYS A 1 555 ? -21.349 28.630 17.372 1.00 90.75 555 LYS A CA 1
ATOM 4242 C C . LYS A 1 555 ? -20.847 27.190 17.240 1.00 90.75 555 LYS A C 1
ATOM 4244 O O . LYS A 1 555 ? -21.271 26.335 18.016 1.00 90.75 555 LYS A O 1
ATOM 4249 N N . GLN A 1 556 ? -19.939 26.924 16.301 1.00 91.50 556 GLN A N 1
ATOM 4250 C CA . GLN A 1 556 ? -19.340 25.601 16.112 1.00 91.50 556 GLN A CA 1
ATOM 4251 C C . GLN A 1 556 ? -18.554 25.167 17.350 1.00 91.50 556 GLN A C 1
ATOM 4253 O O . GLN A 1 556 ? -18.777 24.069 17.854 1.00 91.50 556 GLN A O 1
ATOM 4258 N N . PHE A 1 557 ? -17.706 26.039 17.901 1.00 90.19 557 PHE A N 1
ATOM 4259 C CA . PHE A 1 557 ? -16.929 25.726 19.100 1.00 90.19 557 PHE A CA 1
ATOM 4260 C C . PHE A 1 557 ? -17.817 25.444 20.322 1.00 90.19 557 PHE A C 1
ATOM 4262 O O . PHE A 1 557 ? -17.556 24.506 21.073 1.00 90.19 557 PHE A O 1
ATOM 4269 N N . LEU A 1 558 ? -18.917 26.186 20.501 1.00 91.81 558 LEU A N 1
ATOM 4270 C CA . LEU A 1 558 ? -19.889 25.914 21.566 1.00 91.81 558 LEU A CA 1
ATOM 4271 C C . LEU A 1 558 ? -20.555 24.541 21.405 1.00 91.81 558 LEU A C 1
ATOM 4273 O O . LEU A 1 558 ? -20.701 23.818 22.390 1.00 91.81 558 LEU A O 1
ATOM 4277 N N . ARG A 1 559 ? -20.929 24.150 20.178 1.00 94.12 559 ARG A N 1
ATOM 4278 C CA . ARG A 1 559 ? -21.471 22.807 19.903 1.00 94.12 559 ARG A CA 1
ATOM 4279 C C . ARG A 1 559 ? -20.434 21.714 20.123 1.00 94.12 559 ARG A C 1
ATOM 4281 O O . ARG A 1 559 ? -20.762 20.680 20.696 1.00 94.12 559 ARG A O 1
ATOM 4288 N N . TRP A 1 560 ? -19.189 21.969 19.739 1.00 94.31 560 TRP A N 1
ATOM 4289 C CA . TRP A 1 560 ? -18.076 21.060 19.979 1.00 94.31 560 TRP A CA 1
ATOM 4290 C C . TRP A 1 560 ? -17.861 20.814 21.474 1.00 94.31 560 TRP A C 1
ATOM 4292 O O . TRP A 1 560 ? -17.798 19.669 21.916 1.00 94.31 560 TRP A O 1
ATOM 4302 N N . LYS A 1 561 ? -17.833 21.886 22.273 1.00 92.75 561 LYS A N 1
ATOM 4303 C CA . LYS A 1 561 ? -17.701 21.802 23.729 1.00 92.75 561 LYS A CA 1
ATOM 4304 C C . LYS A 1 561 ? -18.865 21.035 24.366 1.00 92.75 561 LYS A C 1
ATOM 4306 O O . LYS A 1 561 ? -18.631 20.149 25.182 1.00 92.75 561 LYS A O 1
ATOM 4311 N N . GLN A 1 562 ? -20.101 21.313 23.948 1.00 94.75 562 GLN A N 1
ATOM 4312 C CA . GLN A 1 562 ? -21.282 20.573 24.413 1.00 94.75 562 GLN A CA 1
ATOM 4313 C C . GLN A 1 562 ? -21.196 19.075 24.092 1.00 94.75 562 GLN A C 1
ATOM 4315 O O . GLN A 1 562 ? -21.655 18.255 24.883 1.00 94.75 562 GLN A O 1
ATOM 4320 N N . LEU A 1 563 ? -20.618 18.703 22.945 1.00 95.81 563 LEU A N 1
ATOM 4321 C CA . LEU A 1 563 ? -20.411 17.301 22.590 1.00 95.81 563 LEU A CA 1
ATOM 4322 C C . LEU A 1 563 ? -19.385 16.628 23.511 1.00 95.81 563 LEU A C 1
ATOM 4324 O O . LEU A 1 563 ? -19.642 15.520 23.979 1.00 95.81 563 LEU A O 1
ATOM 4328 N N . TYR A 1 564 ? -18.272 17.298 23.825 1.00 95.88 564 TYR A N 1
ATOM 4329 C CA . TYR A 1 564 ? -17.301 16.820 24.820 1.00 95.88 564 TYR A CA 1
ATOM 4330 C C . TYR A 1 564 ? -17.970 16.556 26.176 1.00 95.88 564 TYR A C 1
ATOM 4332 O O . TYR A 1 564 ? -17.839 15.465 26.726 1.00 95.88 564 TYR A O 1
ATOM 4340 N N . GLU A 1 565 ? -18.750 17.522 26.668 1.00 94.75 565 GLU A N 1
ATOM 4341 C CA . GLU A 1 565 ? -19.462 17.419 27.947 1.00 94.75 565 GLU A CA 1
ATOM 4342 C C . GLU A 1 565 ? -20.470 16.259 27.952 1.00 94.75 565 GLU A C 1
ATOM 4344 O O . GLU A 1 565 ? -20.481 15.448 28.874 1.00 94.75 565 GLU A O 1
ATOM 4349 N N . ARG A 1 566 ? -21.297 16.136 26.904 1.00 96.38 566 ARG A N 1
ATOM 4350 C CA . ARG A 1 566 ? -22.346 15.102 26.821 1.00 96.38 566 ARG A CA 1
ATOM 4351 C C . ARG A 1 566 ? -21.808 13.692 26.622 1.00 96.38 566 ARG A C 1
ATOM 4353 O O . ARG A 1 566 ? -22.441 12.741 27.067 1.00 96.38 566 ARG A O 1
ATOM 4360 N N . SER A 1 567 ? -20.683 13.554 25.928 1.00 96.81 567 SER A N 1
ATOM 4361 C CA . SER A 1 567 ? -20.048 12.254 25.693 1.00 96.81 567 SER A CA 1
ATOM 4362 C C . SER A 1 567 ? -19.198 11.779 26.870 1.00 96.81 567 SER A C 1
ATOM 4364 O O . SER A 1 567 ? -18.847 10.607 26.912 1.00 96.81 567 SER A O 1
ATOM 4366 N N . GLY A 1 568 ? -18.854 12.659 27.815 1.00 95.81 568 GLY A N 1
ATOM 4367 C CA . GLY A 1 568 ? -17.905 12.339 28.883 1.00 95.81 568 GLY A CA 1
ATOM 4368 C C . GLY A 1 568 ? -16.451 12.266 28.404 1.00 95.81 568 GLY A C 1
ATOM 4369 O O . GLY A 1 568 ? -15.620 11.663 29.078 1.00 95.81 568 GLY A O 1
ATOM 4370 N N . CYS A 1 569 ? -16.130 12.860 27.249 1.00 94.94 569 CYS A N 1
ATOM 4371 C CA . CYS A 1 569 ? -14.751 12.967 26.778 1.00 94.94 569 CYS A CA 1
ATOM 4372 C C . CYS A 1 569 ? -13.924 13.861 27.712 1.00 94.94 569 CYS A C 1
ATOM 4374 O O . CYS A 1 569 ? -14.374 14.937 28.114 1.00 94.94 569 CYS A O 1
ATOM 4376 N N . THR A 1 570 ? -12.669 13.486 27.961 1.00 91.25 570 THR A N 1
ATOM 4377 C CA . THR A 1 570 ? -11.733 14.361 28.674 1.00 91.25 570 THR A CA 1
ATOM 4378 C C . THR A 1 570 ? -11.415 15.594 27.832 1.00 91.25 570 THR A C 1
ATOM 4380 O O . THR A 1 570 ? -10.945 15.490 26.697 1.00 91.25 570 THR A O 1
ATOM 4383 N N . VAL A 1 571 ? -11.684 16.775 28.389 1.00 91.25 571 VAL A N 1
ATOM 4384 C CA . VAL A 1 571 ? -11.397 18.058 27.736 1.00 91.25 571 VAL A CA 1
ATOM 4385 C C . VAL A 1 571 ? -9.878 18.296 27.717 1.00 91.25 571 VAL A C 1
ATOM 4387 O O . VAL A 1 571 ? -9.247 18.159 28.766 1.00 91.25 571 VAL A O 1
ATOM 4390 N N . PRO A 1 572 ? -9.280 18.674 26.569 1.00 90.50 572 PRO A N 1
ATOM 4391 C CA . PRO A 1 572 ? -7.849 18.961 26.479 1.00 90.50 572 PRO A CA 1
ATOM 4392 C C . PRO A 1 572 ? -7.393 20.101 27.391 1.00 90.50 572 PRO A C 1
ATOM 4394 O O . PRO A 1 572 ? -8.059 21.131 27.482 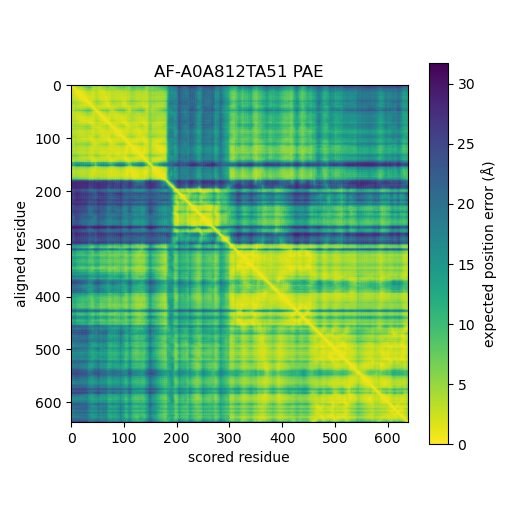1.00 90.50 572 PRO A O 1
ATOM 4397 N N . GLU A 1 573 ? -6.204 19.985 27.987 1.00 89.56 573 GLU A N 1
ATOM 4398 C CA . GLU A 1 573 ? -5.689 20.976 28.944 1.00 89.56 573 GLU A CA 1
ATOM 4399 C C . GLU A 1 573 ? -5.365 22.330 28.295 1.00 89.56 573 GLU A C 1
ATOM 4401 O O . GLU A 1 573 ? -5.266 23.349 28.979 1.00 89.56 573 GLU A O 1
ATOM 4406 N N . CYS A 1 574 ? -5.176 22.373 26.971 1.00 87.06 574 CYS A N 1
ATOM 4407 C CA . CYS A 1 574 ? -4.950 23.633 26.261 1.00 87.06 574 CYS A CA 1
ATOM 4408 C C . CYS A 1 574 ? -6.204 24.513 26.170 1.00 87.06 574 CYS A C 1
ATOM 4410 O O . CYS A 1 574 ? -6.092 25.716 25.905 1.00 87.06 574 CYS A O 1
ATOM 4412 N N . TRP A 1 575 ? -7.390 23.945 26.402 1.00 87.81 575 TRP A N 1
ATOM 4413 C CA . TRP A 1 575 ? -8.626 24.715 26.491 1.00 87.81 575 TRP A CA 1
ATOM 4414 C C . TRP A 1 575 ? -8.663 25.408 27.861 1.00 87.81 575 TRP A C 1
ATOM 4416 O O . TRP A 1 575 ? -8.403 24.753 28.868 1.00 87.81 575 TRP A O 1
ATOM 4426 N N . PRO A 1 576 ? -8.940 26.730 27.952 1.00 80.38 576 PRO A N 1
ATOM 4427 C CA . PRO A 1 576 ? -9.618 27.613 26.988 1.00 80.38 576 PRO A CA 1
ATOM 4428 C C . PRO A 1 576 ? -8.700 28.524 26.147 1.00 80.38 576 PRO A C 1
ATOM 4430 O O . PRO A 1 576 ? -9.200 29.361 25.399 1.00 80.38 576 PRO A O 1
ATOM 4433 N N . LYS A 1 577 ? -7.373 28.423 26.291 1.00 82.00 577 LYS A N 1
ATOM 4434 C CA . LYS A 1 577 ? -6.424 29.379 25.686 1.00 82.00 577 LYS A CA 1
ATOM 4435 C C . LYS A 1 577 ? -6.303 29.213 24.175 1.00 82.00 577 LYS A C 1
ATOM 4437 O O . LYS A 1 577 ? -6.171 30.195 23.455 1.00 82.00 577 LYS A O 1
ATOM 4442 N N . GLN A 1 578 ? -6.319 27.970 23.708 1.00 85.00 578 GLN A N 1
ATOM 4443 C CA . GLN A 1 578 ? -6.157 27.633 22.299 1.00 85.00 578 GLN A CA 1
ATOM 4444 C C . GLN A 1 578 ? -6.815 26.292 21.981 1.00 85.00 578 GLN A C 1
ATOM 4446 O O . GLN A 1 578 ? -6.953 25.427 22.844 1.00 85.00 578 GLN A O 1
ATOM 4451 N N . VAL A 1 579 ? -7.194 26.107 20.716 1.00 83.88 579 VAL A N 1
ATOM 4452 C CA . VAL A 1 579 ? -7.946 24.924 20.267 1.00 83.88 579 VAL A CA 1
ATOM 4453 C C . VAL A 1 579 ? -7.099 23.649 20.299 1.00 83.88 579 VAL A C 1
ATOM 4455 O O . VAL A 1 579 ? -7.657 22.568 20.450 1.00 83.88 579 VAL A O 1
ATOM 4458 N N . LYS A 1 580 ? -5.770 23.753 20.188 1.00 86.44 580 LYS A N 1
ATOM 4459 C CA . LYS A 1 580 ? -4.822 22.627 20.208 1.00 86.44 580 LYS A CA 1
ATOM 4460 C C . LYS A 1 580 ? -3.470 23.059 20.778 1.00 86.44 580 LYS A C 1
ATOM 4462 O O . LYS A 1 580 ? -3.144 24.241 20.741 1.00 86.44 580 LYS A O 1
ATOM 4467 N N . HIS A 1 581 ? -2.659 22.112 21.243 1.00 84.38 581 HIS A N 1
ATOM 4468 C CA . HIS A 1 581 ? -1.253 22.366 21.569 1.00 84.38 581 HIS A CA 1
ATOM 4469 C C . HIS A 1 581 ? -0.415 22.676 20.315 1.00 84.38 581 HIS A C 1
ATOM 4471 O O . HIS A 1 581 ? -0.695 22.162 19.227 1.00 84.38 581 HIS A O 1
ATOM 4477 N N . ASP A 1 582 ? 0.655 23.458 20.473 1.00 80.12 582 ASP A N 1
ATOM 4478 C CA . ASP A 1 582 ? 1.636 23.661 19.405 1.00 80.12 582 ASP A CA 1
ATOM 4479 C C . ASP A 1 582 ? 2.237 22.324 18.960 1.00 80.12 582 ASP A C 1
ATOM 4481 O O . ASP A 1 582 ? 2.529 21.444 19.772 1.00 80.12 582 ASP A O 1
ATOM 4485 N N . GLY A 1 583 ? 2.376 22.151 17.645 1.00 72.62 583 GLY A N 1
ATOM 4486 C CA . GLY A 1 583 ? 2.858 20.905 17.044 1.00 72.62 583 GLY A CA 1
ATOM 4487 C C . GLY A 1 583 ? 1.852 19.745 17.029 1.00 72.62 583 GLY A C 1
ATOM 4488 O O . GLY A 1 583 ? 2.157 18.714 16.437 1.00 72.62 583 GLY A O 1
ATOM 4489 N N . HIS A 1 584 ? 0.652 19.891 17.607 1.00 76.00 584 HIS A N 1
ATOM 4490 C CA . HIS A 1 584 ? -0.413 18.890 17.480 1.00 76.00 584 HIS A CA 1
ATOM 4491 C C . HIS A 1 584 ? -1.271 19.132 16.233 1.00 76.00 584 HIS A C 1
ATOM 4493 O O . HIS A 1 584 ? -1.520 20.270 15.824 1.00 76.00 584 HIS A O 1
ATOM 4499 N N . THR A 1 585 ? -1.777 18.049 15.652 1.00 81.94 585 THR A N 1
ATOM 4500 C CA . THR A 1 585 ? -2.839 18.077 14.638 1.00 81.94 585 THR A CA 1
ATOM 4501 C C . THR A 1 585 ? -4.174 17.804 15.325 1.00 81.94 585 THR A C 1
ATOM 4503 O O . THR A 1 585 ? -4.232 16.993 16.249 1.00 81.94 585 THR A O 1
ATOM 4506 N N . ILE A 1 586 ? -5.235 18.489 14.896 1.00 89.69 586 ILE A N 1
ATOM 4507 C CA . ILE A 1 586 ? -6.597 18.167 15.335 1.00 89.69 586 ILE A CA 1
ATOM 4508 C C . ILE A 1 586 ? -6.995 16.885 14.612 1.00 89.69 586 ILE A C 1
ATOM 4510 O O . ILE A 1 586 ? -6.980 16.836 13.382 1.00 89.69 586 ILE A O 1
ATOM 4514 N N . SER A 1 587 ? -7.283 15.840 15.377 1.00 92.38 587 SER A N 1
ATOM 4515 C CA . SER A 1 587 ? -7.740 14.576 14.797 1.00 92.38 587 SER A CA 1
ATOM 4516 C C . SER A 1 587 ? -9.257 14.593 14.688 1.00 92.38 587 SER A C 1
ATOM 4518 O O . SER A 1 587 ? -9.910 15.277 15.474 1.00 92.38 587 SER A O 1
ATOM 4520 N N . VAL A 1 588 ? -9.822 13.866 13.733 1.00 91.81 588 VAL A N 1
ATOM 4521 C CA . VAL A 1 588 ? -11.267 13.890 13.475 1.00 91.81 588 VAL A CA 1
ATOM 4522 C C . VAL A 1 588 ? -11.844 12.498 13.676 1.00 91.81 588 VAL A C 1
ATOM 4524 O O . VAL A 1 588 ? -11.325 11.527 13.128 1.00 91.81 588 VAL A O 1
ATOM 4527 N N . SER A 1 589 ? -12.880 12.378 14.507 1.00 91.25 589 SER A N 1
ATOM 4528 C CA . SER A 1 589 ? -13.511 11.090 14.801 1.00 91.25 589 SER A CA 1
ATOM 4529 C C . SER A 1 589 ? -14.828 11.252 15.554 1.00 91.25 589 SER A C 1
ATOM 4531 O O . SER A 1 589 ? -14.847 11.758 16.674 1.00 91.25 589 SER A O 1
ATOM 4533 N N . ASP A 1 590 ? -15.918 10.746 14.977 1.00 90.44 590 ASP A N 1
ATOM 4534 C CA . ASP A 1 590 ? -17.210 10.658 15.668 1.00 90.44 590 ASP A CA 1
ATOM 4535 C C . ASP A 1 590 ? -17.254 9.464 16.630 1.00 90.44 590 ASP A C 1
ATOM 4537 O O . ASP A 1 590 ? -17.765 9.582 17.748 1.00 90.44 590 ASP A O 1
ATOM 4541 N N . ILE A 1 591 ? -16.641 8.334 16.244 1.00 89.44 591 ILE A N 1
ATOM 4542 C CA . ILE A 1 591 ? -16.572 7.127 17.083 1.00 89.44 591 ILE A CA 1
ATOM 4543 C C . ILE A 1 591 ? -15.885 7.406 18.421 1.00 89.44 591 ILE A C 1
ATOM 4545 O O . ILE A 1 591 ? -16.234 6.801 19.430 1.00 89.44 591 ILE A O 1
ATOM 4549 N N . TRP A 1 592 ? -14.972 8.377 18.464 1.00 94.75 592 TRP A N 1
ATOM 4550 C CA . TRP A 1 592 ? -14.340 8.830 19.697 1.00 94.75 592 TRP A CA 1
ATOM 4551 C C . TRP A 1 592 ? -15.354 9.305 20.747 1.00 94.75 592 TRP A C 1
ATOM 4553 O O . TRP A 1 592 ? -15.250 8.950 21.922 1.00 94.75 592 TRP A O 1
ATOM 4563 N N . PHE A 1 593 ? -16.349 10.092 20.333 1.00 95.62 593 PHE A N 1
ATOM 4564 C CA . PHE A 1 593 ? -17.382 10.612 21.229 1.00 95.62 593 PHE A CA 1
ATOM 4565 C C . PHE A 1 593 ? -18.394 9.529 21.600 1.00 95.62 593 PHE A C 1
ATOM 4567 O O . PHE A 1 593 ? -18.766 9.408 22.767 1.00 95.62 593 PHE A O 1
ATOM 4574 N N . VAL A 1 594 ? -18.805 8.710 20.627 1.00 93.62 594 VAL A N 1
ATOM 4575 C CA . VAL A 1 594 ? -19.730 7.589 20.861 1.00 93.62 594 VAL A CA 1
ATOM 4576 C C . VAL A 1 594 ? -19.128 6.594 21.854 1.00 93.62 594 VAL A C 1
ATOM 4578 O O . VAL A 1 594 ? -19.794 6.180 22.800 1.00 93.62 594 VAL A O 1
ATOM 4581 N N . ALA A 1 595 ? -17.852 6.248 21.697 1.00 94.69 595 ALA A N 1
ATOM 4582 C CA . ALA A 1 595 ? -17.187 5.276 22.553 1.00 94.69 595 ALA A CA 1
ATOM 4583 C C . ALA A 1 595 ? -16.977 5.778 23.986 1.00 94.69 595 ALA A C 1
ATOM 4585 O O . ALA A 1 595 ? -17.128 4.989 24.920 1.00 94.69 595 ALA A O 1
ATOM 4586 N N . HIS A 1 596 ? -16.690 7.071 24.182 1.00 97.19 596 HIS A N 1
ATOM 4587 C CA . HIS A 1 596 ? -16.686 7.670 25.522 1.00 97.19 596 HIS A CA 1
ATOM 4588 C C . HIS A 1 596 ? -18.079 7.615 26.158 1.00 97.19 596 HIS A C 1
ATOM 4590 O O . HIS A 1 596 ? -18.213 7.162 27.294 1.00 97.19 596 HIS A O 1
ATOM 4596 N N . PHE A 1 597 ? -19.127 7.967 25.403 1.00 96.50 597 PHE A N 1
ATOM 4597 C CA . PHE A 1 597 ? -20.506 7.915 25.894 1.00 96.50 597 PHE A CA 1
ATOM 4598 C C . PHE A 1 597 ? -20.914 6.492 26.308 1.00 96.50 597 PHE A C 1
ATOM 4600 O O . PHE A 1 597 ? -21.535 6.285 27.349 1.00 96.50 597 PHE A O 1
ATOM 4607 N N . MET A 1 598 ? -20.495 5.495 25.525 1.00 95.25 598 MET A N 1
ATOM 4608 C CA . MET A 1 598 ? -20.698 4.072 25.811 1.00 95.25 598 MET A CA 1
ATOM 4609 C C . MET A 1 598 ? -19.751 3.506 26.880 1.00 95.25 598 MET A C 1
ATOM 4611 O O . MET A 1 598 ? -19.851 2.323 27.199 1.00 95.25 598 MET A O 1
ATOM 4615 N N . LYS A 1 599 ? -18.829 4.314 27.423 1.00 96.19 599 LYS A N 1
ATOM 4616 C CA . LYS A 1 599 ? -17.796 3.903 28.393 1.00 96.19 599 LYS A CA 1
ATOM 4617 C C . LYS A 1 599 ? -16.885 2.775 27.888 1.00 96.19 599 LYS A C 1
ATOM 4619 O O . LYS A 1 599 ? -16.394 1.971 28.671 1.00 96.19 599 LYS A O 1
ATOM 4624 N N . LYS A 1 600 ? -16.666 2.721 26.572 1.00 95.94 600 LYS A N 1
ATOM 4625 C CA . LYS A 1 600 ? -15.730 1.800 25.906 1.00 95.94 600 LYS A CA 1
ATOM 4626 C C . LYS A 1 600 ? -14.376 2.432 25.596 1.00 95.94 600 LYS A C 1
ATOM 4628 O O . LYS A 1 600 ? -13.437 1.717 25.261 1.00 95.94 600 LYS A O 1
ATOM 4633 N N . LEU A 1 601 ? -14.285 3.756 25.673 1.00 97.81 601 LEU A N 1
ATOM 4634 C CA . LEU A 1 601 ? -13.058 4.517 25.478 1.00 97.81 601 LEU A CA 1
ATOM 4635 C C . LEU A 1 601 ? -12.814 5.405 26.694 1.00 97.81 601 LEU A C 1
ATOM 4637 O O . LEU A 1 601 ? -13.741 6.042 27.196 1.00 97.81 601 LEU A O 1
ATOM 4641 N N . ARG A 1 602 ? -11.558 5.465 27.134 1.00 95.75 602 ARG A N 1
ATOM 4642 C CA . ARG A 1 602 ? -11.077 6.455 28.101 1.00 95.75 602 ARG A CA 1
ATOM 4643 C C . ARG A 1 602 ? -9.702 6.973 27.699 1.00 95.75 602 ARG A C 1
ATOM 4645 O O . ARG A 1 602 ? -8.917 6.253 27.077 1.00 95.75 602 ARG A O 1
ATOM 4652 N N . THR A 1 603 ? -9.385 8.200 28.094 1.00 95.56 603 THR A N 1
ATOM 4653 C CA . THR A 1 603 ? -8.062 8.799 27.881 1.00 95.56 603 THR A CA 1
ATOM 4654 C C . THR A 1 603 ? -7.339 9.056 29.187 1.00 95.56 603 THR A C 1
ATOM 4656 O O . THR A 1 603 ? -7.949 9.411 30.193 1.00 95.56 603 THR A O 1
ATOM 4659 N N . CYS A 1 604 ? -6.023 8.894 29.153 1.00 90.94 604 CYS A N 1
ATOM 4660 C CA . CYS A 1 604 ? -5.138 9.099 30.281 1.00 90.94 604 CYS A CA 1
ATOM 4661 C C . CYS A 1 604 ? -3.946 9.961 29.854 1.00 90.94 604 CYS A C 1
ATOM 4663 O O . CYS A 1 604 ? -3.307 9.689 28.831 1.00 90.94 604 CYS A O 1
ATOM 4665 N N . ALA A 1 605 ? -3.640 10.978 30.664 1.00 90.69 605 ALA A N 1
ATOM 4666 C CA . ALA A 1 605 ? -2.385 11.706 30.573 1.00 90.69 605 ALA A CA 1
ATOM 4667 C C . ALA A 1 605 ? -1.287 10.916 31.301 1.00 90.69 605 ALA A C 1
ATOM 4669 O O . ALA A 1 605 ? -1.371 10.720 32.510 1.00 90.69 605 ALA A O 1
ATOM 4670 N N . GLY A 1 606 ? -0.261 10.470 30.582 1.00 91.50 606 GLY A N 1
ATOM 4671 C CA . GLY A 1 606 ? 0.834 9.703 31.166 1.00 91.50 606 GLY A CA 1
ATOM 4672 C C . GLY A 1 606 ? 1.765 9.085 30.131 1.00 91.50 606 GLY A C 1
ATOM 4673 O O . GLY A 1 606 ? 1.639 9.307 28.924 1.00 91.50 606 GLY A O 1
ATOM 4674 N N . GLU A 1 607 ? 2.711 8.292 30.624 1.00 94.00 607 GLU A N 1
ATOM 4675 C CA . GLU A 1 607 ? 3.639 7.508 29.811 1.00 94.00 607 GLU A CA 1
ATOM 4676 C C . GLU A 1 607 ? 3.648 6.064 30.308 1.00 94.00 607 GLU A C 1
ATOM 4678 O O . GLU A 1 607 ? 3.603 5.817 31.513 1.00 94.00 607 GLU A O 1
ATOM 4683 N N . ILE A 1 608 ? 3.696 5.104 29.384 1.00 96.00 608 ILE A N 1
ATOM 4684 C CA . ILE A 1 608 ? 3.835 3.688 29.731 1.00 96.00 608 ILE A CA 1
ATOM 4685 C C . ILE A 1 608 ? 5.275 3.468 30.193 1.00 96.00 608 ILE A C 1
ATOM 4687 O O . ILE A 1 608 ? 6.206 3.678 29.420 1.00 96.00 608 ILE A O 1
ATOM 4691 N N . GLN A 1 609 ? 5.457 3.043 31.441 1.00 95.62 609 GLN A N 1
ATOM 4692 C CA . GLN A 1 609 ? 6.776 2.794 32.015 1.00 95.62 609 GLN A CA 1
ATOM 4693 C C . GLN A 1 609 ? 7.265 1.376 31.708 1.00 95.62 609 GLN A C 1
ATOM 4695 O O . GLN A 1 609 ? 8.427 1.194 31.357 1.00 95.62 609 GLN A O 1
ATOM 4700 N N . ARG A 1 610 ? 6.392 0.373 31.860 1.00 96.69 610 ARG A N 1
ATOM 4701 C CA . ARG A 1 610 ? 6.699 -1.050 31.631 1.00 96.69 610 ARG A CA 1
ATOM 4702 C C . ARG A 1 610 ? 5.434 -1.871 31.387 1.00 96.69 610 ARG A C 1
ATOM 4704 O O . ARG A 1 610 ? 4.344 -1.472 31.800 1.00 96.69 610 ARG A O 1
ATOM 4711 N N . LEU A 1 611 ? 5.598 -3.028 30.749 1.00 97.62 611 LEU A N 1
ATOM 4712 C CA . LEU A 1 611 ? 4.550 -4.031 30.564 1.00 97.62 611 LEU A CA 1
ATOM 4713 C C . LEU A 1 611 ? 4.778 -5.217 31.506 1.00 97.62 611 LEU A C 1
ATOM 4715 O O . LEU A 1 611 ? 5.889 -5.742 31.595 1.00 97.62 611 LEU A O 1
ATOM 4719 N N . VAL A 1 612 ? 3.707 -5.632 32.173 1.00 96.75 612 VAL A N 1
ATOM 4720 C CA . VAL A 1 612 ? 3.645 -6.734 33.146 1.00 96.75 612 VAL A CA 1
ATOM 4721 C C . VAL A 1 612 ? 2.591 -7.741 32.691 1.00 96.75 612 VAL A C 1
ATOM 4723 O O . VAL A 1 612 ? 1.797 -7.416 31.817 1.00 96.75 612 VAL A O 1
ATOM 4726 N N . LYS A 1 613 ? 2.537 -8.933 33.285 1.00 94.88 613 LYS A N 1
ATOM 4727 C CA . LYS A 1 613 ? 1.706 -10.079 32.876 1.00 94.88 613 LYS A CA 1
ATOM 4728 C C . LYS A 1 613 ? 0.358 -9.754 32.232 1.00 94.88 613 LYS A C 1
ATOM 4730 O O . LYS A 1 613 ? 0.089 -10.200 31.120 1.00 94.88 613 LYS A O 1
ATOM 4735 N N . ASP A 1 614 ? -0.453 -8.960 32.929 1.00 93.94 614 ASP A N 1
ATOM 4736 C CA . ASP A 1 614 ? -1.858 -8.703 32.598 1.00 93.94 614 ASP A CA 1
ATOM 4737 C C . ASP A 1 614 ? -2.135 -7.230 32.237 1.00 93.94 614 ASP A C 1
ATOM 4739 O O . ASP A 1 614 ? -3.293 -6.795 32.224 1.00 93.94 614 ASP A O 1
ATOM 4743 N N . GLY A 1 615 ? -1.093 -6.424 31.992 1.00 96.31 615 GLY A N 1
ATOM 4744 C CA . GLY A 1 615 ? -1.291 -5.007 31.712 1.00 96.31 615 GLY A CA 1
ATOM 4745 C C . GLY A 1 615 ? -0.037 -4.144 31.587 1.00 96.31 615 GLY A C 1
ATOM 4746 O O . GLY A 1 615 ? 1.085 -4.615 31.422 1.00 96.31 615 GLY A O 1
ATOM 4747 N N . ALA A 1 616 ? -0.246 -2.835 31.678 1.00 96.88 616 ALA A N 1
ATOM 4748 C CA . ALA A 1 616 ? 0.795 -1.819 31.636 1.00 96.88 616 ALA A CA 1
ATOM 4749 C C . ALA A 1 616 ? 0.832 -1.023 32.944 1.00 96.88 616 ALA A C 1
ATOM 4751 O O . ALA A 1 616 ? -0.212 -0.735 33.528 1.00 96.88 616 ALA A O 1
ATOM 4752 N N . ILE A 1 617 ? 2.031 -0.634 33.375 1.00 97.06 617 ILE A N 1
ATOM 4753 C CA . ILE A 1 617 ? 2.239 0.305 34.482 1.00 97.06 617 ILE A CA 1
ATOM 4754 C C . ILE A 1 617 ? 2.616 1.661 33.894 1.00 97.06 617 ILE A C 1
ATOM 4756 O O . ILE A 1 617 ? 3.539 1.753 33.076 1.00 97.06 617 ILE A O 1
ATOM 4760 N N . LEU A 1 618 ? 1.900 2.707 34.296 1.00 96.56 618 LEU A N 1
ATOM 4761 C CA . LEU A 1 618 ? 2.205 4.084 33.920 1.00 96.56 618 LEU A CA 1
ATOM 4762 C C . LEU A 1 618 ? 3.303 4.677 34.805 1.00 96.56 618 LEU A C 1
ATOM 4764 O O . LEU A 1 618 ? 3.549 4.211 35.913 1.00 96.56 618 LEU A O 1
ATOM 4768 N N . SER A 1 619 ? 3.919 5.765 34.348 1.00 94.00 619 SER A N 1
ATOM 4769 C CA . SER A 1 619 ? 4.902 6.531 35.125 1.00 94.00 619 SER A CA 1
ATOM 4770 C C . SER A 1 619 ? 4.350 7.110 36.436 1.00 94.00 619 SER A C 1
ATOM 4772 O O . SER A 1 619 ? 5.127 7.380 37.348 1.00 94.00 619 SER A O 1
ATOM 4774 N N . SER A 1 620 ? 3.027 7.261 36.561 1.00 93.38 620 SER A N 1
ATOM 4775 C CA . SER A 1 620 ? 2.339 7.614 37.812 1.00 93.38 620 SER A CA 1
ATOM 4776 C C . SER A 1 620 ? 2.288 6.470 38.834 1.00 93.38 620 SER A C 1
ATOM 4778 O O . SER A 1 620 ? 1.990 6.714 40.000 1.00 93.38 620 SER A O 1
ATOM 4780 N N . GLY A 1 621 ? 2.564 5.232 38.412 1.00 93.88 621 GLY A N 1
ATOM 4781 C CA . GLY A 1 621 ? 2.354 4.009 39.190 1.00 93.88 621 GLY A CA 1
ATOM 4782 C C . GLY A 1 621 ? 1.011 3.319 38.923 1.00 93.88 621 GLY A C 1
ATOM 4783 O O . GLY A 1 621 ? 0.800 2.210 39.413 1.00 93.88 621 GLY A O 1
ATOM 4784 N N . ASP A 1 622 ? 0.122 3.924 38.128 1.00 95.94 622 ASP A N 1
ATOM 4785 C CA . ASP A 1 622 ? -1.194 3.353 37.829 1.00 95.94 622 ASP A CA 1
ATOM 4786 C C . ASP A 1 622 ? -1.092 2.088 36.969 1.00 95.94 622 ASP A C 1
ATOM 4788 O O . ASP A 1 622 ? -0.337 2.033 35.993 1.00 95.94 622 ASP A O 1
ATOM 4792 N N . PHE A 1 623 ? -1.902 1.081 37.301 1.00 96.75 623 PHE A N 1
ATOM 4793 C CA . PHE A 1 623 ? -2.025 -0.152 36.528 1.00 96.75 623 PHE A CA 1
ATOM 4794 C C . PHE A 1 623 ? -3.190 -0.078 35.539 1.00 96.75 623 PHE A C 1
ATOM 4796 O O . PHE A 1 623 ? -4.328 0.215 35.910 1.00 96.75 623 PHE A O 1
ATOM 4803 N N . LEU A 1 624 ? -2.913 -0.411 34.279 1.00 96.81 624 LEU A N 1
ATOM 4804 C CA . LEU A 1 624 ? -3.897 -0.508 33.211 1.00 96.81 624 LEU A CA 1
ATOM 4805 C C . LEU A 1 624 ? -3.968 -1.947 32.685 1.00 96.81 624 LEU A C 1
ATOM 4807 O O . LEU A 1 624 ? -3.019 -2.396 32.038 1.00 96.81 624 LEU A O 1
ATOM 4811 N N . PRO A 1 625 ? -5.081 -2.670 32.898 1.00 96.56 625 PRO A N 1
ATOM 4812 C CA . PRO A 1 625 ? -5.239 -4.004 32.339 1.00 96.56 625 PRO A CA 1
ATOM 4813 C C . PRO A 1 625 ? -5.299 -3.951 30.810 1.00 96.56 625 PRO A C 1
ATOM 4815 O O . PRO A 1 625 ? -6.052 -3.152 30.249 1.00 96.56 625 PRO A O 1
ATOM 4818 N N . CYS A 1 626 ? -4.544 -4.811 30.127 1.00 97.00 626 CYS A N 1
ATOM 4819 C CA . CYS A 1 626 ? -4.597 -4.901 28.670 1.00 97.00 626 CYS A CA 1
ATOM 4820 C C . CYS A 1 626 ? -4.163 -6.267 28.141 1.00 97.00 626 CYS A C 1
ATOM 4822 O O . CYS A 1 626 ? -3.414 -6.994 28.784 1.00 97.00 626 CYS A O 1
ATOM 4824 N N . ASP A 1 627 ? -4.638 -6.580 26.940 1.00 96.94 627 ASP A N 1
ATOM 4825 C CA . ASP A 1 627 ? -4.247 -7.752 26.154 1.00 96.94 627 ASP A CA 1
ATOM 4826 C C . ASP A 1 627 ? -3.441 -7.334 24.908 1.00 96.94 627 ASP A C 1
ATOM 4828 O O . ASP A 1 627 ? -2.754 -8.150 24.290 1.00 96.94 627 ASP A O 1
ATOM 4832 N N . VAL A 1 628 ? -3.546 -6.054 24.523 1.00 97.25 628 VAL A N 1
ATOM 4833 C CA . VAL A 1 628 ? -2.944 -5.468 23.321 1.00 97.25 628 VAL A CA 1
ATOM 4834 C C . VAL A 1 628 ? -2.420 -4.073 23.636 1.00 97.25 628 VAL A C 1
ATOM 4836 O O . VAL A 1 628 ? -3.133 -3.267 24.234 1.00 97.25 628 VAL A O 1
ATOM 4839 N N . VAL A 1 629 ? -1.211 -3.762 23.175 1.00 97.31 629 VAL A N 1
ATOM 4840 C CA . VAL A 1 629 ? -0.610 -2.428 23.245 1.00 97.31 629 VAL A CA 1
ATOM 4841 C C . VAL A 1 629 ? -0.184 -1.987 21.847 1.00 97.31 629 VAL A C 1
ATOM 4843 O O . VAL A 1 629 ? 0.606 -2.661 21.185 1.00 97.31 629 VAL A O 1
ATOM 4846 N N . VAL A 1 630 ? -0.695 -0.840 21.407 1.00 96.56 630 VAL A N 1
ATOM 4847 C CA . VAL A 1 630 ? -0.447 -0.284 20.074 1.00 96.56 630 VAL A CA 1
ATOM 4848 C C . VAL A 1 630 ? 0.379 0.996 20.172 1.00 96.56 630 VAL A C 1
ATOM 4850 O O . VAL A 1 630 ? -0.057 1.985 20.761 1.00 96.56 630 VAL A O 1
ATOM 4853 N N . GLY A 1 631 ? 1.568 1.002 19.571 1.00 95.12 631 GLY A N 1
ATOM 4854 C CA . GLY A 1 631 ? 2.451 2.164 19.491 1.00 95.12 631 GLY A CA 1
ATOM 4855 C C . GLY A 1 631 ? 2.034 3.142 18.391 1.00 95.12 631 GLY A C 1
ATOM 4856 O O . GLY A 1 631 ? 2.179 2.853 17.210 1.00 95.12 631 GLY A O 1
ATOM 4857 N N . CYS A 1 632 ? 1.549 4.327 18.762 1.00 93.62 632 CYS A N 1
ATOM 4858 C CA . CYS A 1 632 ? 1.181 5.428 17.859 1.00 93.62 632 CYS A CA 1
ATOM 4859 C C . CYS A 1 632 ? 1.925 6.724 18.235 1.00 93.62 632 CYS A C 1
ATOM 4861 O O . CYS A 1 632 ? 1.340 7.807 18.337 1.00 93.62 632 CYS A O 1
ATOM 4863 N N . ILE A 1 633 ? 3.233 6.617 18.473 1.00 89.81 633 ILE A N 1
ATOM 4864 C CA . ILE A 1 633 ? 4.048 7.659 19.123 1.00 89.81 633 ILE A CA 1
ATOM 4865 C C . ILE A 1 633 ? 4.757 8.619 18.144 1.00 89.81 633 ILE A C 1
ATOM 4867 O O . ILE A 1 633 ? 5.668 9.360 18.523 1.00 89.81 633 ILE A O 1
ATOM 4871 N N . GLY A 1 634 ? 4.288 8.661 16.895 1.00 87.12 634 GLY A N 1
ATOM 4872 C CA . GLY A 1 634 ? 4.758 9.576 15.854 1.00 87.12 634 GLY A CA 1
ATOM 4873 C C . GLY A 1 634 ? 5.993 9.081 15.102 1.00 87.12 634 GLY A C 1
ATOM 4874 O O . GLY A 1 634 ? 6.355 7.910 15.169 1.00 87.12 634 GLY A O 1
ATOM 4875 N N . PHE A 1 635 ? 6.623 9.997 14.368 1.00 85.94 635 PHE A N 1
ATOM 4876 C CA . PHE A 1 635 ? 7.715 9.702 13.441 1.00 85.94 635 PHE A CA 1
ATOM 4877 C C . PHE A 1 635 ? 8.952 10.549 13.756 1.00 85.94 635 PHE A C 1
ATOM 4879 O O . PHE A 1 635 ? 8.872 11.626 14.362 1.00 85.94 635 PHE A O 1
ATOM 4886 N N . GLU A 1 636 ? 10.123 10.058 13.383 1.00 84.44 636 GLU A N 1
ATOM 4887 C CA . GLU A 1 636 ? 11.331 10.866 13.236 1.00 84.44 636 GLU A CA 1
ATOM 4888 C C . GLU A 1 636 ? 11.134 11.896 12.112 1.00 84.44 636 GLU A C 1
ATOM 4890 O O . GLU A 1 636 ? 10.306 11.701 11.219 1.00 84.44 636 GLU A O 1
ATOM 4895 N N . ARG A 1 637 ? 11.852 13.022 12.169 1.00 77.69 637 ARG A N 1
ATOM 4896 C CA . ARG A 1 637 ? 11.891 13.954 11.032 1.00 77.69 637 ARG A CA 1
ATOM 4897 C C . ARG A 1 637 ? 12.918 13.420 10.037 1.00 77.69 637 ARG A C 1
ATOM 4899 O O . ARG A 1 637 ? 13.998 13.022 10.465 1.00 77.69 637 ARG A O 1
ATOM 4906 N N . SER A 1 638 ? 12.519 13.342 8.770 1.00 60.03 638 SER A N 1
ATOM 4907 C CA . SER A 1 638 ? 13.285 12.743 7.668 1.00 60.03 638 SER A CA 1
ATOM 4908 C C . SER A 1 638 ? 14.417 13.629 7.179 1.00 60.03 638 SER A C 1
ATOM 4910 O O . SER A 1 638 ? 14.165 14.856 7.105 1.00 60.03 638 SER A O 1
#

Radius of gyration: 28.79 Å; Cα contacts (8 Å, |Δi|>4): 1210; chains: 1; bounding box: 67×81×77 Å

Mean predicted aligned error: 10.97 Å

Organism: NCBI:txid1628268

Solvent-accessible surface area (backbone atoms only — not comparable to full-atom values): 34636 Å² total; per-residue (Å²): 97,39,63,69,66,84,38,53,87,53,54,72,68,60,46,48,55,53,51,46,55,50,42,54,52,49,42,60,75,39,68,91,48,66,34,85,79,32,72,45,80,46,47,80,58,99,58,87,67,84,76,82,67,60,78,65,57,64,77,44,44,60,56,60,36,67,42,69,37,21,32,42,31,35,44,32,38,44,86,81,43,42,63,44,57,60,43,48,42,50,37,41,74,72,58,36,54,51,88,80,37,25,40,19,45,7,49,38,45,37,58,53,83,73,68,60,56,32,66,59,33,14,56,54,51,46,50,54,23,59,51,71,41,31,63,89,38,44,42,90,34,50,31,54,63,50,51,84,42,102,88,41,71,70,40,55,71,71,56,53,53,53,35,54,51,27,52,52,53,3,48,52,49,24,54,20,51,54,76,45,45,80,56,83,78,87,52,74,50,82,70,89,52,63,66,65,40,49,55,36,35,20,25,48,78,83,40,69,61,59,56,49,47,44,70,73,37,85,81,56,45,72,46,42,44,85,60,55,40,65,57,57,29,68,67,48,67,74,53,35,93,42,23,35,37,36,37,16,40,36,73,62,3,38,54,40,47,50,51,22,48,53,52,60,68,67,50,82,81,85,61,86,55,40,64,74,46,80,46,80,46,67,84,84,64,54,71,64,60,51,52,48,46,54,50,54,64,39,60,61,52,66,64,70,70,58,29,42,57,71,62,88,72,76,80,60,65,59,32,46,33,38,28,37,22,44,16,68,66,21,49,54,47,48,51,55,42,43,75,72,72,43,47,52,39,30,38,16,47,30,49,50,45,34,43,67,58,68,57,42,47,26,77,81,32,52,46,65,51,33,30,71,75,56,67,66,60,90,82,50,44,60,93,72,69,48,54,96,69,56,66,63,58,35,34,38,40,44,53,55,49,50,50,37,26,54,52,45,63,77,39,39,94,32,49,34,60,23,23,33,77,76,47,78,47,70,63,96,60,43,34,43,38,35,29,39,33,66,80,80,73,40,76,50,65,31,40,26,42,43,77,47,86,35,71,58,63,67,67,36,45,75,45,75,76,86,54,56,67,74,61,45,77,50,50,76,41,47,54,40,28,47,59,59,59,81,63,81,35,58,68,30,30,34,36,33,38,25,56,41,60,54,24,56,49,46,51,47,52,38,51,77,52,38,29,55,32,40,37,34,36,12,83,55,62,54,37,74,36,44,54,71,60,50,34,49,67,46,68,51,71,57,49,100,82,74,44,60,62,65,68,60,52,50,55,50,51,52,53,51,52,50,48,34,65,73,17,64,45,84,78,34,78,46,55,92,84,40,87,55,57,90,96,60,66,76,27,50,43,55,64,62,44,54,31,21,54,69,68,32,39,50,79,41,75,42,47,77,54,33,33,36,58,62,24,36,32,31,72,89,68,51,77,44,73,31,44,33,40,33,27,25,67,52,48,39,71,90

InterPro domains:
  IPR036188 FAD/NAD(P)-binding domain superfamily [G3DSA:3.50.50.60] (317-638)
  IPR036188 FAD/NAD(P)-binding domain superfamily [SSF51905] (316-582)
  IPR038071 UROD/MetE-like superfamily [G3DSA:3.20.20.210] (3-176)
  IPR038071 UROD/MetE-like superfamily [SSF51726] (17-166)
  IPR050346 Flavin-containing monooxygenases-like [PTHR23023] (321-636)

Sequence (638 aa):
MGRHTRWSQLTDAEFLELAKSNVEALNRALEDVPAEQIRIHVCWGNYAGPHHKDMPAELLWPLIGEIKATYILVEGANPRHRIDVAAFEDAVRKGYFKQHQVIAPGLVDSTTARVEDPKLIAESLLRYVRAVGHPSRVLASTDCGFASTAKSTAISADIAWMKLRSLAEGAALATRLFIEQRAPVPCRSPSFVPTPFRPVIFAKSSDKYALQLQAAFSGLTVHPASIFAEEAFEELRWVVDAPLAFVALGREGLQLAQATLDRLKADHGAVARRPATLSAALEDEAPVALAERVRGLQQTGFDKRSLVLPRSSQPPASADVVVVGAGLLGMLTAHRCSAAGFSVAVLEQRTLVGGIWSMYANSTSQVNSSEGGYCIKELLGEEDGKAPWDNRDHSTAAEVLKDFAKLGDRLKDHIFTSVRVVKILGEHGNYTVLFEDGFSNSAGVLQCRGVVLCINDRVGLPRPLSVPREDFAGVVADGTSDSLAGMDWRGKRVIIAGMGAFAVENVRTALEQGAAEVVVVGRRHGTICPKAIDYLNFVKPWDEKYKHDTQTNVKQFLRWKQLYERSGCTVPECWPKQVKHDGHTISVSDIWFVAHFMKKLRTCAGEIQRLVKDGAILSSGDFLPCDVVVGCIGFERS

Secondary structure (DSSP, 8-state):
--TTTTTTTS-HHHHHHHHHHHHHHHHHHTTTS-GGG-EEEE-S-SSSS--TTPPPGGGTHHHHHTSS-SEEEE--SSTTTGGGHHHHHHHHHTT-S-TT-EEEEEEE-SS-SPPPPHHHHHHHHHHHHHHHS-GGGB--EESS-TTSSTT--SS-HHHHHHHHHHHHHHHHHHHHHHHHTTSSS----------SSEEEEEE-TT-HHHHHHHHHSTT-EEEETTS-HHHHHHHHTT--SS-EEEEEEHHHHHHHHHHHHHHHHH--SS--PPPEEEEEE-TT--HHHHHHHHHHHGGGS--GGGGBPP--SPPPSEEEEEEE--SHHHHHHHHHHHHTT--EEEE-SSSB--HHHHHH--TT-B-SS-TTTS--TTTS-GGGT--TTTTSSS-BHHHHHHHHHHHHHHTTTTEETTEEEEEEEEETTEEEEEEEETTTTEEEEEEEEEEEE---TT--SBPP----BSS--SEEEESSTTTTTT---TT-EEEEE--SHHHHHHHHHHHHTT-SEEEEEESSPPPEE-HHHHHHHHHS-B-TTS-B-HHHHHHHHHHHHHHHHHHTPPPPTTTTT-SS-TTPPPEE-SHHHHHHHTTSEEEEES-EEEEETTEEEETTS-EEE-SEEEE---B---

Foldseek 3Di:
DPCVPPVVVDDPVRVLVVLLVVLVVQQVVCVPPQQAVDADADDQDQEPDPCPPGDQVLSCLLSQQSRSHQEYEAEQQDPPRVVSLVSVLVSLVVVSHDLSHAYAYANAELQDLDADALQSLLVSQLSVCLSQLANRSYHHDHNDDNDPDPPDNSDDPVSVVSNVVSSVSSSQVNQQCQLAPPAPDHFRRDPLFDDQAQEEEQEAPPDPLLVVCCVVPVRYHYDHLPDALVVVLVVCLPVAPHEYEYEAAEDSSVVSSVSNQVVSVPPPDDDNHDHYHYDYDYNPDDSVVVVVVVVVVRVLQADQSLQQFRDPDDFDQEWAEEEEAQAPVSLVVLVVCVVVPTGAAYFHQHRGHHPPLSAWNASLAFAQFFCLVPPPCVVADVVLVDDPSASHTRHGSSSSVSSSSSSCHVCSVRYDYNKAFDDWDDDDQWIKTWIQRPSVRDIGIYIYRYYHYPPAQFFGAADAPDAAEDAAPFAEFALISNRCRPPQLAQFEEEEEAAAQSSQSVVVVSVVSHHQAYEYEHQWHFAEAENVLSVCVSPADADPVRDHDPVVVVVSVVVRVVLCVQLVADDTPCPPVDRGDPPGDHGYDPVQSVCSNVVRYHYDNFAFRHHDHQATATPVRDTDGGRYYYYPPGHDRD